Protein AF-A0A7C3SD48-F1 (afdb_monomer_lite)

Secondary structure (DSSP, 8-state):
------------------------------PPP-PPPS----PPPPP--PPPPPHHHHGGGSHHHH-THHHHHH-GGGT-THHHH---GGGSTTS----SB-SS-PBP-TTT----GGGT-SSTT----HHHHHHH-HHHHHHHHTT---HHHHTSS--GGGTS-HHHHH--S---S-TTSTTS----GGGT-SSPPP-HHHHHHTTTB-HHHHHBS-EEEEEEEEHHHHHHS---EEEEEEEEEEEEEEETTT-SEEEEEEEEEEETTEEEEEEEE---S-B-SSPPPGGGTTT-HHHHHHHHHS-EEEEEEETTTTEEEE--EEEE--TTHHHHEEEEEEEE-S-TT-SS--GGGEEEEEES-SEEEE-SEEPPPHHHHHHHTSPPP-

Radius of gyration: 27.3 Å; chains: 1; bounding box: 63×80×84 Å

Structure (mmCIF, N/CA/C/O backbone):
data_AF-A0A7C3SD48-F1
#
_entry.id   AF-A0A7C3SD48-F1
#
loop_
_atom_site.group_PDB
_atom_site.id
_atom_site.type_symbol
_atom_site.label_atom_id
_atom_site.label_alt_id
_atom_site.label_comp_id
_atom_site.label_asym_id
_atom_site.label_entity_id
_atom_site.label_seq_id
_atom_site.pdbx_PDB_ins_code
_atom_site.Cartn_x
_atom_site.Cartn_y
_atom_site.Cartn_z
_atom_site.occupancy
_atom_site.B_iso_or_equiv
_atom_site.auth_seq_id
_atom_site.auth_comp_id
_atom_site.auth_asym_id
_atom_site.auth_atom_id
_atom_site.pdbx_PDB_model_num
ATOM 1 N N . MET A 1 1 ? 36.835 -58.430 8.501 1.00 38.53 1 MET A N 1
ATOM 2 C CA . MET A 1 1 ? 35.767 -58.870 7.569 1.00 38.53 1 MET A CA 1
ATOM 3 C C . MET A 1 1 ? 35.406 -57.624 6.743 1.00 38.53 1 MET A C 1
ATOM 5 O O . MET A 1 1 ? 35.071 -56.643 7.382 1.00 38.53 1 MET A O 1
ATOM 9 N N . ARG A 1 2 ? 35.663 -57.452 5.424 1.00 35.22 2 ARG A N 1
ATOM 10 C CA . ARG A 1 2 ? 35.407 -58.311 4.225 1.00 35.22 2 ARG A CA 1
ATOM 11 C C . ARG A 1 2 ? 33.977 -58.880 4.274 1.00 35.22 2 ARG A C 1
ATOM 13 O O . ARG A 1 2 ? 33.668 -59.474 5.295 1.00 35.22 2 ARG A O 1
ATOM 20 N N . TRP A 1 3 ? 33.073 -58.777 3.291 1.00 29.19 3 TRP A N 1
ATOM 21 C CA . TRP A 1 3 ? 33.098 -58.478 1.835 1.00 29.19 3 TRP A CA 1
ATOM 22 C C . TRP A 1 3 ? 32.438 -57.100 1.527 1.00 29.19 3 TRP A C 1
ATOM 24 O O . TRP A 1 3 ? 31.829 -56.552 2.436 1.00 29.19 3 TRP A O 1
ATOM 34 N N . LEU A 1 4 ? 32.485 -56.404 0.372 1.00 36.09 4 LEU A N 1
ATOM 35 C CA . LEU A 1 4 ? 33.141 -56.492 -0.960 1.00 36.09 4 LEU A CA 1
ATOM 36 C C . LEU A 1 4 ? 32.512 -57.317 -2.132 1.00 36.09 4 LEU A C 1
ATOM 38 O O . LEU A 1 4 ? 32.632 -58.536 -2.155 1.00 36.09 4 LEU A O 1
ATOM 42 N N . LYS A 1 5 ? 32.072 -56.601 -3.198 1.00 36.56 5 LYS A N 1
ATOM 43 C CA . LYS A 1 5 ? 31.576 -57.048 -4.544 1.00 36.56 5 LYS A CA 1
ATOM 44 C C . LYS A 1 5 ? 30.115 -57.576 -4.556 1.00 36.56 5 LYS A C 1
ATOM 46 O O . LYS A 1 5 ? 29.639 -58.021 -3.525 1.00 36.56 5 LYS A O 1
ATOM 51 N N . VAL A 1 6 ? 29.321 -57.492 -5.639 1.00 33.00 6 VAL A N 1
ATOM 52 C CA . VAL A 1 6 ? 29.611 -57.524 -7.098 1.00 33.00 6 VAL A CA 1
ATOM 53 C C . VAL A 1 6 ? 28.765 -56.515 -7.913 1.00 33.00 6 VAL A C 1
ATOM 55 O O . VAL A 1 6 ? 27.625 -56.227 -7.569 1.00 33.00 6 VAL A O 1
ATOM 58 N N . ILE A 1 7 ? 29.335 -56.015 -9.018 1.00 33.94 7 ILE A N 1
ATOM 59 C CA . ILE A 1 7 ? 28.675 -55.229 -10.082 1.00 33.94 7 ILE A CA 1
ATOM 60 C C . ILE A 1 7 ? 28.072 -56.186 -11.121 1.00 33.94 7 ILE A C 1
ATOM 62 O O . ILE A 1 7 ? 28.750 -57.131 -11.517 1.00 33.94 7 ILE A O 1
ATOM 66 N N . SER A 1 8 ? 26.886 -55.889 -11.660 1.00 33.16 8 SER A N 1
ATOM 67 C CA . SER A 1 8 ? 26.476 -56.415 -12.969 1.00 33.16 8 SER A CA 1
ATOM 68 C C . SER A 1 8 ? 25.881 -55.304 -13.825 1.00 33.16 8 SER A C 1
ATOM 70 O O . SER A 1 8 ? 24.909 -54.660 -13.433 1.00 33.16 8 SER A O 1
ATOM 72 N N . ALA A 1 9 ? 26.489 -55.080 -14.986 1.00 31.39 9 ALA A N 1
ATOM 73 C CA . ALA A 1 9 ? 25.938 -54.272 -16.058 1.00 31.39 9 ALA A CA 1
ATOM 74 C C . ALA A 1 9 ? 25.482 -55.215 -17.175 1.00 31.39 9 ALA A C 1
ATOM 76 O O . ALA A 1 9 ? 26.219 -56.130 -17.540 1.00 31.39 9 ALA A O 1
ATOM 77 N N . VAL A 1 10 ? 24.307 -54.961 -17.750 1.00 32.81 10 VAL A N 1
ATOM 78 C CA . VAL A 1 10 ? 23.904 -55.559 -19.027 1.00 32.81 10 VAL A CA 1
ATOM 79 C C . VAL A 1 10 ? 23.527 -54.428 -19.969 1.00 32.81 10 VAL A C 1
ATOM 81 O O . VAL A 1 10 ? 22.491 -53.785 -19.821 1.00 32.81 10 VAL A O 1
ATOM 84 N N . SER A 1 11 ? 24.412 -54.179 -20.927 1.00 30.12 11 SER A N 1
ATOM 85 C CA . SER A 1 11 ? 24.164 -53.294 -22.059 1.00 30.12 11 SER A CA 1
ATOM 86 C C . SER A 1 11 ? 23.311 -54.011 -23.103 1.00 30.12 11 SER A C 1
ATOM 88 O O . SER A 1 11 ? 23.561 -55.177 -23.401 1.00 30.12 11 SER A O 1
ATOM 90 N N . CYS A 1 12 ? 22.386 -53.295 -23.742 1.00 26.22 12 CYS A N 1
ATOM 91 C CA . CYS A 1 12 ? 21.834 -53.711 -25.029 1.00 26.22 12 CYS A CA 1
ATOM 92 C C . CYS A 1 12 ? 21.652 -52.491 -25.949 1.00 26.22 12 CYS A C 1
ATOM 94 O O . CYS A 1 12 ? 20.689 -51.738 -25.840 1.00 26.22 12 CYS A O 1
ATOM 96 N N . ALA A 1 13 ? 22.629 -52.297 -26.834 1.00 30.70 13 ALA A N 1
ATOM 97 C CA . ALA A 1 13 ? 22.451 -51.703 -28.163 1.00 30.70 13 ALA A CA 1
ATOM 98 C C . ALA A 1 13 ? 22.385 -52.891 -29.162 1.00 30.70 13 ALA A C 1
ATOM 100 O O . ALA A 1 13 ? 22.770 -53.993 -28.778 1.00 30.70 13 ALA A O 1
ATOM 101 N N . ILE A 1 14 ? 21.950 -52.838 -30.425 1.00 31.33 14 ILE A N 1
ATOM 102 C CA . ILE A 1 14 ? 21.634 -51.785 -31.419 1.00 31.33 14 ILE A CA 1
ATOM 103 C C . ILE A 1 14 ? 20.412 -52.320 -32.248 1.00 31.33 14 ILE A C 1
ATOM 105 O O . ILE A 1 14 ? 20.005 -53.453 -32.021 1.00 31.33 14 ILE A O 1
ATOM 109 N N . LEU A 1 15 ? 19.710 -51.633 -33.165 1.00 28.50 15 LEU A N 1
ATOM 110 C CA . LEU A 1 15 ? 20.128 -50.933 -34.394 1.00 28.50 15 LEU A CA 1
ATOM 111 C C . LEU A 1 15 ? 19.014 -49.978 -34.921 1.00 28.50 15 LEU A C 1
ATOM 113 O O . LEU A 1 15 ? 17.834 -50.268 -34.787 1.00 28.50 15 LEU A O 1
ATOM 117 N N . PHE A 1 16 ? 19.439 -48.893 -35.583 1.00 28.95 16 PHE A N 1
ATOM 118 C CA . PHE A 1 16 ? 18.959 -48.291 -36.852 1.00 28.95 16 PHE A CA 1
ATOM 119 C C . PHE A 1 16 ? 17.470 -48.247 -37.273 1.00 28.95 16 PHE A C 1
ATOM 121 O O . PHE A 1 16 ? 16.777 -49.252 -37.372 1.00 28.95 16 PHE A O 1
ATOM 128 N N . GLY A 1 17 ? 17.069 -47.061 -37.756 1.00 25.89 17 GLY A N 1
ATOM 129 C CA . GLY A 1 17 ? 15.812 -46.822 -38.479 1.00 25.89 17 GLY A CA 1
ATOM 130 C C . GLY A 1 17 ? 15.655 -45.374 -38.963 1.00 25.89 17 GLY A C 1
ATOM 131 O O . GLY A 1 17 ? 14.656 -44.730 -38.660 1.00 25.89 17 GLY A O 1
ATOM 132 N N . ALA A 1 18 ? 16.661 -44.819 -39.648 1.00 31.88 18 ALA A N 1
ATOM 133 C CA . ALA A 1 18 ? 16.593 -43.457 -40.185 1.00 31.88 18 ALA A CA 1
ATOM 134 C C . ALA A 1 18 ? 15.917 -43.428 -41.565 1.00 31.88 18 ALA A C 1
ATOM 136 O O . ALA A 1 18 ? 16.291 -44.209 -42.437 1.00 31.88 18 ALA A O 1
ATOM 137 N N . LEU A 1 19 ? 15.016 -42.466 -41.801 1.00 27.53 19 LEU A N 1
ATOM 138 C CA . LEU A 1 19 ? 14.698 -42.015 -43.158 1.00 27.53 19 LEU A CA 1
ATOM 139 C C . LEU A 1 19 ? 14.314 -40.526 -43.177 1.00 27.53 19 LEU A C 1
ATOM 141 O O . LEU A 1 19 ? 13.212 -40.136 -42.801 1.00 27.53 19 LEU A O 1
ATOM 145 N N . PHE A 1 20 ? 15.249 -39.694 -43.636 1.00 29.91 20 PHE A N 1
ATOM 146 C CA . PHE A 1 20 ? 14.970 -38.346 -44.131 1.00 29.91 20 PHE A CA 1
ATOM 147 C C . PHE A 1 20 ? 14.580 -38.452 -45.607 1.00 29.91 20 PHE A C 1
ATOM 149 O O . PHE A 1 20 ? 15.361 -38.992 -46.387 1.00 29.91 20 PHE A O 1
ATOM 156 N N . ILE A 1 21 ? 13.458 -37.853 -46.014 1.00 31.11 21 ILE A N 1
ATOM 157 C CA . ILE A 1 21 ? 13.258 -37.404 -47.400 1.00 31.11 21 ILE A CA 1
ATOM 158 C C . ILE A 1 21 ? 12.649 -35.999 -47.366 1.00 31.11 21 ILE A C 1
ATOM 160 O O . ILE A 1 21 ? 11.553 -35.799 -46.847 1.00 31.11 21 ILE A O 1
ATOM 164 N N . LEU A 1 22 ? 13.368 -35.027 -47.934 1.00 31.92 22 LEU A N 1
ATOM 165 C CA . LEU A 1 22 ? 12.794 -33.746 -48.342 1.00 31.92 22 LEU A CA 1
ATOM 166 C C . LEU A 1 22 ? 12.055 -33.924 -49.670 1.00 31.92 22 LEU A C 1
ATOM 168 O O . LEU A 1 22 ? 12.597 -34.505 -50.610 1.00 31.92 22 LEU A O 1
ATOM 172 N N . SER A 1 23 ? 10.900 -33.280 -49.806 1.00 29.23 23 SER A N 1
ATOM 173 C CA . SER A 1 23 ? 10.507 -32.673 -51.080 1.00 29.23 23 SER A CA 1
ATOM 174 C C . SER A 1 23 ? 9.513 -31.542 -50.864 1.00 29.23 23 SER A C 1
ATOM 176 O O . SER A 1 23 ? 8.752 -31.540 -49.899 1.00 29.23 23 SER A O 1
ATOM 178 N N . ALA A 1 24 ? 9.589 -30.545 -51.740 1.00 30.25 24 ALA A N 1
ATOM 179 C CA . ALA A 1 24 ? 8.875 -29.281 -51.633 1.00 30.25 24 ALA A CA 1
ATOM 180 C C . ALA A 1 24 ? 7.983 -29.036 -52.861 1.00 30.25 24 ALA A C 1
ATOM 182 O O . ALA A 1 24 ? 8.193 -29.630 -53.914 1.00 30.25 24 ALA A O 1
ATOM 183 N N . CYS A 1 25 ? 7.087 -28.055 -52.713 1.00 26.86 25 CYS A N 1
ATOM 184 C CA . CYS A 1 25 ? 6.307 -27.381 -53.762 1.00 26.86 25 CYS A CA 1
ATOM 185 C C . CYS A 1 25 ? 5.092 -28.121 -54.366 1.00 26.86 25 CYS A C 1
ATOM 187 O O . CYS A 1 25 ? 5.075 -29.332 -54.543 1.00 26.86 25 CYS A O 1
ATOM 189 N N . GLY A 1 26 ? 4.071 -27.318 -54.705 1.00 26.05 26 GLY A N 1
ATOM 190 C CA . GLY A 1 26 ? 2.727 -27.737 -55.129 1.00 26.05 26 GLY A CA 1
ATOM 191 C C . GLY A 1 26 ? 1.731 -27.657 -53.959 1.00 26.05 26 GLY A C 1
ATOM 192 O O . GLY A 1 26 ? 1.863 -28.391 -52.992 1.00 26.05 26 GLY A O 1
ATOM 193 N N . GLY A 1 27 ? 0.736 -26.768 -53.905 1.00 29.73 27 GLY A N 1
ATOM 194 C CA . GLY A 1 27 ? 0.074 -26.024 -54.978 1.00 29.73 27 GLY A CA 1
ATOM 195 C C . GLY A 1 27 ? -1.321 -26.610 -55.206 1.00 29.73 27 GLY A C 1
ATOM 196 O O . GLY A 1 27 ? -1.489 -27.461 -56.068 1.00 29.73 27 GLY A O 1
ATOM 197 N N . GLY A 1 28 ? -2.314 -26.186 -54.414 1.00 27.39 28 GLY A N 1
ATOM 198 C CA . GLY A 1 28 ? -3.671 -26.742 -54.472 1.00 27.39 28 GLY A CA 1
ATOM 199 C C . GLY A 1 28 ? -4.683 -25.932 -53.661 1.00 27.39 28 GLY A C 1
ATOM 200 O O . GLY A 1 28 ? -4.669 -25.953 -52.433 1.00 27.39 28 GLY A O 1
ATOM 201 N N . ASN A 1 29 ? -5.561 -25.205 -54.356 1.00 37.38 29 ASN A N 1
ATOM 202 C CA . ASN A 1 29 ? -6.675 -24.466 -53.755 1.00 37.38 29 ASN A CA 1
ATOM 203 C C . ASN A 1 29 ? -7.796 -25.417 -53.307 1.00 37.38 29 ASN A C 1
ATOM 205 O O . ASN A 1 29 ? -8.109 -26.370 -54.014 1.00 37.38 29 ASN A O 1
ATOM 209 N N . GLY A 1 30 ? -8.458 -25.115 -52.183 1.00 29.97 30 GLY A N 1
ATOM 210 C CA . GLY A 1 30 ? -9.557 -25.954 -51.689 1.00 29.97 30 GLY A CA 1
ATOM 211 C C . GLY A 1 30 ? -10.222 -25.487 -50.391 1.00 29.97 30 GLY A C 1
ATOM 212 O O . GLY A 1 30 ? -10.349 -26.274 -49.459 1.00 29.97 30 GLY A O 1
ATOM 213 N N . LYS A 1 31 ? -10.654 -24.221 -50.301 1.00 34.53 31 LYS A N 1
ATOM 214 C CA . LYS A 1 31 ? -11.628 -23.812 -49.268 1.00 34.53 31 LYS A CA 1
ATOM 215 C C . LYS A 1 31 ? -13.054 -24.015 -49.801 1.00 34.53 31 LYS A C 1
ATOM 217 O O . LYS A 1 31 ? -13.300 -23.615 -50.939 1.00 34.53 31 LYS A O 1
ATOM 222 N N . PRO A 1 32 ? -14.003 -24.550 -49.012 1.00 32.78 32 PRO A N 1
ATOM 223 C CA . PRO A 1 32 ? -15.413 -24.511 -49.384 1.00 32.78 32 PRO A CA 1
ATOM 224 C C . PRO A 1 32 ? -15.902 -23.056 -49.394 1.00 32.78 32 PRO A C 1
ATOM 226 O O . PRO A 1 32 ? -15.677 -22.307 -48.442 1.00 32.78 32 PRO A O 1
ATOM 229 N N . SER A 1 33 ? -16.547 -22.654 -50.488 1.00 28.30 33 SER A N 1
ATOM 230 C CA . SER A 1 33 ? -17.109 -21.311 -50.643 1.00 28.30 33 SER A CA 1
ATOM 231 C C . SER A 1 33 ? -18.455 -21.210 -49.928 1.00 28.30 33 SER A C 1
ATOM 233 O O . SER A 1 33 ? -19.365 -21.986 -50.213 1.00 28.30 33 SER A O 1
ATOM 235 N N . ILE A 1 34 ? -18.591 -20.231 -49.032 1.00 32.56 34 ILE A N 1
ATOM 236 C CA . ILE A 1 34 ? -19.883 -19.774 -48.515 1.00 32.56 34 ILE A CA 1
ATOM 237 C C . ILE A 1 34 ? -20.142 -18.412 -49.154 1.00 32.56 34 ILE A C 1
ATOM 239 O O . ILE A 1 34 ? -19.518 -17.416 -48.790 1.00 32.56 34 ILE A O 1
ATOM 243 N N . THR A 1 35 ? -21.049 -18.370 -50.126 1.00 27.75 35 THR A N 1
ATOM 244 C CA . THR A 1 35 ? -21.513 -17.122 -50.740 1.00 27.75 35 THR A CA 1
ATOM 245 C C . THR A 1 35 ? -22.475 -16.402 -49.800 1.00 27.75 35 THR A C 1
ATOM 247 O O . THR A 1 35 ? -23.549 -16.922 -49.500 1.00 27.75 35 THR A O 1
ATOM 250 N N . LEU A 1 36 ? -22.105 -15.196 -49.368 1.00 31.92 36 LEU A N 1
ATOM 251 C CA . LEU A 1 36 ? -22.979 -14.265 -48.649 1.00 31.92 36 LEU A CA 1
ATOM 252 C C . LEU A 1 36 ? -23.486 -13.157 -49.597 1.00 31.92 36 LEU A C 1
ATOM 254 O O . LEU A 1 36 ? -22.782 -12.813 -50.549 1.00 31.92 36 LEU A O 1
ATOM 258 N N . PRO A 1 37 ? -24.689 -12.597 -49.360 1.00 35.53 37 PRO A N 1
ATOM 259 C CA . PRO A 1 37 ? -25.265 -11.542 -50.194 1.00 35.53 37 PRO A CA 1
ATOM 260 C C . PRO A 1 37 ? -24.562 -10.181 -49.996 1.00 35.53 37 PRO A C 1
ATOM 262 O O . PRO A 1 37 ? -23.902 -9.966 -48.975 1.00 35.53 37 PRO A O 1
ATOM 265 N N . PRO A 1 38 ? -24.708 -9.233 -50.943 1.00 38.19 38 PRO A N 1
ATOM 266 C CA . PRO A 1 38 ? -24.025 -7.945 -50.886 1.00 38.19 38 PRO A CA 1
ATOM 267 C C . PRO A 1 38 ? -24.673 -7.000 -49.863 1.00 38.19 38 PRO A C 1
ATOM 269 O O . PRO A 1 38 ? -25.750 -6.454 -50.085 1.00 38.19 38 PRO A O 1
ATOM 272 N N . GLY A 1 39 ? -23.976 -6.765 -48.753 1.00 34.50 39 GLY A N 1
ATOM 273 C CA . GLY A 1 39 ? -24.323 -5.762 -47.747 1.00 34.50 39 GLY A CA 1
ATOM 274 C C . GLY A 1 39 ? -23.087 -5.424 -46.921 1.00 34.50 39 GLY A C 1
ATOM 275 O O . GLY A 1 39 ? -22.559 -6.282 -46.218 1.00 34.50 39 GLY A O 1
ATOM 276 N N . GLY A 1 40 ? -22.575 -4.199 -47.059 1.00 37.94 40 GLY A N 1
ATOM 277 C CA . GLY A 1 40 ? -21.278 -3.821 -46.500 1.00 37.94 40 GLY A CA 1
ATOM 278 C C . GLY A 1 40 ? -21.261 -3.822 -44.971 1.00 37.94 40 GLY A C 1
ATOM 279 O O . GLY A 1 40 ? -21.968 -3.040 -44.340 1.00 37.94 40 GLY A O 1
ATOM 280 N N . THR A 1 41 ? -20.397 -4.643 -44.375 1.00 27.97 41 THR A N 1
ATOM 281 C CA . THR A 1 41 ? -20.031 -4.539 -42.961 1.00 27.97 41 THR A CA 1
ATOM 282 C C . THR A 1 41 ? -18.711 -3.790 -42.830 1.00 27.97 41 THR A C 1
ATOM 284 O O . THR A 1 41 ? -17.663 -4.242 -43.289 1.00 27.97 41 THR A O 1
ATOM 287 N N . ILE A 1 42 ? -18.748 -2.630 -42.173 1.00 33.03 42 ILE A N 1
ATOM 288 C CA . ILE A 1 42 ? -17.529 -1.974 -41.698 1.00 33.03 42 ILE A CA 1
ATOM 289 C C . ILE A 1 42 ? -16.943 -2.889 -40.619 1.00 33.03 42 ILE A C 1
ATOM 291 O O . ILE A 1 42 ? -17.514 -3.011 -39.534 1.00 33.03 42 ILE A O 1
ATOM 295 N N . GLN A 1 43 ? -15.816 -3.546 -40.903 1.00 30.56 43 GLN A N 1
ATOM 296 C CA . GLN A 1 43 ? -15.032 -4.159 -39.834 1.00 30.56 43 GLN A CA 1
ATOM 297 C C . GLN A 1 43 ? -14.589 -3.044 -38.877 1.00 30.56 43 GLN A C 1
ATOM 299 O O . GLN A 1 43 ? -14.025 -2.050 -39.346 1.00 30.56 43 GLN A O 1
ATOM 304 N N . PRO A 1 44 ? -14.795 -3.177 -37.552 1.00 38.06 44 PRO A N 1
ATOM 305 C CA . PRO A 1 44 ? -14.116 -2.293 -36.620 1.00 38.06 44 PRO A CA 1
ATOM 306 C C . PRO A 1 44 ? -12.607 -2.448 -36.860 1.00 38.06 44 PRO A C 1
ATOM 308 O O . PRO A 1 44 ? -12.153 -3.580 -37.068 1.00 38.06 44 PRO A O 1
ATOM 311 N N . PRO A 1 45 ? -11.821 -1.355 -36.859 1.00 35.53 45 PRO A N 1
ATOM 312 C CA . PRO A 1 45 ? -10.384 -1.465 -37.040 1.00 35.53 45 PRO A CA 1
ATOM 313 C C . PRO A 1 45 ? -9.839 -2.423 -35.982 1.00 35.53 45 PRO A C 1
ATOM 315 O O . PRO A 1 45 ? -10.024 -2.209 -34.780 1.00 35.53 45 PRO A O 1
ATOM 318 N N . GLY A 1 46 ? -9.193 -3.500 -36.440 1.00 36.28 46 GLY A N 1
ATOM 319 C CA . GLY A 1 46 ? -8.469 -4.401 -35.552 1.00 36.28 46 GLY A CA 1
ATOM 320 C C . GLY A 1 46 ? -7.499 -3.585 -34.692 1.00 36.28 46 GLY A C 1
ATOM 321 O O . GLY A 1 46 ? -7.023 -2.542 -35.154 1.00 36.28 46 GLY A O 1
ATOM 322 N N . PRO A 1 47 ? -7.225 -4.003 -33.442 1.00 36.44 47 PRO A N 1
ATOM 323 C CA . PRO A 1 47 ? -6.410 -3.212 -32.533 1.00 36.44 47 PRO A CA 1
ATOM 324 C C . PRO A 1 47 ? -5.094 -2.859 -33.220 1.00 36.44 47 PRO A C 1
ATOM 326 O O . PRO A 1 47 ? -4.343 -3.753 -33.609 1.00 36.44 47 PRO A O 1
ATOM 329 N N . ILE A 1 48 ? -4.839 -1.557 -33.384 1.00 35.88 48 ILE A N 1
ATOM 330 C CA . ILE A 1 48 ? -3.581 -1.061 -33.938 1.00 35.88 48 ILE A CA 1
ATOM 331 C C . ILE A 1 48 ? -2.491 -1.527 -32.979 1.00 35.88 48 ILE A C 1
ATOM 333 O O . ILE A 1 48 ? -2.299 -0.946 -31.907 1.00 35.88 48 ILE A O 1
ATOM 337 N N . VAL A 1 49 ? -1.799 -2.603 -33.356 1.00 44.72 49 VAL A N 1
ATOM 338 C CA . VAL A 1 49 ? -0.626 -3.097 -32.644 1.00 44.72 49 VAL A CA 1
ATOM 339 C C . VAL A 1 49 ? 0.471 -2.077 -32.899 1.00 44.72 49 VAL A C 1
ATOM 341 O O . VAL A 1 49 ? 1.242 -2.191 -33.850 1.00 44.72 49 VAL A O 1
ATOM 344 N N . LYS A 1 50 ? 0.495 -1.026 -32.072 1.00 52.22 50 LYS A N 1
ATOM 345 C CA . LYS A 1 50 ? 1.617 -0.094 -32.026 1.00 52.22 50 LYS A CA 1
ATOM 346 C C . LYS A 1 50 ? 2.891 -0.931 -31.864 1.00 52.22 50 LYS A C 1
ATOM 348 O O . LYS A 1 50 ? 2.900 -1.804 -30.988 1.00 52.22 50 LYS A O 1
ATOM 353 N N . PRO A 1 51 ? 3.938 -0.696 -32.675 1.00 56.00 51 PRO A N 1
ATOM 354 C CA . PRO A 1 51 ? 5.229 -1.329 -32.458 1.00 56.00 51 PRO A CA 1
ATOM 355 C C . PRO A 1 51 ? 5.653 -1.142 -31.002 1.00 56.00 51 PRO A C 1
ATOM 357 O O . PRO A 1 51 ? 5.455 -0.065 -30.434 1.00 56.00 51 PRO A O 1
ATOM 360 N N . ALA A 1 52 ? 6.191 -2.193 -30.386 1.00 73.81 52 ALA A N 1
ATOM 361 C CA . ALA A 1 52 ? 6.706 -2.084 -29.030 1.00 73.81 52 ALA A CA 1
ATOM 362 C C . ALA A 1 52 ? 7.839 -1.049 -29.015 1.00 73.81 52 ALA A C 1
ATOM 364 O O . ALA A 1 52 ? 8.778 -1.152 -29.804 1.00 73.81 52 ALA A O 1
ATOM 365 N N . VAL A 1 53 ? 7.739 -0.056 -28.130 1.00 85.56 53 VAL A N 1
ATOM 366 C CA . VAL A 1 53 ? 8.821 0.908 -27.907 1.00 85.56 53 VAL A CA 1
ATOM 367 C C . VAL A 1 53 ? 10.037 0.129 -27.379 1.00 85.56 53 VAL A C 1
ATOM 369 O O . VAL A 1 53 ? 9.865 -0.649 -26.434 1.00 85.56 53 VAL A O 1
ATOM 372 N N . PRO A 1 54 ? 11.241 0.283 -27.966 1.00 91.25 54 PRO A N 1
ATOM 373 C CA . PRO A 1 54 ? 12.444 -0.390 -27.481 1.00 91.25 54 PRO A CA 1
ATOM 374 C C . PRO A 1 54 ? 12.691 -0.103 -25.990 1.00 91.25 54 PRO A C 1
ATOM 376 O O . PRO A 1 54 ? 12.462 1.036 -25.562 1.00 91.25 54 PRO A O 1
ATOM 379 N N . PRO A 1 55 ? 13.157 -1.080 -25.187 1.00 91.44 55 PRO A N 1
ATOM 380 C CA . PRO A 1 55 ? 13.387 -0.897 -23.751 1.00 91.44 55 PRO A CA 1
ATOM 381 C C . PRO A 1 55 ? 14.227 0.335 -23.407 1.00 91.44 55 PRO A C 1
ATOM 383 O O . PRO A 1 55 ? 13.925 1.034 -22.446 1.00 91.44 55 PRO A O 1
ATOM 386 N N . GLU A 1 56 ? 15.224 0.651 -24.228 1.00 91.12 56 GLU A N 1
ATOM 387 C CA . GLU A 1 56 ? 16.150 1.775 -24.061 1.00 91.12 56 GLU A CA 1
ATOM 388 C C . GLU A 1 56 ? 15.438 3.134 -24.189 1.00 91.12 56 GLU A C 1
ATOM 390 O O . GLU A 1 56 ? 15.835 4.111 -23.557 1.00 91.12 56 GLU A O 1
ATOM 395 N N . GLN A 1 57 ? 14.365 3.190 -24.984 1.00 93.44 57 GLN A N 1
ATOM 396 C CA . GLN A 1 57 ? 13.531 4.379 -25.185 1.00 93.44 57 GLN A CA 1
ATOM 397 C C . GLN A 1 57 ? 12.373 4.442 -24.179 1.00 93.44 57 GLN A C 1
ATOM 399 O O . GLN A 1 57 ? 11.984 5.524 -23.745 1.00 93.44 57 GLN A O 1
ATOM 404 N N . ALA A 1 58 ? 11.822 3.289 -23.791 1.00 94.56 58 ALA A N 1
ATOM 405 C CA . ALA A 1 58 ? 10.703 3.204 -22.857 1.00 94.56 58 ALA A CA 1
ATOM 406 C C . ALA A 1 58 ? 11.135 3.404 -21.391 1.00 94.56 58 ALA A C 1
ATOM 408 O O . ALA A 1 58 ? 10.459 4.117 -20.640 1.00 94.56 58 ALA A O 1
ATOM 409 N N . PHE A 1 59 ? 12.273 2.825 -20.988 1.00 94.50 59 PHE A N 1
ATOM 410 C CA . PHE A 1 59 ? 12.703 2.750 -19.589 1.00 94.50 59 PHE A CA 1
ATOM 411 C C . PHE A 1 59 ? 12.805 4.108 -18.880 1.00 94.50 59 PHE A C 1
ATOM 413 O O . PHE A 1 59 ? 12.308 4.185 -17.751 1.00 94.50 59 PHE A O 1
ATOM 420 N N . PRO A 1 60 ? 13.327 5.193 -19.495 1.00 94.56 60 PRO A N 1
ATOM 421 C CA . PRO A 1 60 ? 13.359 6.516 -18.866 1.00 94.56 60 PRO A CA 1
ATOM 422 C C . PRO A 1 60 ? 11.982 7.040 -18.427 1.00 94.56 60 PRO A C 1
ATOM 424 O O . PRO A 1 60 ? 11.893 7.732 -17.418 1.00 94.56 60 PRO A O 1
ATOM 427 N N . THR A 1 61 ? 10.908 6.671 -19.138 1.00 94.75 61 THR A N 1
ATOM 428 C CA . THR A 1 61 ? 9.517 7.054 -18.806 1.00 94.75 61 THR A CA 1
ATOM 429 C C . THR A 1 61 ? 8.814 6.069 -17.863 1.00 94.75 61 THR A C 1
ATOM 431 O O . THR A 1 61 ? 7.800 6.401 -17.249 1.00 94.75 61 THR A O 1
ATOM 434 N N . SER A 1 62 ? 9.355 4.856 -17.711 1.00 94.50 62 SER A N 1
ATOM 435 C CA . SER A 1 62 ? 8.768 3.793 -16.889 1.00 94.50 62 SER A CA 1
ATOM 436 C C . SER A 1 62 ? 8.697 4.156 -15.401 1.00 94.50 62 SER A C 1
ATOM 438 O O . SER A 1 62 ? 9.402 5.037 -14.907 1.00 94.50 62 SER A O 1
ATOM 440 N N . LEU A 1 63 ? 7.903 3.415 -14.623 1.00 93.06 63 LEU A N 1
ATOM 441 C CA . LEU A 1 63 ? 7.885 3.566 -13.162 1.00 93.06 63 LEU A CA 1
ATOM 442 C C . LEU A 1 63 ? 9.196 3.126 -12.484 1.00 93.06 63 LEU A C 1
ATOM 444 O O . LEU A 1 63 ? 9.471 3.586 -11.375 1.00 93.06 63 LEU A O 1
ATOM 448 N N . HIS A 1 64 ? 10.021 2.294 -13.128 1.00 91.56 64 HIS A N 1
ATOM 449 C CA . HIS A 1 64 ? 11.344 1.916 -12.614 1.00 91.56 64 HIS A CA 1
ATOM 450 C C . HIS A 1 64 ? 12.398 3.001 -12.869 1.00 91.56 64 HIS A C 1
ATOM 452 O O . HIS A 1 64 ? 13.211 3.269 -11.978 1.00 91.56 64 HIS A O 1
ATOM 458 N N . GLY A 1 65 ? 12.329 3.658 -14.033 1.00 91.19 65 GLY A N 1
ATOM 459 C CA . GLY A 1 65 ? 13.171 4.796 -14.406 1.00 91.19 65 GLY A CA 1
ATOM 460 C C . GLY A 1 65 ? 12.790 6.094 -13.686 1.00 91.19 65 GLY A C 1
ATOM 461 O O . GLY A 1 65 ? 13.653 6.772 -13.146 1.00 91.19 65 GLY A O 1
ATOM 462 N N . THR A 1 66 ? 11.500 6.423 -13.591 1.00 90.31 66 THR A N 1
ATOM 463 C CA . THR A 1 66 ? 11.038 7.672 -12.946 1.00 90.31 66 THR A CA 1
ATOM 464 C C . THR A 1 66 ? 10.862 7.559 -11.432 1.00 90.31 66 THR A C 1
ATOM 466 O O . THR A 1 66 ? 11.009 8.545 -10.712 1.00 90.31 66 THR A O 1
ATOM 469 N N . ARG A 1 67 ? 10.469 6.378 -10.925 1.00 87.25 67 ARG A N 1
ATOM 470 C CA . ARG A 1 67 ? 10.094 6.120 -9.512 1.00 87.25 67 ARG A CA 1
ATOM 471 C C . ARG A 1 67 ? 8.997 7.055 -8.971 1.00 87.25 67 ARG A C 1
ATOM 473 O O . ARG A 1 67 ? 8.784 7.149 -7.756 1.00 87.25 67 ARG A O 1
ATOM 480 N N . LYS A 1 68 ? 8.240 7.674 -9.887 1.00 90.62 68 LYS A N 1
ATOM 481 C CA . LYS A 1 68 ? 7.262 8.756 -9.668 1.00 90.62 68 LYS A CA 1
ATOM 482 C C . LYS A 1 68 ? 6.197 8.428 -8.622 1.00 90.62 68 LYS A C 1
ATOM 484 O O . LYS A 1 68 ? 5.802 9.303 -7.857 1.00 90.62 68 LYS A O 1
ATOM 489 N N . GLY A 1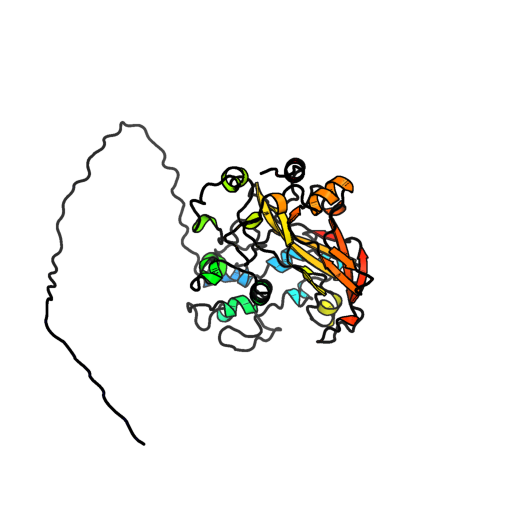 69 ? 5.839 7.146 -8.497 1.00 91.44 69 GLY A N 1
ATOM 490 C CA . GLY A 1 69 ? 4.866 6.634 -7.528 1.00 91.44 69 GLY A CA 1
ATOM 491 C C . GLY A 1 69 ? 5.026 7.167 -6.103 1.00 91.44 69 GLY A C 1
ATOM 492 O O . GLY A 1 69 ? 4.030 7.512 -5.474 1.00 91.44 69 GLY A O 1
ATOM 493 N N . LYS A 1 70 ? 6.253 7.287 -5.579 1.00 89.00 70 LYS A N 1
ATOM 494 C CA . LYS A 1 70 ? 6.446 7.834 -4.225 1.00 89.00 70 LYS A CA 1
ATOM 495 C C . LYS A 1 70 ? 6.190 9.336 -4.145 1.00 89.00 70 LYS A C 1
ATOM 497 O O . LYS A 1 70 ? 5.561 9.773 -3.189 1.00 89.00 70 LYS A O 1
ATOM 502 N N . ALA A 1 71 ? 6.641 10.097 -5.140 1.00 92.50 71 ALA A N 1
ATOM 503 C CA . ALA A 1 71 ? 6.409 11.538 -5.222 1.00 92.50 71 ALA A CA 1
ATOM 504 C C . ALA A 1 71 ? 4.917 11.855 -5.345 1.00 92.50 71 ALA A C 1
ATOM 506 O O . ALA A 1 71 ? 4.402 12.680 -4.595 1.00 92.50 71 ALA A O 1
ATOM 507 N N . THR A 1 72 ? 4.198 11.124 -6.200 1.00 95.12 72 THR A N 1
ATOM 508 C CA . THR A 1 72 ? 2.747 11.271 -6.360 1.00 95.12 72 THR A CA 1
ATOM 509 C C . THR A 1 72 ? 1.992 11.039 -5.053 1.00 95.12 72 THR A C 1
ATOM 511 O O . THR A 1 72 ? 1.153 11.861 -4.699 1.00 95.12 72 THR A O 1
ATOM 514 N N . TRP A 1 73 ? 2.295 9.973 -4.305 1.00 94.81 73 TRP A N 1
ATOM 515 C CA . TRP A 1 73 ? 1.613 9.707 -3.031 1.00 94.81 73 TRP A CA 1
ATOM 516 C C . TRP A 1 73 ? 2.037 10.665 -1.906 1.00 94.81 73 TRP A C 1
ATOM 518 O O . TRP A 1 73 ? 1.208 11.025 -1.076 1.00 94.81 73 TRP A O 1
ATOM 528 N N . TYR A 1 74 ? 3.297 11.107 -1.879 1.00 95.06 74 TYR A N 1
ATOM 529 C CA . TYR A 1 74 ? 3.796 12.025 -0.852 1.00 95.06 74 TYR A CA 1
ATOM 530 C C . TYR A 1 74 ? 3.285 13.46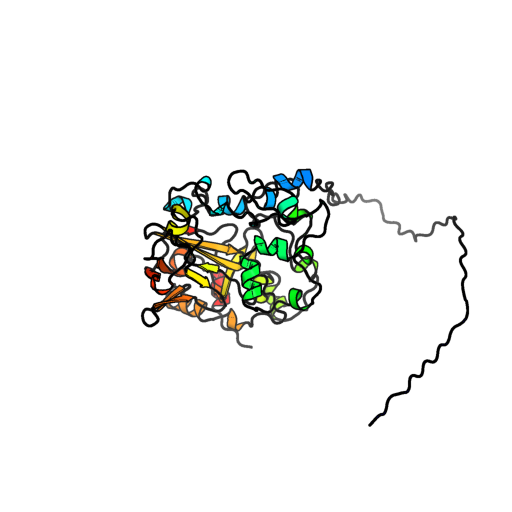4 -1.018 1.00 95.06 74 TYR A C 1
ATOM 532 O O . TYR A 1 74 ? 3.069 14.134 -0.011 1.00 95.06 74 TYR A O 1
ATOM 540 N N . SER A 1 75 ? 3.098 13.935 -2.255 1.00 96.19 75 SER A N 1
ATOM 541 C CA . SER A 1 75 ? 2.930 15.366 -2.527 1.00 96.19 75 SER A CA 1
ATOM 542 C C . SER A 1 75 ? 1.646 15.983 -1.961 1.00 96.19 75 SER A C 1
ATOM 544 O O . SER A 1 75 ? 0.559 15.405 -2.047 1.00 96.19 75 SER A O 1
ATOM 546 N N . ALA A 1 76 ? 1.769 17.212 -1.457 1.00 97.25 76 ALA A N 1
ATOM 547 C CA . ALA A 1 76 ? 0.707 17.991 -0.832 1.00 97.25 76 ALA A CA 1
ATOM 548 C C . ALA A 1 76 ? -0.446 18.277 -1.803 1.00 97.25 76 ALA A C 1
ATOM 550 O O . ALA A 1 76 ? -1.608 18.229 -1.406 1.00 97.25 76 ALA A O 1
ATOM 551 N N . VAL A 1 77 ? -0.139 18.478 -3.092 1.00 96.88 77 VAL A N 1
ATOM 552 C CA . VAL A 1 77 ? -1.134 18.691 -4.161 1.00 96.88 77 VAL A CA 1
ATOM 553 C C . VAL A 1 77 ? -2.087 17.495 -4.295 1.00 96.88 77 VAL A C 1
ATOM 555 O O . VAL A 1 77 ? -3.260 17.670 -4.608 1.00 96.88 77 VAL A O 1
ATOM 558 N N . ASN A 1 78 ? -1.616 16.284 -3.982 1.00 96.69 78 ASN A N 1
ATOM 559 C CA . ASN A 1 78 ? -2.423 15.061 -3.981 1.00 96.69 78 ASN A CA 1
ATOM 560 C C . ASN A 1 78 ? -2.986 14.721 -2.583 1.00 96.69 78 ASN A C 1
ATOM 562 O O . ASN A 1 78 ? -3.404 13.585 -2.347 1.00 96.69 78 ASN A O 1
ATOM 566 N N . GLY A 1 79 ? -2.948 15.656 -1.626 1.00 96.50 79 GLY A N 1
ATOM 567 C CA . GLY A 1 79 ? -3.326 15.420 -0.226 1.00 96.50 79 GLY A CA 1
ATOM 568 C C . GLY A 1 79 ? -2.378 14.473 0.521 1.00 96.50 79 GLY A C 1
ATOM 569 O O . GLY A 1 79 ? -2.810 13.769 1.434 1.00 96.50 79 GLY A O 1
ATOM 570 N N . GLY A 1 80 ? -1.118 14.389 0.086 1.00 96.88 80 GLY A N 1
ATOM 571 C CA . GLY A 1 80 ? -0.088 13.542 0.680 1.00 96.88 80 GLY A CA 1
ATOM 572 C C . GLY A 1 80 ? 0.590 14.158 1.905 1.00 96.88 80 GLY A C 1
ATOM 573 O O . GLY A 1 80 ? 0.316 15.290 2.303 1.00 96.88 80 GLY A O 1
ATOM 574 N N . PHE A 1 81 ? 1.498 13.391 2.512 1.00 96.38 81 PHE A N 1
ATOM 575 C CA . PHE A 1 81 ? 2.120 13.731 3.796 1.00 96.38 81 PHE A CA 1
ATOM 576 C C . PHE A 1 81 ? 2.971 15.016 3.783 1.00 96.38 81 PHE A C 1
ATOM 578 O O . PHE A 1 81 ? 3.129 15.639 4.831 1.00 96.38 81 PHE A O 1
ATOM 585 N N . GLU A 1 82 ? 3.439 15.469 2.614 1.00 96.94 82 GLU A N 1
ATOM 586 C CA . GLU A 1 82 ? 4.086 16.780 2.422 1.00 96.94 82 GLU A CA 1
ATOM 587 C C . GLU A 1 82 ? 3.254 17.936 3.007 1.00 96.94 82 GLU A C 1
ATOM 589 O O . GLU A 1 82 ? 3.815 18.872 3.568 1.00 96.94 82 GLU A O 1
ATOM 594 N N . ALA A 1 83 ? 1.916 17.841 2.968 1.00 97.31 83 ALA A N 1
ATOM 595 C CA . ALA A 1 83 ? 1.010 18.854 3.519 1.00 97.31 83 ALA A CA 1
ATOM 596 C C . ALA A 1 83 ? 1.060 18.978 5.058 1.00 97.31 83 ALA A C 1
ATOM 598 O O . ALA A 1 83 ? 0.585 19.969 5.611 1.00 97.31 83 ALA A O 1
ATOM 599 N N . LEU A 1 84 ? 1.613 17.985 5.769 1.00 96.56 84 LEU A N 1
ATOM 600 C CA . LEU A 1 84 ? 1.822 18.046 7.221 1.00 96.56 84 LEU A CA 1
ATOM 601 C C . LEU A 1 84 ? 3.257 18.424 7.604 1.00 96.56 84 LEU A C 1
ATOM 603 O O . LEU A 1 84 ? 3.445 19.035 8.664 1.00 96.56 84 LEU A O 1
ATOM 607 N N . THR A 1 85 ? 4.234 18.048 6.770 1.00 95.44 85 THR A N 1
ATOM 608 C CA . THR A 1 85 ? 5.676 18.205 7.019 1.00 95.44 85 THR A CA 1
ATOM 609 C C . THR A 1 85 ? 6.237 19.527 6.493 1.00 95.44 85 THR A C 1
ATOM 611 O O . THR A 1 85 ? 7.165 20.058 7.095 1.00 95.44 85 THR A O 1
ATOM 614 N N . ASN A 1 86 ? 5.706 20.042 5.375 1.00 95.69 86 ASN A N 1
ATOM 615 C CA . ASN A 1 86 ? 6.301 21.096 4.541 1.00 95.69 86 ASN A CA 1
ATOM 616 C C . ASN A 1 86 ? 7.746 20.800 4.070 1.00 95.69 86 ASN A C 1
ATOM 618 O O . ASN A 1 86 ? 8.481 21.715 3.702 1.00 95.69 86 ASN A O 1
ATOM 622 N N . ILE A 1 87 ? 8.158 19.527 4.061 1.00 94.56 87 ILE A N 1
ATOM 623 C CA . ILE A 1 87 ? 9.478 19.084 3.590 1.00 94.56 87 ILE A CA 1
ATOM 624 C C . ILE A 1 87 ? 9.314 18.523 2.173 1.00 94.56 87 ILE A C 1
ATOM 626 O O . ILE A 1 87 ? 8.599 17.533 2.022 1.00 94.56 87 ILE A O 1
ATOM 630 N N . PRO A 1 88 ? 9.961 19.088 1.137 1.00 92.75 88 PRO A N 1
ATOM 631 C CA . PRO A 1 88 ? 9.814 18.597 -0.228 1.00 92.75 88 PRO A CA 1
ATOM 632 C C . PRO A 1 88 ? 10.451 17.214 -0.387 1.00 92.75 88 PRO A C 1
ATOM 634 O O . PRO A 1 88 ? 11.488 16.920 0.216 1.00 92.75 88 PRO A O 1
ATOM 637 N N . ILE A 1 89 ? 9.879 16.365 -1.250 1.00 88.50 89 ILE A N 1
ATOM 638 C CA . ILE A 1 89 ? 10.325 14.962 -1.357 1.00 88.50 89 ILE A CA 1
ATOM 639 C C . ILE A 1 89 ? 11.816 14.791 -1.704 1.00 88.50 89 ILE A C 1
ATOM 641 O O . ILE A 1 89 ? 12.439 13.805 -1.310 1.00 88.50 89 ILE A O 1
ATOM 645 N N . THR A 1 90 ? 12.414 15.773 -2.378 1.00 86.44 90 THR A N 1
ATOM 646 C CA . THR A 1 90 ? 13.841 15.814 -2.731 1.00 86.44 90 THR A CA 1
ATOM 647 C C . THR A 1 90 ? 14.792 15.869 -1.529 1.00 86.44 90 THR A C 1
ATOM 649 O O . THR A 1 90 ? 15.968 15.559 -1.689 1.00 86.44 90 THR A O 1
ATOM 652 N N . GLN A 1 91 ? 14.315 16.209 -0.325 1.00 85.88 91 GLN A N 1
ATOM 653 C CA . GLN A 1 91 ? 15.123 16.257 0.907 1.00 85.88 91 GLN A CA 1
ATOM 654 C C . GLN A 1 91 ? 15.055 14.956 1.744 1.00 85.88 91 GLN A C 1
ATOM 656 O O . GLN A 1 91 ? 15.708 14.834 2.790 1.00 85.88 91 GLN A O 1
ATOM 661 N N . ILE A 1 92 ? 14.283 13.961 1.288 1.00 82.88 92 ILE A N 1
ATOM 662 C CA . ILE A 1 92 ? 13.949 12.740 2.034 1.00 82.88 92 ILE A CA 1
ATOM 663 C C . ILE A 1 92 ? 14.612 11.510 1.391 1.00 82.88 92 ILE A C 1
ATOM 665 O O . ILE A 1 92 ? 14.502 11.287 0.184 1.00 82.88 92 ILE A O 1
ATOM 669 N N . GLY A 1 93 ? 15.184 10.615 2.205 1.00 73.94 93 GLY A N 1
ATOM 670 C CA . GLY A 1 93 ? 15.716 9.313 1.761 1.00 73.94 93 GLY A CA 1
ATOM 671 C C . GLY A 1 93 ? 14.657 8.335 1.208 1.00 73.94 93 GLY A C 1
ATOM 672 O O . GLY A 1 93 ? 14.974 7.222 0.767 1.00 73.94 93 GLY A O 1
ATOM 673 N N . CYS A 1 94 ? 13.385 8.739 1.166 1.00 66.25 94 CYS A N 1
ATOM 674 C CA . CYS A 1 94 ? 12.284 8.013 0.546 1.00 66.25 94 CYS A CA 1
ATOM 675 C C . CYS A 1 94 ? 12.544 7.707 -0.936 1.00 66.25 94 CYS A C 1
ATOM 677 O O . CYS A 1 94 ? 12.168 6.617 -1.389 1.00 66.25 94 CYS A O 1
ATOM 679 N N . LEU A 1 95 ? 13.202 8.624 -1.659 1.00 66.88 95 LEU A N 1
ATOM 680 C CA . LEU A 1 95 ? 13.631 8.449 -3.054 1.00 66.88 95 LEU A CA 1
ATOM 681 C C . LEU A 1 95 ? 14.881 7.569 -3.188 1.00 66.88 95 LEU A C 1
ATOM 683 O O . LEU A 1 95 ? 15.035 6.885 -4.201 1.00 66.88 95 LEU A O 1
ATOM 687 N N . ASN A 1 96 ? 15.700 7.489 -2.134 1.00 66.56 96 ASN A N 1
ATOM 688 C CA . ASN A 1 96 ? 16.885 6.634 -2.049 1.00 66.56 96 ASN A CA 1
ATOM 689 C C . ASN A 1 96 ? 16.451 5.176 -1.824 1.00 66.56 96 ASN A C 1
ATOM 691 O O . ASN A 1 96 ? 16.542 4.598 -0.739 1.00 66.56 96 ASN A O 1
ATOM 695 N N . CYS A 1 97 ? 15.886 4.599 -2.881 1.00 60.81 97 CYS A N 1
ATOM 696 C CA . CYS A 1 97 ? 15.575 3.180 -3.033 1.00 60.81 97 CYS A CA 1
ATOM 697 C C . CYS A 1 97 ? 16.433 2.570 -4.144 1.00 60.81 97 CYS A C 1
ATOM 699 O O . CYS A 1 97 ? 15.959 1.749 -4.927 1.00 60.81 97 CYS A O 1
ATOM 701 N N . HIS A 1 98 ? 17.697 2.995 -4.190 1.00 67.56 98 HIS A N 1
ATOM 702 C CA . HIS A 1 98 ? 18.739 2.273 -4.901 1.00 67.56 98 HIS A CA 1
ATOM 703 C C . HIS A 1 98 ? 18.857 0.853 -4.320 1.00 67.56 98 HIS A C 1
ATOM 705 O O . HIS A 1 98 ? 18.681 0.680 -3.109 1.00 67.56 98 HIS A O 1
ATOM 711 N N . PRO A 1 99 ? 19.166 -0.169 -5.133 1.00 63.25 99 PRO A N 1
ATOM 712 C CA . PRO A 1 99 ? 19.263 -1.563 -4.685 1.00 63.25 99 PRO A CA 1
ATOM 713 C C . PRO A 1 99 ? 20.454 -1.858 -3.741 1.00 63.25 99 PRO A C 1
ATOM 715 O O . PRO A 1 99 ? 20.788 -3.020 -3.515 1.00 63.25 99 PRO A O 1
ATOM 718 N N . GLY A 1 100 ? 21.122 -0.833 -3.195 1.00 78.94 100 GLY A N 1
ATOM 719 C CA . GLY A 1 100 ? 22.399 -0.920 -2.474 1.00 78.94 100 GLY A CA 1
ATOM 720 C C . GLY A 1 100 ? 23.572 -1.191 -3.420 1.00 78.94 100 GLY A C 1
ATOM 721 O O . GLY A 1 100 ? 24.516 -0.410 -3.481 1.00 78.94 100 GLY A O 1
ATOM 722 N N . THR A 1 101 ? 23.447 -2.252 -4.214 1.00 89.31 101 THR A N 1
ATOM 723 C CA . THR A 1 101 ? 24.351 -2.635 -5.301 1.00 89.31 101 THR A CA 1
ATOM 724 C C . THR A 1 101 ? 23.576 -2.883 -6.590 1.00 89.3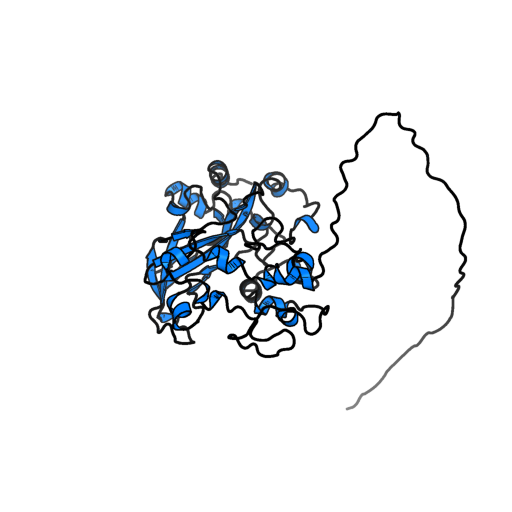1 101 THR A C 1
ATOM 726 O O . THR A 1 101 ? 22.428 -3.342 -6.547 1.00 89.31 101 THR A O 1
ATOM 729 N N . LYS A 1 102 ? 24.221 -2.644 -7.733 1.00 91.38 102 LYS A N 1
ATOM 730 C CA . LYS A 1 102 ? 23.736 -3.026 -9.068 1.00 91.38 102 LYS A CA 1
ATOM 731 C C . LYS A 1 102 ? 23.564 -4.555 -9.194 1.00 91.38 102 LYS A C 1
ATOM 733 O O . LYS A 1 102 ? 23.797 -5.313 -8.241 1.00 91.38 102 LYS A O 1
ATOM 738 N N . ALA A 1 103 ? 23.094 -5.038 -10.342 1.00 92.44 103 ALA A N 1
ATOM 739 C CA . ALA A 1 103 ? 22.829 -6.463 -10.560 1.00 92.44 103 ALA A CA 1
ATOM 740 C C . ALA A 1 103 ? 24.103 -7.332 -10.630 1.00 92.44 103 ALA A C 1
ATOM 742 O O . ALA A 1 103 ? 24.067 -8.510 -10.264 1.00 92.44 103 ALA A O 1
ATOM 743 N N . ASP A 1 104 ? 25.234 -6.754 -11.042 1.00 93.00 104 ASP A N 1
ATOM 744 C CA . ASP A 1 104 ? 26.568 -7.370 -11.005 1.00 93.00 104 ASP A CA 1
ATOM 745 C C . ASP A 1 104 ? 27.166 -7.434 -9.584 1.00 93.00 104 ASP A C 1
ATOM 747 O O . ASP A 1 104 ? 28.013 -8.282 -9.308 1.00 93.00 104 ASP A O 1
ATOM 751 N N . GLY A 1 105 ? 26.667 -6.599 -8.668 1.00 92.06 105 GLY A N 1
ATOM 752 C CA . GLY A 1 105 ? 27.155 -6.447 -7.299 1.00 92.06 105 GLY A CA 1
ATOM 753 C C . GLY A 1 105 ? 27.980 -5.180 -7.060 1.00 92.06 105 GLY A C 1
ATOM 754 O O . GLY A 1 105 ? 28.359 -4.939 -5.914 1.00 92.06 105 GLY A O 1
ATOM 755 N N . SER A 1 106 ? 28.220 -4.352 -8.083 1.00 92.00 106 SER A N 1
ATOM 756 C CA . SER A 1 106 ? 28.955 -3.092 -7.937 1.00 92.00 106 SER A CA 1
ATOM 757 C C . SER A 1 106 ? 28.235 -2.118 -6.982 1.00 92.00 106 SER A C 1
ATOM 759 O O . SER A 1 106 ? 26.996 -2.085 -6.932 1.00 92.00 106 SER A O 1
ATOM 761 N N . PRO A 1 107 ? 28.985 -1.358 -6.160 1.00 91.06 107 PRO A N 1
ATOM 762 C CA . PRO A 1 107 ? 28.412 -0.434 -5.188 1.00 91.06 107 PRO A CA 1
ATOM 763 C C . PRO A 1 107 ? 27.765 0.769 -5.876 1.00 91.06 107 PRO A C 1
ATOM 765 O O . PRO A 1 107 ? 28.242 1.253 -6.899 1.00 91.06 107 PRO A O 1
ATOM 768 N N . ILE A 1 108 ? 26.694 1.285 -5.277 1.00 86.94 108 ILE A N 1
ATOM 769 C CA . ILE A 1 108 ? 26.031 2.508 -5.733 1.00 86.94 108 ILE A CA 1
ATOM 770 C C . ILE A 1 108 ? 26.420 3.660 -4.810 1.00 86.94 108 ILE A C 1
ATOM 772 O O . ILE A 1 108 ? 26.124 3.603 -3.617 1.00 86.94 108 ILE A O 1
ATOM 776 N N . ASP A 1 109 ? 27.007 4.719 -5.369 1.00 86.19 109 ASP A N 1
ATOM 777 C CA . ASP A 1 109 ? 27.110 6.020 -4.703 1.00 86.19 109 ASP A CA 1
ATOM 778 C C . ASP A 1 109 ? 25.737 6.724 -4.721 1.00 86.19 109 ASP A C 1
ATOM 780 O O . ASP A 1 109 ? 25.266 7.099 -5.799 1.00 86.19 109 ASP A O 1
ATOM 784 N N . PRO A 1 110 ? 25.081 6.949 -3.566 1.00 80.56 110 PRO A N 1
ATOM 785 C CA . PRO A 1 110 ? 23.772 7.597 -3.520 1.00 80.56 110 PRO A CA 1
ATOM 786 C C . PRO A 1 110 ? 23.767 9.048 -4.024 1.00 80.56 110 PRO A C 1
ATOM 788 O O . PRO A 1 110 ? 22.691 9.547 -4.349 1.00 80.56 110 PRO A O 1
ATOM 791 N N . ALA A 1 111 ? 24.919 9.732 -4.071 1.00 81.62 111 ALA A N 1
ATOM 792 C CA . ALA A 1 111 ? 25.005 11.135 -4.481 1.00 81.62 111 ALA A CA 1
ATOM 793 C C . ALA A 1 111 ? 24.953 11.322 -6.008 1.00 81.62 111 ALA A C 1
ATOM 795 O O . ALA A 1 111 ? 24.381 12.302 -6.487 1.00 81.62 111 ALA A O 1
ATOM 796 N N . THR A 1 112 ? 25.522 10.388 -6.776 1.00 85.12 112 THR A N 1
ATOM 797 C CA . THR A 1 112 ? 25.573 10.446 -8.251 1.00 85.12 112 THR A CA 1
ATOM 798 C C . THR A 1 112 ? 24.607 9.488 -8.951 1.00 85.12 112 THR A C 1
ATOM 800 O O . THR A 1 112 ? 24.405 9.585 -10.165 1.00 85.12 112 THR A O 1
ATOM 803 N N . TYR A 1 113 ? 23.985 8.578 -8.200 1.00 86.44 113 TYR A N 1
ATOM 804 C CA . TYR A 1 113 ? 23.143 7.510 -8.723 1.00 86.44 113 TYR A CA 1
ATOM 805 C C . TYR A 1 113 ? 21.986 7.976 -9.619 1.00 86.44 113 TYR A C 1
ATOM 807 O O . TYR A 1 113 ? 21.165 8.815 -9.242 1.00 86.44 113 TYR A O 1
ATOM 815 N N . LYS A 1 114 ? 21.851 7.313 -10.773 1.00 87.69 114 LYS A N 1
ATOM 816 C CA . LYS A 1 114 ? 20.671 7.384 -11.640 1.00 87.69 114 LYS A CA 1
ATOM 817 C C . LYS A 1 114 ? 20.120 5.977 -11.920 1.00 87.69 114 LYS A C 1
ATOM 819 O O . LYS A 1 114 ? 20.897 5.024 -11.946 1.00 87.69 114 LYS A O 1
ATOM 824 N N . PRO A 1 115 ? 18.796 5.827 -12.110 1.00 89.31 115 PRO A N 1
ATOM 825 C CA . PRO A 1 115 ? 18.189 4.571 -12.545 1.00 89.31 115 PRO A CA 1
ATOM 826 C C . PRO A 1 115 ? 18.652 4.208 -13.957 1.00 89.31 115 PRO A C 1
ATOM 828 O O . PRO A 1 115 ? 18.603 5.052 -14.851 1.00 89.31 115 PRO A O 1
ATOM 831 N N . ASP A 1 116 ? 19.043 2.957 -14.174 1.00 90.81 116 ASP A N 1
ATOM 832 C CA . ASP A 1 116 ? 19.470 2.449 -15.482 1.00 90.81 116 ASP A CA 1
ATOM 833 C C . ASP A 1 116 ? 19.306 0.919 -15.564 1.00 90.81 116 ASP A C 1
ATOM 835 O O . ASP A 1 116 ? 18.939 0.262 -14.585 1.00 90.81 116 ASP A O 1
ATOM 839 N N . CYS A 1 117 ? 19.595 0.338 -16.731 1.00 92.56 117 CYS A N 1
ATOM 840 C CA . CYS A 1 117 ? 19.454 -1.097 -16.983 1.00 92.56 117 CYS A CA 1
ATOM 841 C C . CYS A 1 117 ? 20.267 -1.973 -16.010 1.00 92.56 117 CYS A C 1
ATOM 843 O O . CYS A 1 117 ? 19.818 -3.070 -15.674 1.00 92.56 117 CYS A O 1
ATOM 845 N N . SER A 1 118 ? 21.416 -1.494 -15.515 1.00 92.75 118 SER A N 1
ATOM 846 C CA . SER A 1 118 ? 22.291 -2.251 -14.605 1.00 92.75 118 SER A CA 1
ATOM 847 C C . SER A 1 118 ? 21.743 -2.379 -13.177 1.00 92.75 118 SER A C 1
ATOM 849 O O . SER A 1 118 ? 22.241 -3.177 -12.381 1.00 92.75 118 SER A O 1
ATOM 851 N N . ASP A 1 119 ? 20.672 -1.649 -12.836 1.00 91.75 119 ASP A N 1
ATOM 852 C CA . ASP A 1 119 ? 19.898 -1.918 -11.615 1.00 91.75 119 ASP A CA 1
ATOM 853 C C . ASP A 1 119 ? 19.294 -3.338 -11.629 1.00 91.75 119 ASP A C 1
ATOM 855 O O . ASP A 1 119 ? 19.142 -3.954 -10.570 1.00 91.75 119 ASP A O 1
ATOM 859 N N . CYS A 1 120 ? 18.961 -3.848 -12.822 1.00 92.69 120 CYS A N 1
ATOM 860 C CA . CYS A 1 120 ? 18.246 -5.109 -13.033 1.00 92.69 120 CYS A CA 1
ATOM 861 C C . CYS A 1 120 ? 19.090 -6.191 -13.726 1.00 92.69 120 CYS A C 1
ATOM 863 O O . CYS A 1 120 ? 18.993 -7.364 -13.360 1.00 92.69 120 CYS A O 1
ATOM 865 N N . HIS A 1 121 ? 19.898 -5.791 -14.707 1.00 94.44 121 HIS A N 1
ATOM 866 C CA . HIS A 1 121 ? 20.654 -6.660 -15.609 1.00 94.44 121 HIS A CA 1
ATOM 867 C C . HIS A 1 121 ? 22.153 -6.600 -15.319 1.00 94.44 121 HIS A C 1
ATOM 869 O O . HIS A 1 121 ? 22.676 -5.523 -15.042 1.00 94.44 121 HIS A O 1
ATOM 875 N N . LYS A 1 122 ? 22.872 -7.722 -15.422 1.00 94.38 122 LYS A N 1
ATOM 876 C CA . LYS A 1 122 ? 24.345 -7.681 -15.486 1.00 94.38 122 LYS A CA 1
ATOM 877 C C . LYS A 1 122 ? 24.788 -7.251 -16.877 1.00 94.38 122 LYS A C 1
ATOM 879 O O . LYS A 1 122 ? 25.591 -6.342 -17.010 1.00 94.38 122 LYS A O 1
ATOM 884 N N . GLU A 1 123 ? 24.179 -7.872 -17.882 1.00 92.00 123 GLU A N 1
ATOM 885 C CA . GLU A 1 123 ? 24.320 -7.531 -19.295 1.00 92.00 123 GLU A CA 1
ATOM 886 C C . GLU A 1 123 ? 22.922 -7.293 -19.888 1.00 92.00 123 GLU A C 1
ATOM 888 O O . GLU A 1 123 ? 22.010 -8.081 -19.601 1.00 92.00 123 GLU A O 1
ATOM 893 N N . PRO A 1 124 ? 22.701 -6.242 -20.703 1.00 86.31 124 PRO A N 1
ATOM 894 C CA . PRO A 1 124 ? 21.397 -5.966 -21.302 1.00 86.31 124 PRO A CA 1
ATOM 895 C C . PRO A 1 124 ? 20.792 -7.189 -22.009 1.00 86.31 124 PRO A C 1
ATOM 897 O O . PRO A 1 124 ? 21.406 -7.792 -22.886 1.00 86.31 124 PRO A O 1
ATOM 900 N N . GLY A 1 125 ? 19.565 -7.551 -21.623 1.00 83.62 125 GLY A N 1
ATOM 901 C CA . GLY A 1 125 ? 18.856 -8.719 -22.158 1.00 83.62 125 GLY A CA 1
ATOM 902 C C . GLY A 1 125 ? 19.071 -10.029 -21.389 1.00 83.62 125 GLY A C 1
ATOM 903 O O . GLY A 1 125 ? 18.447 -11.035 -21.739 1.00 83.62 125 GLY A O 1
ATOM 904 N N . ASP A 1 126 ? 19.885 -10.045 -20.328 1.00 93.00 126 ASP A N 1
ATOM 905 C CA . ASP A 1 126 ? 19.965 -11.197 -19.428 1.00 93.00 126 ASP A CA 1
ATOM 906 C C . ASP A 1 126 ? 18.650 -11.445 -18.649 1.00 93.00 126 ASP A C 1
ATOM 908 O O . ASP A 1 126 ? 17.716 -10.634 -18.622 1.00 93.00 126 ASP A O 1
ATOM 912 N N . ARG A 1 127 ? 18.541 -12.624 -18.025 1.00 92.12 127 ARG A N 1
ATOM 913 C CA . ARG A 1 127 ? 17.373 -12.970 -17.204 1.00 92.12 127 ARG A CA 1
ATOM 914 C C . ARG A 1 127 ? 17.521 -12.409 -15.793 1.00 92.12 127 ARG A C 1
ATOM 916 O O . ARG A 1 127 ? 18.282 -12.947 -14.989 1.00 92.12 127 ARG A O 1
ATOM 923 N N . VAL A 1 128 ? 16.688 -11.426 -15.464 1.00 92.75 128 VAL A N 1
ATOM 924 C CA . VAL A 1 128 ? 16.562 -10.885 -14.105 1.00 92.75 128 VAL A CA 1
ATOM 925 C C . 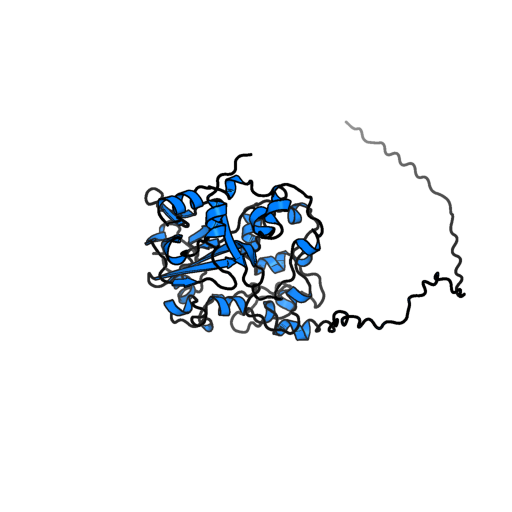VAL A 1 128 ? 16.060 -11.967 -13.138 1.00 92.75 128 VAL A C 1
ATOM 927 O O . VAL A 1 128 ? 15.039 -12.617 -13.371 1.00 92.75 128 VAL A O 1
ATOM 930 N N . SER A 1 129 ? 16.783 -12.160 -12.034 1.00 93.12 129 SER A N 1
ATOM 931 C CA . SER A 1 129 ? 16.385 -13.046 -10.931 1.00 93.12 129 SER A CA 1
ATOM 932 C C . SER A 1 129 ? 15.380 -12.356 -10.008 1.00 93.12 129 SER A C 1
ATOM 934 O O . SER A 1 129 ? 15.560 -11.182 -9.689 1.00 93.12 129 SER A O 1
ATOM 936 N N . ASP A 1 130 ? 14.401 -13.095 -9.471 1.00 94.56 130 ASP A N 1
ATOM 937 C CA . ASP A 1 130 ? 13.462 -12.589 -8.453 1.00 94.56 130 ASP A CA 1
ATOM 938 C C . ASP A 1 130 ? 14.192 -11.908 -7.274 1.00 94.56 130 ASP A C 1
ATOM 940 O O . ASP A 1 130 ? 13.694 -10.939 -6.710 1.00 94.56 130 ASP A O 1
ATOM 944 N N . GLN A 1 131 ? 15.407 -12.354 -6.923 1.00 93.31 131 GLN A N 1
ATOM 945 C CA . GLN A 1 131 ? 16.210 -11.735 -5.858 1.00 93.31 131 GLN A CA 1
ATOM 946 C C . GLN A 1 131 ? 16.591 -10.276 -6.153 1.00 93.31 131 GLN A C 1
ATOM 948 O O . GLN A 1 131 ? 16.658 -9.469 -5.228 1.00 93.31 131 GLN A O 1
ATOM 953 N N . ILE A 1 132 ? 16.789 -9.915 -7.426 1.00 93.44 132 ILE A N 1
ATOM 954 C CA . ILE A 1 132 ? 17.036 -8.529 -7.844 1.00 93.44 132 ILE A CA 1
ATOM 955 C C . ILE A 1 132 ? 15.780 -7.685 -7.614 1.00 93.44 132 ILE A C 1
ATOM 957 O O . ILE A 1 132 ? 15.859 -6.632 -6.982 1.00 93.44 132 ILE A O 1
ATOM 961 N N . CYS A 1 133 ? 14.605 -8.192 -8.005 1.00 93.44 133 CYS A N 1
ATOM 962 C CA . CYS A 1 133 ? 13.323 -7.540 -7.732 1.00 93.44 133 CYS A CA 1
ATOM 963 C C . CYS A 1 133 ? 13.126 -7.310 -6.221 1.00 93.44 133 CYS A C 1
ATOM 965 O O . CYS A 1 133 ? 12.757 -6.215 -5.793 1.00 93.44 133 CYS A O 1
ATOM 967 N N . LEU A 1 134 ? 13.419 -8.322 -5.396 1.00 93.31 134 LEU A N 1
ATOM 968 C CA . LEU A 1 134 ? 13.222 -8.286 -3.944 1.00 93.31 134 LEU A CA 1
ATOM 969 C C . LEU A 1 134 ? 14.154 -7.309 -3.199 1.00 93.31 134 LEU A C 1
ATOM 971 O O . LEU A 1 134 ? 13.762 -6.853 -2.121 1.00 93.31 134 LEU A O 1
ATOM 975 N N . LYS A 1 135 ? 15.308 -6.907 -3.770 1.00 89.00 135 LYS A N 1
ATOM 976 C CA . LYS A 1 135 ? 16.148 -5.819 -3.213 1.00 89.00 135 LYS A CA 1
ATOM 977 C C . LYS A 1 135 ? 15.328 -4.532 -3.019 1.00 89.00 135 LYS A C 1
ATOM 979 O O . LYS A 1 135 ? 15.395 -3.899 -1.964 1.00 89.00 135 LYS A O 1
ATOM 984 N N . CYS A 1 136 ? 14.518 -4.171 -4.018 1.00 88.12 136 CYS A N 1
ATOM 985 C CA . CYS A 1 136 ? 13.693 -2.958 -4.020 1.00 88.12 136 CYS A CA 1
ATOM 986 C C . CYS A 1 136 ? 12.251 -3.224 -3.549 1.00 88.12 136 CYS A C 1
ATOM 988 O O . CYS A 1 136 ? 11.701 -2.448 -2.762 1.00 88.12 136 CYS A O 1
ATOM 990 N N . HIS A 1 137 ? 11.651 -4.350 -3.947 1.00 90.81 137 HIS A N 1
ATOM 991 C CA . HIS A 1 137 ? 10.303 -4.781 -3.552 1.00 90.81 137 HIS A CA 1
ATOM 992 C C . HIS A 1 137 ? 10.287 -5.404 -2.145 1.00 90.81 137 HIS A C 1
ATOM 994 O O . HIS A 1 137 ? 9.781 -6.502 -1.910 1.00 90.81 137 HIS A O 1
ATOM 1000 N N . ARG A 1 138 ? 10.822 -4.667 -1.161 1.00 87.81 138 ARG A N 1
ATOM 1001 C CA . ARG A 1 138 ? 10.984 -5.132 0.228 1.00 87.81 138 ARG A CA 1
ATOM 1002 C C . ARG A 1 138 ? 9.657 -5.505 0.904 1.00 87.81 138 ARG A C 1
ATOM 1004 O O . ARG A 1 138 ? 9.655 -6.335 1.805 1.00 87.81 138 ARG A O 1
ATOM 1011 N N . ARG A 1 139 ? 8.519 -4.943 0.464 1.00 90.00 139 ARG A N 1
ATOM 1012 C CA . ARG A 1 139 ? 7.187 -5.353 0.954 1.00 90.00 139 ARG A CA 1
ATOM 1013 C C . ARG A 1 139 ? 6.883 -6.799 0.533 1.00 90.00 139 ARG A C 1
ATOM 1015 O O . ARG A 1 139 ? 6.535 -7.605 1.386 1.00 90.00 139 ARG A O 1
ATOM 1022 N N . GLN A 1 140 ? 7.118 -7.157 -0.727 1.00 92.88 140 GLN A N 1
ATOM 1023 C CA . GLN A 1 140 ? 7.000 -8.532 -1.226 1.00 92.88 140 GLN A CA 1
ATOM 1024 C C . GLN A 1 140 ? 8.031 -9.471 -0.580 1.00 92.88 140 GLN A C 1
ATOM 1026 O O . GLN A 1 140 ? 7.686 -10.597 -0.231 1.00 92.88 140 GLN A O 1
ATOM 1031 N N . ALA A 1 141 ? 9.263 -9.005 -0.337 1.00 93.12 141 ALA A N 1
ATOM 1032 C CA . ALA A 1 141 ? 10.264 -9.780 0.405 1.00 93.12 141 ALA A CA 1
ATOM 1033 C C . ALA A 1 141 ? 9.783 -10.122 1.826 1.00 93.12 141 ALA A C 1
ATOM 1035 O O . ALA A 1 141 ? 9.884 -11.271 2.252 1.00 93.12 141 ALA A O 1
ATOM 1036 N N . ASN A 1 142 ? 9.169 -9.160 2.521 1.00 92.81 142 ASN A N 1
ATOM 1037 C CA . ASN A 1 142 ? 8.554 -9.388 3.828 1.00 92.81 142 ASN A CA 1
ATOM 1038 C C . ASN A 1 142 ? 7.333 -10.327 3.743 1.00 92.81 142 ASN A C 1
ATOM 1040 O O . ASN A 1 142 ? 7.191 -11.198 4.593 1.00 92.81 142 ASN A O 1
ATOM 1044 N N . GLU A 1 143 ? 6.473 -10.218 2.721 1.00 92.69 143 GLU A N 1
ATOM 1045 C CA . GLU A 1 143 ? 5.353 -11.161 2.511 1.00 92.69 143 GLU A CA 1
ATOM 1046 C C . GLU A 1 143 ? 5.827 -12.613 2.325 1.00 92.69 143 GLU A C 1
ATOM 1048 O O . GLU A 1 143 ? 5.171 -13.535 2.814 1.00 92.69 143 GLU A O 1
ATOM 1053 N N . ILE A 1 144 ? 6.968 -12.814 1.655 1.00 93.50 144 ILE A N 1
ATOM 1054 C CA . ILE A 1 144 ? 7.622 -14.123 1.504 1.00 93.50 144 ILE A CA 1
ATOM 1055 C C . ILE A 1 144 ? 8.222 -14.583 2.840 1.00 93.50 144 ILE A C 1
ATOM 1057 O O . ILE A 1 144 ? 7.953 -15.702 3.273 1.00 93.50 144 ILE A O 1
ATOM 1061 N N . ALA A 1 145 ? 8.998 -13.725 3.512 1.00 95.00 145 ALA A N 1
ATOM 1062 C CA . ALA A 1 145 ? 9.684 -14.050 4.766 1.00 95.00 145 ALA A CA 1
ATOM 1063 C C . ALA A 1 145 ? 8.722 -14.359 5.929 1.00 95.00 145 ALA A C 1
ATOM 1065 O O . ALA A 1 145 ? 9.051 -15.149 6.808 1.00 95.00 145 ALA A O 1
ATOM 1066 N N . LEU A 1 146 ? 7.511 -13.790 5.913 1.00 94.56 146 LEU A N 1
ATOM 1067 C CA . LEU A 1 146 ? 6.441 -14.102 6.868 1.00 94.56 146 LEU A CA 1
ATOM 1068 C C . LEU A 1 146 ? 5.786 -15.481 6.635 1.00 94.56 146 LEU A C 1
ATOM 1070 O O . LEU A 1 146 ? 4.901 -15.864 7.398 1.00 94.56 146 LEU A O 1
ATOM 1074 N N . GLY A 1 147 ? 6.197 -16.229 5.603 1.00 93.75 147 GLY A N 1
ATOM 1075 C CA . GLY A 1 147 ? 5.790 -17.620 5.383 1.00 93.75 147 GLY A CA 1
ATOM 1076 C C . GLY A 1 147 ? 4.357 -17.809 4.878 1.00 93.75 147 GLY A C 1
ATOM 1077 O O . GLY A 1 147 ? 3.837 -18.925 4.918 1.00 93.75 147 GLY A O 1
ATOM 1078 N N . TYR A 1 148 ? 3.691 -16.750 4.403 1.00 92.88 148 TYR A N 1
ATOM 1079 C CA . TYR A 1 148 ? 2.311 -16.862 3.931 1.00 92.88 148 TYR A CA 1
ATOM 1080 C C . TYR A 1 148 ? 2.197 -17.759 2.685 1.00 92.88 148 TYR A C 1
ATOM 1082 O O . TYR A 1 148 ? 3.032 -17.673 1.773 1.00 92.88 148 TYR A O 1
ATOM 1090 N N . PRO A 1 149 ? 1.136 -18.588 2.599 1.00 92.38 149 PRO A N 1
ATOM 1091 C CA . PRO A 1 149 ? 0.899 -19.425 1.436 1.00 92.38 149 PRO A CA 1
ATOM 1092 C C . PRO A 1 149 ? 0.657 -18.566 0.193 1.00 92.38 149 PRO A C 1
ATOM 1094 O O . PRO A 1 149 ? -0.102 -17.598 0.223 1.00 92.38 149 PRO A O 1
ATOM 1097 N N . ASP A 1 150 ? 1.279 -18.967 -0.912 1.00 96.19 150 ASP A N 1
ATOM 1098 C CA . ASP A 1 150 ? 0.963 -18.476 -2.247 1.00 96.19 150 ASP A CA 1
ATOM 1099 C C . ASP A 1 150 ? 0.988 -19.658 -3.228 1.00 96.19 150 ASP A C 1
ATOM 1101 O O . ASP A 1 150 ? 1.964 -20.413 -3.279 1.00 96.19 150 ASP A O 1
ATOM 1105 N N . VAL A 1 151 ? -0.102 -19.858 -3.970 1.00 96.38 151 VAL A N 1
ATOM 1106 C CA . VAL A 1 151 ? -0.268 -21.003 -4.882 1.00 96.38 151 VAL A CA 1
ATOM 1107 C C . VAL A 1 151 ? 0.657 -20.942 -6.091 1.00 96.38 151 VAL A C 1
ATOM 1109 O O . VAL A 1 151 ? 1.077 -21.991 -6.575 1.00 96.38 151 VAL A O 1
ATOM 1112 N N . HIS A 1 152 ? 1.017 -19.741 -6.548 1.00 95.75 152 HIS A N 1
ATOM 1113 C CA . HIS A 1 152 ? 1.930 -19.553 -7.668 1.00 95.75 152 HIS A CA 1
ATOM 1114 C C . HIS A 1 152 ? 3.355 -19.857 -7.208 1.00 95.75 152 HIS A C 1
ATOM 1116 O O . HIS A 1 152 ? 4.004 -20.723 -7.791 1.00 95.75 152 HIS A O 1
ATOM 1122 N N . ARG A 1 153 ? 3.812 -19.276 -6.086 1.00 93.69 153 ARG A N 1
ATOM 1123 C CA . ARG A 1 153 ? 5.116 -19.637 -5.493 1.00 93.69 153 ARG A CA 1
ATOM 1124 C C . ARG A 1 153 ? 5.219 -21.140 -5.221 1.00 93.69 153 ARG A C 1
ATOM 1126 O O . ARG A 1 153 ? 6.228 -21.750 -5.566 1.00 93.69 153 ARG A O 1
ATOM 1133 N N . LYS A 1 154 ? 4.166 -21.755 -4.663 1.00 94.19 154 LYS A N 1
ATOM 1134 C CA . LYS A 1 154 ? 4.129 -23.201 -4.377 1.00 94.19 154 LYS A CA 1
ATOM 1135 C C . LYS A 1 154 ? 4.208 -24.073 -5.639 1.00 94.19 154 LYS A C 1
ATOM 1137 O O . LYS A 1 154 ? 4.684 -25.199 -5.545 1.00 94.19 154 LYS A O 1
ATOM 1142 N N . ALA A 1 155 ? 3.804 -23.572 -6.809 1.00 93.38 155 ALA A N 1
ATOM 1143 C CA . ALA A 1 155 ? 3.974 -24.290 -8.073 1.00 93.38 155 ALA A CA 1
ATOM 1144 C C . ALA A 1 155 ? 5.454 -24.454 -8.483 1.00 93.38 155 ALA A C 1
ATOM 1146 O O . ALA A 1 155 ? 5.756 -25.239 -9.376 1.00 93.38 155 ALA A O 1
ATOM 1147 N N . GLY A 1 156 ? 6.390 -23.733 -7.854 1.00 87.12 156 GLY A N 1
ATOM 1148 C CA . GLY A 1 156 ? 7.836 -23.928 -8.010 1.00 87.12 156 GLY A CA 1
ATOM 1149 C C . GLY A 1 156 ? 8.445 -23.306 -9.271 1.00 87.12 156 GLY A C 1
ATOM 1150 O O . GLY A 1 156 ? 9.605 -22.893 -9.229 1.00 87.12 156 GLY A O 1
ATOM 1151 N N . TYR A 1 157 ? 7.674 -23.153 -10.354 1.00 87.75 157 TYR A N 1
ATOM 1152 C CA . TYR A 1 157 ? 8.117 -22.552 -11.624 1.00 87.75 157 TYR A CA 1
ATOM 1153 C C . TYR A 1 157 ? 7.636 -21.109 -11.868 1.00 87.75 157 TYR A C 1
ATOM 1155 O O . TYR A 1 157 ? 8.214 -20.430 -12.713 1.00 87.75 157 TYR A O 1
ATOM 1163 N N . PHE A 1 158 ? 6.631 -20.608 -11.140 1.00 93.12 158 PHE A N 1
ATOM 1164 C CA . PHE A 1 158 ? 6.242 -19.192 -11.222 1.00 93.12 158 PHE A CA 1
ATOM 1165 C C . PHE A 1 158 ? 7.307 -18.290 -10.580 1.00 93.12 158 PHE A C 1
ATOM 1167 O O . PHE A 1 158 ? 7.857 -18.602 -9.521 1.00 93.12 158 PHE A O 1
ATOM 1174 N N . ARG A 1 159 ? 7.579 -17.162 -11.233 1.00 92.56 159 ARG A N 1
ATOM 1175 C CA . ARG A 1 159 ? 8.550 -16.117 -10.868 1.00 92.56 159 ARG A CA 1
ATOM 1176 C C . ARG A 1 159 ? 7.881 -14.744 -10.979 1.00 92.56 159 ARG A C 1
ATOM 1178 O O . ARG A 1 159 ? 6.757 -14.661 -11.480 1.00 92.56 159 ARG A O 1
ATOM 1185 N N . CYS A 1 160 ? 8.546 -13.661 -10.579 1.00 94.12 160 CYS A N 1
ATOM 1186 C CA . CYS A 1 160 ? 8.000 -12.301 -10.715 1.00 94.12 160 CYS A CA 1
ATOM 1187 C C . CYS A 1 160 ? 7.554 -12.013 -12.166 1.00 94.12 160 CYS A C 1
ATOM 1189 O O . CYS A 1 160 ? 6.405 -11.639 -12.418 1.00 94.12 160 CYS A O 1
ATOM 1191 N N . MET A 1 161 ? 8.418 -12.332 -13.132 1.00 93.62 161 MET A N 1
ATOM 1192 C CA . MET A 1 161 ? 8.164 -12.171 -14.573 1.00 93.62 161 MET A CA 1
ATOM 1193 C C . MET A 1 161 ? 7.145 -13.162 -15.170 1.00 93.62 161 MET A C 1
ATOM 1195 O O . MET A 1 161 ? 6.833 -13.086 -16.355 1.00 93.62 161 MET A O 1
ATOM 1199 N N . SER A 1 162 ? 6.601 -14.102 -14.386 1.00 94.06 162 SER A N 1
ATOM 1200 C CA . SER A 1 162 ? 5.472 -14.939 -14.829 1.00 94.06 162 SER A CA 1
ATOM 1201 C C . SER A 1 162 ? 4.133 -14.194 -14.772 1.00 94.06 162 SER A C 1
ATOM 1203 O O . SER A 1 162 ? 3.190 -14.590 -15.453 1.00 94.06 162 SER A O 1
ATOM 1205 N N . CYS A 1 163 ? 4.049 -13.126 -13.971 1.00 94.19 163 CYS A N 1
ATOM 1206 C CA . CYS A 1 163 ? 2.866 -12.270 -13.845 1.00 94.19 163 CYS A CA 1
ATOM 1207 C C . CYS A 1 163 ? 3.099 -10.876 -14.447 1.00 94.19 163 CYS A C 1
ATOM 1209 O O . CYS A 1 163 ? 2.210 -10.338 -15.111 1.00 94.19 163 CYS A O 1
ATOM 1211 N N . HIS A 1 164 ? 4.287 -10.311 -14.224 1.00 94.81 164 HIS A N 1
ATOM 1212 C CA . HIS A 1 164 ? 4.697 -8.996 -14.714 1.00 94.81 164 HIS A CA 1
ATOM 1213 C C . HIS A 1 164 ? 5.319 -9.099 -16.114 1.00 94.81 164 HIS A C 1
ATOM 1215 O O . HIS A 1 164 ? 6.127 -9.989 -16.374 1.00 94.81 164 HIS A O 1
ATOM 1221 N N . THR A 1 165 ? 4.937 -8.214 -17.039 1.00 93.00 165 THR A N 1
ATOM 1222 C CA . THR A 1 165 ? 5.404 -8.270 -18.438 1.00 93.00 165 THR A CA 1
ATOM 1223 C C . THR A 1 165 ? 6.668 -7.447 -18.662 1.00 93.00 165 THR A C 1
ATOM 1225 O O . THR A 1 165 ? 6.956 -6.518 -17.913 1.00 93.00 165 THR A O 1
ATOM 1228 N N . LEU A 1 166 ? 7.399 -7.727 -19.748 1.00 92.00 166 LEU A N 1
ATOM 1229 C CA . LEU A 1 166 ? 8.525 -6.885 -20.176 1.00 92.00 166 LEU A CA 1
ATOM 1230 C C . LEU A 1 166 ? 8.102 -5.424 -20.398 1.00 92.00 166 LEU A C 1
ATOM 1232 O O . LEU A 1 166 ? 8.837 -4.522 -20.021 1.00 92.00 166 LEU A O 1
ATOM 1236 N N . LYS A 1 167 ? 6.899 -5.187 -20.939 1.00 92.12 167 LYS A N 1
ATOM 1237 C CA . LYS A 1 167 ? 6.343 -3.837 -21.115 1.00 92.12 167 LYS A CA 1
ATOM 1238 C C . LYS A 1 167 ? 6.016 -3.165 -19.775 1.00 92.12 167 LYS A C 1
ATOM 1240 O O . LYS A 1 167 ? 6.221 -1.973 -19.622 1.00 92.12 167 LYS A O 1
ATOM 1245 N N . GLU A 1 168 ? 5.549 -3.911 -18.778 1.00 91.62 168 GLU A N 1
ATOM 1246 C CA . GLU A 1 168 ? 5.341 -3.369 -17.431 1.00 91.62 168 GLU A CA 1
ATOM 1247 C C . GLU A 1 168 ? 6.672 -3.015 -16.741 1.00 91.62 168 GLU A C 1
ATOM 1249 O O . GLU A 1 168 ? 6.756 -2.012 -16.035 1.00 91.62 168 GLU A O 1
ATOM 1254 N N . MET A 1 169 ? 7.732 -3.804 -16.961 1.00 92.81 169 MET A N 1
ATOM 1255 C CA . MET A 1 169 ? 9.046 -3.542 -16.358 1.00 92.81 169 MET A CA 1
ATOM 1256 C C . MET A 1 169 ? 9.806 -2.411 -17.060 1.00 92.81 169 MET A C 1
ATOM 1258 O O . MET A 1 169 ? 10.316 -1.519 -16.382 1.00 92.81 169 MET A O 1
ATOM 1262 N N . HIS A 1 170 ? 9.863 -2.424 -18.394 1.00 93.75 170 HIS A N 1
ATOM 1263 C CA . HIS A 1 170 ? 10.574 -1.429 -19.203 1.00 93.75 170 HIS A CA 1
ATOM 1264 C C . HIS A 1 170 ? 9.729 -0.189 -19.535 1.00 93.75 170 HIS A C 1
ATOM 1266 O O . HIS A 1 170 ? 10.271 0.794 -20.019 1.00 93.75 170 HIS A O 1
ATOM 1272 N N . GLY A 1 171 ? 8.422 -0.202 -19.274 1.00 93.75 171 GLY A N 1
ATOM 1273 C CA . GLY A 1 171 ? 7.491 0.830 -19.730 1.00 93.75 171 GLY A CA 1
ATOM 1274 C C . GLY A 1 171 ? 7.037 0.644 -21.183 1.00 93.75 171 GLY A C 1
ATOM 1275 O O . GLY A 1 171 ? 7.444 -0.276 -21.892 1.00 93.75 171 GLY A O 1
ATOM 1276 N N . ASP A 1 172 ? 6.174 1.555 -21.628 1.00 93.81 172 ASP A N 1
ATOM 1277 C CA . ASP A 1 172 ? 5.573 1.586 -22.968 1.00 93.81 172 ASP A CA 1
ATOM 1278 C C . ASP A 1 172 ? 5.748 2.944 -23.680 1.00 93.81 172 ASP A C 1
ATOM 1280 O O . ASP A 1 172 ? 5.087 3.216 -24.683 1.00 93.81 172 ASP A O 1
ATOM 1284 N N . GLY A 1 173 ? 6.637 3.796 -23.156 1.00 93.56 173 GLY A N 1
ATOM 1285 C CA . GLY A 1 173 ? 6.855 5.171 -23.613 1.00 93.56 173 GLY A CA 1
ATOM 1286 C C . GLY A 1 173 ? 5.933 6.213 -22.966 1.00 93.56 173 GLY A C 1
ATOM 1287 O O . GLY A 1 173 ? 6.064 7.398 -23.270 1.00 93.56 173 GLY A O 1
ATOM 1288 N N . ARG A 1 174 ? 5.006 5.813 -22.081 1.00 94.31 174 ARG A N 1
ATOM 1289 C CA . ARG A 1 174 ? 4.190 6.732 -21.278 1.00 94.31 174 ARG A CA 1
ATOM 1290 C C . ARG A 1 174 ? 4.715 6.825 -19.846 1.00 94.31 174 ARG A C 1
ATOM 1292 O O . ARG A 1 174 ? 4.898 5.822 -19.162 1.00 94.31 174 ARG A O 1
ATOM 1299 N N . GLU A 1 175 ? 4.837 8.056 -19.350 1.00 95.62 175 GLU A N 1
ATOM 1300 C CA . GLU A 1 175 ? 4.964 8.289 -17.913 1.00 95.62 175 GLU A CA 1
ATOM 1301 C C . GLU A 1 175 ? 3.654 7.993 -17.175 1.00 95.62 175 GLU A C 1
ATOM 1303 O O . GLU A 1 175 ? 2.588 8.507 -17.525 1.00 95.62 175 GLU A O 1
ATOM 1308 N N . TYR A 1 176 ? 3.766 7.236 -16.086 1.00 96.06 176 TYR A N 1
ATOM 1309 C CA . TYR A 1 176 ? 2.684 6.979 -15.141 1.00 96.06 176 TYR A CA 1
ATOM 1310 C C . TYR A 1 176 ? 3.011 7.593 -13.780 1.00 96.06 176 TYR A C 1
ATOM 1312 O O . TYR A 1 176 ? 4.143 7.529 -13.301 1.00 96.06 176 TYR A O 1
ATOM 1320 N N . SER A 1 177 ? 2.004 8.155 -13.116 1.00 95.75 177 SER A N 1
ATOM 1321 C CA . SER A 1 177 ? 2.146 8.726 -11.770 1.00 95.75 177 SER A CA 1
ATOM 1322 C C . SER A 1 177 ? 2.104 7.653 -10.678 1.00 95.75 177 SER A C 1
ATOM 1324 O O . SER A 1 177 ? 2.603 7.853 -9.576 1.00 95.75 177 SER A O 1
ATOM 1326 N N . SER A 1 178 ? 1.541 6.476 -10.960 1.00 94.94 178 SER A N 1
ATOM 1327 C CA . SER A 1 178 ? 1.546 5.340 -10.036 1.00 94.94 178 SER A CA 1
ATOM 1328 C C . SER A 1 178 ? 1.325 4.024 -10.775 1.00 94.94 178 SER A C 1
ATOM 1330 O O . SER A 1 178 ? 0.660 4.003 -11.805 1.00 94.94 178 SER A O 1
ATOM 1332 N N . TRP A 1 179 ? 1.762 2.900 -10.194 1.00 93.19 179 TRP A N 1
ATOM 1333 C CA . TRP A 1 179 ? 1.376 1.553 -10.659 1.00 93.19 179 TRP A CA 1
ATOM 1334 C C . TRP A 1 179 ? -0.147 1.320 -10.575 1.00 93.19 179 TRP A C 1
ATOM 1336 O O . TRP A 1 179 ? -0.696 0.388 -11.160 1.00 93.19 179 TRP A O 1
ATOM 1346 N N . LEU A 1 180 ? -0.847 2.181 -9.831 1.00 94.75 180 LEU A N 1
ATOM 1347 C CA . LEU A 1 180 ? -2.298 2.196 -9.713 1.00 94.75 180 LEU A CA 1
ATOM 1348 C C . LEU A 1 180 ? -3.011 2.959 -10.846 1.00 94.75 180 LEU A C 1
ATOM 1350 O O . LEU A 1 180 ? -4.238 2.872 -10.953 1.00 94.75 180 LEU A O 1
ATOM 1354 N N . GLU A 1 181 ? -2.283 3.662 -11.709 1.00 94.50 181 GLU A N 1
ATOM 1355 C CA . GLU A 1 181 ? -2.860 4.333 -12.871 1.00 94.50 181 GLU A CA 1
ATOM 1356 C C . GLU A 1 181 ? -3.303 3.305 -13.940 1.00 94.50 181 GLU A C 1
ATOM 1358 O O . GLU A 1 181 ? -2.628 2.287 -14.132 1.00 94.50 181 GLU A O 1
ATOM 1363 N N . PRO A 1 182 ? -4.440 3.505 -14.636 1.00 91.44 182 PRO A N 1
ATOM 1364 C CA . PRO A 1 182 ? -4.881 2.594 -15.693 1.00 91.44 182 PRO A CA 1
ATOM 1365 C C . PRO A 1 182 ? -3.821 2.406 -16.790 1.00 91.44 182 PRO A C 1
ATOM 1367 O O . PRO A 1 182 ? -3.347 3.372 -17.383 1.00 91.44 182 PRO A O 1
ATOM 1370 N N . GLY A 1 183 ? -3.464 1.150 -17.067 1.00 89.62 183 GLY A N 1
ATOM 1371 C CA . GLY A 1 183 ? -2.423 0.772 -18.033 1.00 89.62 183 GLY A CA 1
ATOM 1372 C C . GLY A 1 183 ? -1.023 0.581 -17.437 1.00 89.62 183 GLY A C 1
ATOM 1373 O O . GLY A 1 183 ? -0.238 -0.156 -18.020 1.00 89.62 183 GLY A O 1
ATOM 1374 N N . ALA A 1 184 ? -0.734 1.130 -16.250 1.00 92.62 184 ALA A N 1
ATOM 1375 C CA . ALA A 1 184 ? 0.597 1.063 -15.634 1.00 92.62 184 ALA A CA 1
ATOM 1376 C C . ALA A 1 184 ? 1.026 -0.346 -15.172 1.00 92.62 184 ALA A C 1
ATOM 1378 O O . ALA A 1 184 ? 2.196 -0.558 -14.867 1.00 92.62 184 ALA A O 1
ATOM 1379 N N . THR A 1 185 ? 0.088 -1.298 -15.075 1.00 92.06 185 THR A N 1
ATOM 1380 C CA . THR A 1 185 ? 0.364 -2.709 -14.748 1.00 92.06 185 THR A CA 1
ATOM 1381 C C . THR A 1 185 ? -0.513 -3.646 -15.572 1.00 92.06 185 THR A C 1
ATOM 1383 O O . THR A 1 185 ? -1.693 -3.365 -15.795 1.00 92.06 185 THR A O 1
ATOM 1386 N N . GLU A 1 186 ? 0.048 -4.781 -15.990 1.00 91.25 186 GLU A N 1
ATOM 1387 C CA . GLU A 1 186 ? -0.614 -5.813 -16.795 1.00 91.25 186 GLU A CA 1
ATOM 1388 C C . GLU A 1 186 ? -0.797 -7.138 -16.035 1.00 91.25 186 GLU A C 1
ATOM 1390 O O . GLU A 1 186 ? -1.422 -8.073 -16.551 1.00 91.25 186 GLU A O 1
ATOM 1395 N N . ALA A 1 187 ? -0.270 -7.244 -14.813 1.00 92.81 187 ALA A N 1
ATOM 1396 C CA . ALA A 1 187 ? -0.505 -8.369 -13.914 1.00 92.81 187 ALA A CA 1
ATOM 1397 C C . ALA A 1 187 ? -1.995 -8.463 -13.505 1.00 92.81 187 ALA A C 1
ATOM 1399 O O . ALA A 1 187 ? -2.487 -7.731 -12.639 1.00 92.81 187 ALA A O 1
ATOM 1400 N N . ALA A 1 188 ? -2.721 -9.399 -14.123 1.00 93.50 188 ALA A N 1
ATOM 1401 C CA . ALA A 1 188 ? -4.147 -9.643 -13.904 1.00 93.50 188 ALA A CA 1
ATOM 1402 C C . ALA A 1 188 ? -4.452 -11.149 -13.877 1.00 93.50 188 ALA A C 1
ATOM 1404 O O . ALA A 1 188 ? -3.920 -11.912 -14.686 1.00 93.50 188 ALA A O 1
ATOM 1405 N N . CYS A 1 189 ? -5.325 -11.571 -12.958 1.00 94.69 189 CYS A N 1
ATOM 1406 C CA . CYS A 1 189 ? -5.674 -12.977 -12.737 1.00 94.69 189 CYS A CA 1
ATOM 1407 C C . CYS A 1 189 ? -6.294 -13.599 -13.998 1.00 94.69 189 CYS A C 1
ATOM 1409 O O . CYS A 1 189 ? -5.975 -14.722 -14.383 1.00 94.69 189 CYS A O 1
ATOM 1411 N N . GLU A 1 190 ? -7.130 -12.817 -14.672 1.00 93.06 190 GLU A N 1
ATOM 1412 C CA . GLU A 1 190 ? -7.938 -13.149 -15.839 1.00 93.06 190 GLU A CA 1
ATOM 1413 C C . GLU A 1 190 ? -7.098 -13.537 -17.070 1.00 93.06 190 GLU A C 1
ATOM 1415 O O . GLU A 1 190 ? -7.587 -14.244 -17.948 1.00 93.06 190 GLU A O 1
ATOM 1420 N N . ARG A 1 191 ? -5.814 -13.147 -17.131 1.00 92.31 191 ARG A N 1
ATOM 1421 C CA . ARG A 1 191 ? -4.911 -13.526 -18.238 1.00 92.31 191 ARG A CA 1
ATOM 1422 C C . ARG A 1 191 ? -4.659 -15.036 -18.285 1.00 92.31 191 ARG A C 1
ATOM 1424 O O . ARG A 1 191 ? -4.592 -15.604 -19.381 1.00 92.31 191 ARG A O 1
ATOM 1431 N N . CYS A 1 192 ? -4.592 -15.665 -17.109 1.00 93.06 192 CYS A N 1
ATOM 1432 C CA . CYS A 1 192 ? -4.425 -17.108 -16.921 1.00 93.06 192 CYS A CA 1
ATOM 1433 C C . CYS A 1 192 ? -5.752 -17.790 -16.539 1.00 93.06 192 CYS A C 1
ATOM 1435 O O . CYS A 1 192 ? -6.089 -18.844 -17.073 1.00 93.06 192 CYS A O 1
ATOM 1437 N N . HIS A 1 193 ? -6.550 -17.170 -15.666 1.00 93.31 193 HIS A N 1
ATOM 1438 C CA . HIS A 1 193 ? -7.828 -17.688 -15.168 1.00 93.31 193 HIS A CA 1
ATOM 1439 C C . HIS A 1 193 ? -9.015 -17.151 -15.981 1.00 93.31 193 HIS A C 1
ATOM 1441 O O . HIS A 1 193 ? -9.882 -16.457 -15.457 1.00 93.31 193 HIS A O 1
ATOM 1447 N N . ARG A 1 194 ? -9.050 -17.476 -17.279 1.00 90.75 194 ARG A N 1
ATOM 1448 C CA . ARG A 1 194 ? -10.067 -16.971 -18.227 1.00 90.75 194 ARG A CA 1
ATOM 1449 C C . ARG A 1 194 ? -11.484 -17.490 -17.964 1.00 90.75 194 ARG A C 1
ATOM 1451 O O . ARG A 1 194 ? -12.449 -16.807 -18.278 1.00 90.75 194 ARG A O 1
ATOM 1458 N N . ALA A 1 195 ? -11.596 -18.685 -17.388 1.00 88.38 195 ALA A N 1
ATOM 1459 C CA . ALA A 1 195 ? -12.856 -19.304 -16.988 1.00 88.38 195 ALA A CA 1
ATOM 1460 C C . ALA A 1 195 ? -12.737 -19.826 -15.543 1.00 88.38 195 ALA A C 1
ATOM 1462 O O . ALA A 1 195 ? -12.386 -20.992 -15.332 1.00 88.38 195 ALA A O 1
ATOM 1463 N N . PRO A 1 196 ? -12.959 -18.973 -14.524 1.00 88.31 196 PRO A N 1
ATOM 1464 C CA . PRO A 1 196 ? -13.049 -19.417 -13.136 1.00 88.31 196 PRO A CA 1
ATOM 1465 C C . PRO A 1 196 ? -14.145 -20.481 -12.986 1.00 88.31 196 PRO A C 1
ATOM 1467 O O . PRO A 1 196 ? -15.219 -20.354 -13.571 1.00 88.31 196 PRO A O 1
ATOM 1470 N N . LYS A 1 197 ? -13.892 -21.537 -12.200 1.00 89.25 197 LYS A N 1
ATOM 1471 C CA . LYS A 1 197 ? -14.882 -22.606 -11.976 1.00 89.25 197 LYS A CA 1
ATOM 1472 C C . LYS A 1 197 ? -16.169 -22.019 -11.392 1.00 89.25 197 LYS A C 1
ATOM 1474 O O . LYS A 1 197 ? -16.099 -21.375 -10.346 1.00 89.25 197 LYS A O 1
ATOM 1479 N N . SER A 1 198 ? -17.321 -22.270 -12.016 1.00 93.44 198 SER A N 1
ATOM 1480 C CA . SER A 1 198 ? -18.610 -21.837 -11.460 1.00 93.44 198 SER A CA 1
ATOM 1481 C C . SER A 1 198 ? -18.835 -22.444 -10.070 1.00 93.44 198 SER A C 1
ATOM 1483 O O . SER A 1 198 ? -18.532 -23.612 -9.824 1.00 93.44 198 SER A O 1
ATOM 1485 N N . ASN A 1 199 ? -19.313 -21.606 -9.157 1.00 92.31 199 ASN A N 1
ATOM 1486 C CA . ASN A 1 199 ? -19.774 -21.931 -7.811 1.00 92.31 199 ASN A CA 1
ATOM 1487 C C . ASN A 1 199 ? -20.627 -20.750 -7.311 1.00 92.31 199 ASN A C 1
ATOM 1489 O O . ASN A 1 199 ? -20.608 -19.678 -7.921 1.00 92.31 199 ASN A O 1
ATOM 1493 N N . THR A 1 200 ? -21.336 -20.915 -6.194 1.00 93.50 200 THR A N 1
ATOM 1494 C CA . THR A 1 200 ? -22.218 -19.883 -5.621 1.00 93.50 200 THR A CA 1
ATOM 1495 C C . THR A 1 200 ? -21.526 -18.525 -5.462 1.00 93.50 200 THR A C 1
ATOM 1497 O O . THR A 1 200 ? -22.070 -17.504 -5.880 1.00 93.50 200 THR A O 1
ATOM 1500 N N . ALA A 1 201 ? -20.297 -18.497 -4.934 1.00 93.81 201 ALA A N 1
ATOM 1501 C CA . ALA A 1 201 ? -19.567 -17.253 -4.709 1.00 93.81 201 ALA A CA 1
ATOM 1502 C C . ALA A 1 201 ? -19.203 -16.544 -6.024 1.00 93.81 201 ALA A C 1
ATOM 1504 O O . ALA A 1 201 ? -19.455 -15.347 -6.141 1.00 93.81 201 ALA A O 1
ATOM 1505 N N . HIS A 1 202 ? -18.678 -17.256 -7.028 1.00 95.44 202 HIS A N 1
ATOM 1506 C CA . HIS A 1 202 ? -18.380 -16.674 -8.342 1.00 95.44 202 HIS A CA 1
ATOM 1507 C C . HIS A 1 202 ? 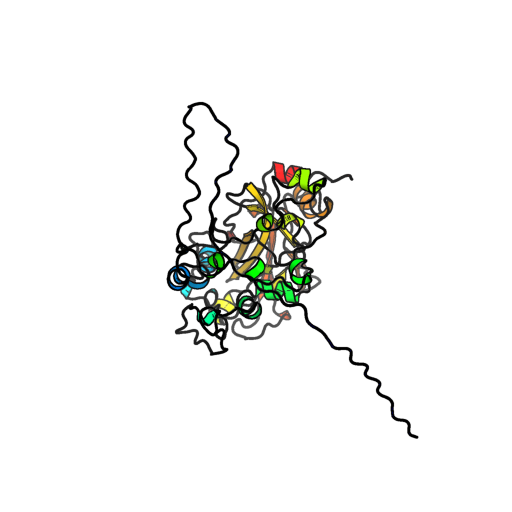-19.643 -16.207 -9.071 1.00 95.44 202 HIS A C 1
ATOM 1509 O O . HIS A 1 202 ? -19.644 -15.110 -9.624 1.00 95.44 202 HIS A O 1
ATOM 1515 N N . ASN A 1 203 ? -20.721 -16.991 -9.032 1.00 95.06 203 ASN A N 1
ATOM 1516 C CA . ASN A 1 203 ? -21.970 -16.664 -9.722 1.00 95.06 203 ASN A CA 1
ATOM 1517 C C . ASN A 1 203 ? -22.607 -15.367 -9.178 1.00 95.06 203 ASN A C 1
ATOM 1519 O O . ASN A 1 203 ? -23.226 -14.631 -9.940 1.00 95.06 203 ASN A O 1
ATOM 1523 N N . ILE A 1 204 ? -22.408 -15.058 -7.890 1.00 93.75 204 ILE A N 1
ATOM 1524 C CA . ILE A 1 204 ? -22.876 -13.816 -7.251 1.00 93.75 204 ILE A CA 1
ATOM 1525 C C . ILE A 1 204 ? -21.875 -12.658 -7.434 1.00 93.75 204 ILE A C 1
ATOM 1527 O O . ILE A 1 204 ? -22.272 -11.525 -7.708 1.00 93.75 204 ILE A O 1
ATOM 1531 N N . HIS A 1 205 ? -20.573 -12.914 -7.263 1.00 96.19 205 HIS A N 1
ATOM 1532 C CA . HIS A 1 205 ? -19.585 -11.852 -7.032 1.00 96.19 205 HIS A CA 1
ATOM 1533 C C . HIS A 1 205 ? -18.674 -11.518 -8.216 1.00 96.19 205 HIS A C 1
ATOM 1535 O O . HIS A 1 205 ? -18.106 -10.428 -8.224 1.00 96.19 205 HIS A O 1
ATOM 1541 N N . LEU A 1 206 ? -18.511 -12.388 -9.222 1.00 93.38 206 LEU A N 1
ATOM 1542 C CA . LEU A 1 206 ? -17.465 -12.227 -10.251 1.00 93.38 206 LEU A CA 1
ATOM 1543 C C . LEU A 1 206 ? -17.573 -10.905 -11.044 1.00 93.38 206 LEU A C 1
ATOM 1545 O O . LEU A 1 206 ? -16.567 -10.370 -11.519 1.00 93.38 206 LEU A O 1
ATOM 1549 N N . VAL A 1 207 ? -18.783 -10.348 -11.152 1.00 94.19 207 VAL A N 1
ATOM 1550 C CA . VAL A 1 207 ? -19.055 -9.053 -11.798 1.00 94.19 207 VAL A CA 1
ATOM 1551 C C . VAL A 1 207 ? -18.666 -7.859 -10.913 1.00 94.19 207 VAL A C 1
ATOM 1553 O O . VAL A 1 207 ? -18.197 -6.857 -11.441 1.00 94.19 207 VAL A O 1
ATOM 1556 N N . THR A 1 208 ? -18.809 -7.952 -9.588 1.00 96.12 208 THR A N 1
ATOM 1557 C CA . THR A 1 208 ? -18.763 -6.803 -8.654 1.00 96.12 208 THR A CA 1
ATOM 1558 C C . THR A 1 208 ? -17.593 -6.828 -7.665 1.00 96.12 208 THR A C 1
ATOM 1560 O O . THR A 1 208 ? -17.265 -5.802 -7.067 1.00 96.12 208 THR A O 1
ATOM 1563 N N . VAL A 1 209 ? -16.922 -7.967 -7.507 1.00 97.50 209 VAL A N 1
ATOM 1564 C CA . VAL A 1 209 ? -15.779 -8.170 -6.611 1.00 97.50 209 VAL A CA 1
ATOM 1565 C C . VAL A 1 209 ? -14.622 -8.752 -7.420 1.00 97.50 209 VAL A C 1
ATOM 1567 O O . VAL A 1 209 ? -14.785 -9.693 -8.195 1.00 97.50 209 VAL A O 1
ATOM 1570 N N . HIS A 1 210 ? -13.438 -8.165 -7.280 1.00 97.56 210 HIS A N 1
ATOM 1571 C CA . HIS A 1 210 ? -12.228 -8.632 -7.947 1.00 97.56 210 HIS A CA 1
ATOM 1572 C C . HIS A 1 210 ? -11.571 -9.769 -7.158 1.00 97.56 210 HIS A C 1
ATOM 1574 O O . HIS A 1 210 ? -11.584 -9.777 -5.926 1.00 97.56 210 HIS A O 1
ATOM 1580 N N . CYS A 1 211 ? -10.917 -10.687 -7.875 1.00 97.25 211 CYS A N 1
ATOM 1581 C CA . CYS A 1 211 ? -10.313 -11.908 -7.339 1.00 97.25 211 CYS A CA 1
ATOM 1582 C C . CYS A 1 211 ? -9.461 -11.685 -6.073 1.00 97.25 211 CYS A C 1
ATOM 1584 O O . CYS A 1 211 ? -9.494 -12.507 -5.161 1.00 97.25 211 CYS A O 1
ATOM 1586 N N . THR A 1 212 ? -8.732 -10.564 -5.976 1.00 97.19 212 THR A N 1
ATOM 1587 C CA . THR A 1 212 ? -7.888 -10.260 -4.803 1.00 97.19 212 THR A CA 1
ATOM 1588 C C . THR A 1 212 ? -8.667 -10.058 -3.505 1.00 97.19 212 THR A C 1
ATOM 1590 O O . THR A 1 212 ? -8.132 -10.379 -2.454 1.00 97.19 212 THR A O 1
ATOM 1593 N N . ALA A 1 213 ? -9.918 -9.590 -3.522 1.00 97.44 213 ALA A N 1
ATOM 1594 C CA . ALA A 1 213 ? -10.687 -9.442 -2.281 1.00 97.44 213 ALA A CA 1
ATOM 1595 C C . ALA A 1 213 ? -10.945 -10.802 -1.593 1.00 97.44 213 ALA A C 1
ATOM 1597 O O . ALA A 1 213 ? -10.911 -10.894 -0.367 1.00 97.44 213 ALA A O 1
ATOM 1598 N N . CYS A 1 214 ? -11.132 -11.865 -2.386 1.00 96.62 214 CYS A N 1
ATOM 1599 C CA . CYS A 1 214 ? -11.454 -13.210 -1.902 1.00 96.62 214 CYS A CA 1
ATOM 1600 C C . CYS A 1 214 ? -10.228 -14.136 -1.802 1.00 96.62 214 CYS A C 1
ATOM 1602 O O . CYS A 1 214 ? -10.132 -14.916 -0.858 1.00 96.62 214 CYS A O 1
ATOM 1604 N N . HIS A 1 215 ? -9.289 -14.057 -2.753 1.00 97.62 215 HIS A N 1
ATOM 1605 C CA . HIS A 1 215 ? -8.135 -14.965 -2.851 1.00 97.62 215 HIS A CA 1
ATOM 1606 C C . HIS A 1 215 ? -6.838 -14.427 -2.225 1.00 97.62 215 HIS A C 1
ATOM 1608 O O . HIS A 1 215 ? -5.850 -15.156 -2.171 1.00 97.62 215 HIS A O 1
ATOM 1614 N N . THR A 1 216 ? -6.792 -13.184 -1.732 1.00 97.00 216 THR A N 1
ATOM 1615 C CA . THR A 1 216 ? -5.644 -12.691 -0.952 1.00 97.00 216 THR A CA 1
ATOM 1616 C C . THR A 1 216 ? -5.740 -13.161 0.501 1.00 97.00 216 THR A C 1
ATOM 1618 O O . THR A 1 216 ? -6.636 -12.738 1.240 1.00 97.00 216 THR A O 1
ATOM 1621 N N . LYS A 1 217 ? -4.772 -13.974 0.954 1.00 96.19 217 LYS A N 1
ATOM 1622 C CA . LYS A 1 217 ? -4.709 -14.451 2.346 1.00 96.19 217 LYS A CA 1
ATOM 1623 C C . LYS A 1 217 ? -4.565 -13.299 3.340 1.00 96.19 217 LYS A C 1
ATOM 1625 O O . LYS A 1 217 ? -5.241 -13.294 4.368 1.00 96.19 217 LYS A O 1
ATOM 1630 N N . THR A 1 218 ? -3.707 -12.333 3.025 1.00 96.62 218 THR A N 1
ATOM 1631 C CA . THR A 1 218 ? -3.538 -11.083 3.777 1.00 96.62 218 THR A CA 1
ATOM 1632 C C . THR A 1 218 ? -2.820 -10.042 2.928 1.00 96.62 218 THR A C 1
ATOM 1634 O O . THR A 1 218 ? -1.963 -10.394 2.116 1.00 96.62 218 THR A O 1
ATOM 1637 N N . VAL A 1 219 ? -3.100 -8.763 3.158 1.00 96.38 219 VAL A N 1
ATOM 1638 C CA . VAL A 1 219 ? -2.155 -7.693 2.812 1.00 96.38 219 VAL A CA 1
ATOM 1639 C C . VAL A 1 219 ? -1.150 -7.508 3.951 1.00 96.38 219 VAL A C 1
ATOM 1641 O O . VAL A 1 219 ? -1.383 -7.980 5.067 1.00 96.38 219 VAL A O 1
ATOM 1644 N N . ILE A 1 220 ? -0.052 -6.795 3.697 1.00 94.75 220 ILE A N 1
ATOM 1645 C CA . ILE A 1 220 ? 0.760 -6.217 4.774 1.00 94.75 220 ILE A CA 1
ATOM 1646 C C . ILE A 1 220 ? 0.843 -4.695 4.646 1.00 94.75 220 ILE A C 1
ATOM 1648 O O . ILE A 1 220 ? 0.742 -4.135 3.547 1.00 94.75 220 ILE A O 1
ATOM 1652 N N . SER A 1 221 ? 1.052 -4.034 5.782 1.00 93.38 221 SER A N 1
ATOM 1653 C CA . SER A 1 221 ? 1.239 -2.588 5.911 1.00 93.38 221 SER A CA 1
ATOM 1654 C C . SER A 1 221 ? 2.454 -2.303 6.786 1.00 93.38 221 SER A C 1
ATOM 1656 O O . SER A 1 221 ? 2.499 -2.744 7.932 1.00 93.38 221 SER A O 1
ATOM 1658 N N . CYS A 1 222 ? 3.411 -1.523 6.279 1.00 90.50 222 CYS A N 1
ATOM 1659 C CA . CYS A 1 222 ? 4.374 -0.846 7.146 1.00 90.50 222 CYS A CA 1
ATOM 1660 C C . CYS A 1 222 ? 3.609 0.266 7.871 1.00 90.50 222 CYS A C 1
ATOM 1662 O O . CYS A 1 222 ? 3.108 1.179 7.212 1.00 90.50 222 CYS A O 1
ATOM 1664 N N . TYR A 1 223 ? 3.461 0.153 9.188 1.00 95.44 223 TYR A N 1
ATOM 1665 C CA . TYR A 1 223 ? 2.640 1.067 9.977 1.00 95.44 223 TYR A CA 1
ATOM 1666 C C . TYR A 1 223 ? 3.514 1.970 10.854 1.00 95.44 223 TYR A C 1
ATOM 1668 O O . TYR A 1 223 ? 4.534 1.527 11.387 1.00 95.44 223 TYR A O 1
ATOM 1676 N N . ASN A 1 224 ? 3.083 3.223 10.991 1.00 94.75 224 ASN A N 1
ATOM 1677 C CA . ASN A 1 224 ? 3.656 4.262 11.839 1.00 94.75 224 ASN A CA 1
ATOM 1678 C C . ASN A 1 224 ? 5.158 4.473 11.599 1.00 94.75 224 ASN A C 1
ATOM 1680 O O . ASN A 1 224 ? 5.983 4.227 12.478 1.00 94.75 224 ASN A O 1
ATOM 1684 N N . CYS A 1 225 ? 5.529 4.892 10.386 1.00 94.75 225 CYS A N 1
ATOM 1685 C CA . CYS A 1 225 ? 6.894 5.345 10.127 1.00 94.75 225 CYS A CA 1
ATOM 1686 C C . CYS A 1 225 ? 7.158 6.656 10.876 1.00 94.75 225 CYS A C 1
ATOM 1688 O O . CYS A 1 225 ? 6.568 7.677 10.526 1.00 94.75 225 CYS A O 1
ATOM 1690 N N . HIS A 1 226 ? 8.049 6.607 11.865 1.00 96.06 226 HIS A N 1
ATOM 1691 C CA . HIS A 1 226 ? 8.571 7.776 12.568 1.00 96.06 226 HIS A CA 1
ATOM 1692 C C . HIS A 1 226 ? 9.448 8.567 11.592 1.00 96.06 226 HIS A C 1
ATOM 1694 O O . HIS A 1 226 ? 10.488 8.078 11.132 1.00 96.06 226 HIS A O 1
ATOM 1700 N N . PHE A 1 227 ? 8.968 9.733 11.170 1.00 95.44 227 PHE A N 1
ATOM 1701 C CA . PHE A 1 227 ? 9.515 10.456 10.025 1.00 95.44 227 PHE A CA 1
ATOM 1702 C C . PHE A 1 227 ? 10.705 11.343 10.406 1.00 95.44 227 PHE A C 1
ATOM 1704 O O . PHE A 1 227 ? 11.578 11.583 9.582 1.00 95.44 227 PHE A O 1
ATOM 1711 N N . GLU A 1 228 ? 10.810 11.724 11.673 1.00 95.88 228 GLU A N 1
ATOM 1712 C CA . GLU A 1 228 ? 11.951 12.364 12.320 1.00 95.88 228 GLU A CA 1
ATOM 1713 C C . GLU A 1 228 ? 13.233 11.553 12.064 1.00 95.88 228 GLU A C 1
ATOM 1715 O O . GLU A 1 228 ? 14.247 12.092 11.627 1.00 95.88 228 GLU A O 1
ATOM 1720 N N . SER A 1 229 ? 13.169 10.222 12.204 1.00 94.88 229 SER A N 1
ATOM 1721 C CA . SER A 1 229 ? 14.287 9.323 11.866 1.00 94.88 229 SER A CA 1
ATOM 1722 C C . SER A 1 229 ? 14.655 9.319 10.381 1.00 94.88 229 SER A C 1
ATOM 1724 O O . SER A 1 229 ? 15.830 9.176 10.044 1.00 94.88 229 SER A O 1
ATOM 1726 N N . GLU A 1 230 ? 13.689 9.515 9.485 1.00 91.19 230 GLU A N 1
ATOM 1727 C CA . GLU A 1 230 ? 13.932 9.600 8.041 1.00 91.19 230 GLU A CA 1
ATOM 1728 C C . GLU A 1 230 ? 14.484 10.980 7.637 1.00 91.19 230 GLU A C 1
ATOM 1730 O O . GLU A 1 230 ? 15.332 11.071 6.748 1.00 91.19 230 GLU A O 1
ATOM 1735 N N . VAL A 1 231 ? 14.045 12.057 8.295 1.00 92.31 231 VAL A N 1
ATOM 1736 C CA . VAL A 1 231 ? 14.514 13.428 8.053 1.00 92.31 231 VAL A CA 1
ATOM 1737 C C . VAL A 1 231 ? 15.929 13.614 8.594 1.00 92.31 231 VAL A C 1
ATOM 1739 O O . VAL A 1 231 ? 16.814 14.024 7.838 1.00 92.31 231 VAL A O 1
ATOM 1742 N N . GLU A 1 232 ? 16.152 13.276 9.865 1.00 93.25 232 GLU A N 1
ATOM 1743 C CA . GLU A 1 232 ? 17.400 13.540 10.582 1.00 93.25 232 GLU A CA 1
ATOM 1744 C C . GLU A 1 232 ? 18.453 12.441 10.419 1.00 93.25 232 GLU A C 1
ATOM 1746 O O . GLU A 1 232 ? 19.625 12.741 10.212 1.00 93.25 232 GLU A O 1
ATOM 1751 N N . GLY A 1 233 ? 18.045 11.174 10.533 1.00 90.44 233 GLY A N 1
ATOM 1752 C CA . GLY A 1 233 ? 18.944 10.016 10.486 1.00 90.44 233 GLY A CA 1
ATOM 1753 C C . GLY A 1 233 ? 19.049 9.352 9.111 1.00 90.44 233 GLY A C 1
ATOM 1754 O O . GLY A 1 233 ? 19.922 8.515 8.906 1.00 90.44 233 GLY A O 1
ATOM 1755 N N . LYS A 1 234 ? 18.154 9.693 8.171 1.00 87.94 234 LYS A N 1
ATOM 1756 C CA . LYS A 1 234 ? 17.925 8.960 6.905 1.00 87.94 234 LYS A CA 1
ATOM 1757 C C . LYS A 1 234 ? 17.576 7.473 7.130 1.00 87.94 234 LYS A C 1
ATOM 1759 O O . LYS A 1 234 ? 17.902 6.608 6.315 1.00 87.94 234 LYS A O 1
ATOM 1764 N N . ILE A 1 235 ? 16.900 7.183 8.248 1.00 88.56 235 ILE A N 1
ATOM 1765 C CA . ILE A 1 235 ? 16.551 5.840 8.723 1.00 88.56 235 ILE A CA 1
ATOM 1766 C C . ILE A 1 235 ? 15.039 5.604 8.635 1.00 88.56 235 ILE A C 1
ATOM 1768 O O . ILE A 1 235 ? 14.236 6.233 9.325 1.00 88.56 235 ILE A O 1
ATOM 1772 N N . LYS A 1 236 ? 14.664 4.579 7.865 1.00 89.00 236 LYS A N 1
ATOM 1773 C CA . LYS A 1 236 ? 13.282 4.099 7.728 1.00 89.00 236 LYS A CA 1
ATOM 1774 C C . LYS A 1 236 ? 12.874 3.325 8.984 1.00 89.00 236 LYS A C 1
ATOM 1776 O O . LYS A 1 236 ? 13.124 2.122 9.062 1.00 89.00 236 LYS A O 1
ATOM 1781 N N . ARG A 1 237 ? 12.236 4.009 9.942 1.00 92.88 237 ARG A N 1
ATOM 1782 C CA . ARG A 1 237 ? 11.821 3.468 11.252 1.00 92.88 237 ARG A CA 1
ATOM 1783 C C . ARG A 1 237 ? 10.290 3.291 11.365 1.00 92.88 237 ARG A C 1
ATOM 1785 O O . ARG A 1 237 ? 9.621 4.143 11.946 1.00 92.88 237 ARG A O 1
ATOM 1792 N N . PRO A 1 238 ? 9.693 2.220 10.806 1.00 93.62 238 PRO A N 1
ATOM 1793 C CA . PRO A 1 238 ? 8.312 1.845 11.110 1.00 93.62 238 PRO A CA 1
ATOM 1794 C C . PRO A 1 238 ? 8.205 1.261 12.522 1.00 93.62 238 PRO A C 1
ATOM 1796 O O . PRO A 1 238 ? 9.113 0.554 12.956 1.00 93.62 238 PRO A O 1
ATOM 1799 N N . TYR A 1 239 ? 7.061 1.452 13.185 1.00 95.62 239 TYR A N 1
ATOM 1800 C CA . TYR A 1 239 ? 6.716 0.687 14.390 1.00 95.62 239 TYR A CA 1
ATOM 1801 C C . TYR A 1 239 ? 6.726 -0.821 14.115 1.00 95.62 239 TYR A C 1
ATOM 1803 O O . TYR A 1 239 ? 7.257 -1.615 14.889 1.00 95.62 239 TYR A O 1
ATOM 1811 N N . GLY A 1 240 ? 6.161 -1.228 12.976 1.00 93.38 240 GLY A N 1
ATOM 1812 C CA . GLY A 1 240 ? 6.167 -2.626 12.572 1.00 93.38 240 GLY A CA 1
ATOM 1813 C C . GLY A 1 240 ? 5.385 -2.916 11.298 1.00 93.38 240 GLY A C 1
ATOM 1814 O O . GLY A 1 240 ? 4.925 -2.021 10.583 1.00 93.38 240 GLY A O 1
ATOM 1815 N N . ILE A 1 241 ? 5.242 -4.212 11.016 1.00 93.38 241 ILE A N 1
ATOM 1816 C CA . ILE A 1 241 ? 4.476 -4.730 9.882 1.00 93.38 241 ILE A CA 1
ATOM 1817 C C . ILE A 1 241 ? 3.136 -5.261 10.392 1.00 93.38 241 ILE A C 1
ATOM 1819 O O . ILE A 1 241 ? 3.064 -6.329 11.004 1.00 93.38 241 ILE A O 1
ATOM 1823 N N . MET A 1 242 ? 2.065 -4.529 10.097 1.00 94.81 242 MET A N 1
ATOM 1824 C CA . MET A 1 242 ? 0.696 -4.992 10.307 1.00 94.81 242 MET A CA 1
ATOM 1825 C C . MET A 1 242 ? 0.297 -5.988 9.222 1.00 94.81 242 MET A C 1
ATOM 1827 O O . MET A 1 242 ? 0.679 -5.845 8.056 1.00 94.81 242 MET A O 1
ATOM 1831 N N . ARG A 1 243 ? -0.451 -7.015 9.629 1.00 95.75 243 ARG A N 1
ATOM 1832 C CA . ARG A 1 243 ? -0.720 -8.231 8.847 1.00 95.75 243 ARG A CA 1
ATOM 1833 C C . ARG A 1 243 ? -1.965 -8.970 9.353 1.00 95.75 243 ARG A C 1
ATOM 1835 O O . ARG A 1 243 ? -2.569 -8.566 10.348 1.00 95.75 243 ARG A O 1
ATOM 1842 N N . ASP A 1 244 ? -2.340 -10.034 8.654 1.00 97.19 244 ASP A N 1
ATOM 1843 C CA . ASP A 1 244 ? -3.557 -10.844 8.833 1.00 97.19 244 ASP A CA 1
ATOM 1844 C C . ASP A 1 244 ? -4.868 -10.054 8.659 1.00 97.19 244 ASP A C 1
ATOM 1846 O O . ASP A 1 244 ? -5.864 -10.314 9.334 1.00 97.19 244 ASP A O 1
ATOM 1850 N N . PHE A 1 245 ? -4.870 -9.087 7.737 1.00 98.06 245 PHE A N 1
ATOM 1851 C CA . PHE A 1 245 ? -6.041 -8.288 7.367 1.00 98.06 245 PHE A CA 1
ATOM 1852 C C . PHE A 1 245 ? -6.128 -8.068 5.848 1.00 98.06 245 PHE A C 1
ATOM 1854 O O . PHE A 1 245 ? -5.158 -8.290 5.119 1.00 98.06 245 PHE A O 1
ATOM 1861 N N . VAL A 1 246 ? -7.291 -7.629 5.364 1.00 98.19 246 VAL A N 1
ATOM 1862 C CA . VAL A 1 246 ? -7.508 -7.067 4.019 1.00 98.19 246 VAL A CA 1
ATOM 1863 C C . VAL A 1 246 ? -8.519 -5.931 4.149 1.00 98.19 246 VAL A C 1
ATOM 1865 O O . VAL A 1 246 ? -9.578 -6.135 4.737 1.00 98.19 246 VAL A O 1
ATOM 1868 N N . MET A 1 247 ? -8.229 -4.754 3.589 1.00 98.69 247 MET A N 1
ATOM 1869 C CA . MET A 1 247 ? -9.228 -3.682 3.487 1.00 98.69 247 MET A CA 1
ATOM 1870 C C . MET A 1 247 ? -10.031 -3.826 2.187 1.00 98.69 247 MET A C 1
ATOM 1872 O O . MET A 1 247 ? -9.487 -4.308 1.193 1.00 98.69 247 MET A O 1
ATOM 1876 N N . LEU A 1 248 ? -11.298 -3.408 2.163 1.00 98.69 248 LEU A N 1
ATOM 1877 C CA . LEU A 1 248 ? -12.132 -3.418 0.952 1.00 98.69 248 LEU A CA 1
ATOM 1878 C C . LEU A 1 248 ? -12.443 -1.997 0.475 1.00 98.69 248 LEU A C 1
ATOM 1880 O O . LEU A 1 248 ? -13.067 -1.226 1.199 1.00 98.69 248 LEU A O 1
ATOM 1884 N N . VAL A 1 249 ? -12.063 -1.687 -0.767 1.00 98.75 249 VAL A N 1
ATOM 1885 C CA . VAL A 1 249 ? -12.350 -0.413 -1.460 1.00 98.75 249 VAL A CA 1
ATOM 1886 C C . VAL A 1 249 ? -12.891 -0.692 -2.861 1.00 98.75 249 VAL A C 1
ATOM 1888 O O . VAL A 1 249 ? -12.609 -1.752 -3.425 1.00 98.75 249 VAL A O 1
ATOM 1891 N N . ARG A 1 250 ? -13.600 0.252 -3.488 1.00 98.06 250 ARG A N 1
ATOM 1892 C CA . ARG A 1 250 ? -13.802 0.200 -4.946 1.00 98.06 250 ARG A CA 1
ATOM 1893 C C . ARG A 1 250 ? -12.538 0.676 -5.656 1.00 98.06 250 ARG A C 1
ATOM 1895 O O . ARG A 1 250 ? -11.945 1.679 -5.266 1.00 98.06 250 ARG A O 1
ATOM 1902 N N . ARG A 1 251 ? -12.136 -0.007 -6.732 1.00 95.94 251 ARG A N 1
ATOM 1903 C CA . ARG A 1 251 ? -11.088 0.499 -7.634 1.00 95.94 251 ARG A CA 1
ATOM 1904 C C . ARG A 1 251 ? -11.699 1.492 -8.620 1.00 95.94 251 ARG A C 1
ATOM 1906 O O . ARG A 1 251 ? -12.559 1.120 -9.423 1.00 95.94 251 ARG A O 1
ATOM 1913 N N . GLN A 1 252 ? -11.209 2.730 -8.571 1.00 93.00 252 GLN A N 1
ATOM 1914 C CA . GLN A 1 252 ? -11.593 3.806 -9.483 1.00 93.00 252 GLN A CA 1
ATOM 1915 C C . GLN A 1 252 ? -11.443 3.351 -10.946 1.00 93.00 252 GLN A C 1
ATOM 1917 O O . GLN A 1 252 ? -10.453 2.708 -11.303 1.00 93.00 252 GLN A O 1
ATOM 1922 N N . GLY A 1 253 ? -12.449 3.640 -11.775 1.00 87.81 253 GLY A N 1
ATOM 1923 C CA . GLY A 1 253 ? -12.480 3.270 -13.196 1.00 87.81 253 GLY A CA 1
ATOM 1924 C C . GLY A 1 253 ? -12.714 1.783 -13.511 1.00 87.81 253 GLY A C 1
ATOM 1925 O O . GLY A 1 253 ? -12.785 1.436 -14.684 1.00 87.81 253 GLY A O 1
ATOM 1926 N N . VAL A 1 254 ? -12.845 0.901 -12.508 1.00 88.12 254 VAL A N 1
ATOM 1927 C CA . VAL A 1 254 ? -13.056 -0.553 -12.715 1.00 88.12 254 VAL A CA 1
ATOM 1928 C C . VAL A 1 254 ? -14.397 -1.050 -12.153 1.00 88.12 254 VAL A C 1
ATOM 1930 O O . VAL A 1 254 ? -14.863 -2.119 -12.535 1.00 88.12 254 VAL A O 1
ATOM 1933 N N . ASN A 1 255 ? -15.035 -0.286 -11.259 1.00 86.00 255 ASN A N 1
ATOM 1934 C CA . ASN A 1 255 ? -16.335 -0.602 -10.646 1.00 86.00 255 ASN A CA 1
ATOM 1935 C C . ASN A 1 255 ? -16.428 -2.008 -10.002 1.00 86.00 255 ASN A C 1
ATOM 1937 O O . ASN A 1 255 ? -17.481 -2.643 -9.989 1.00 86.00 255 ASN A O 1
ATOM 1941 N N . LYS A 1 256 ? -15.317 -2.496 -9.435 1.00 96.94 256 LYS A N 1
ATOM 1942 C CA . LYS A 1 256 ? -15.293 -3.687 -8.572 1.00 96.94 256 LYS A CA 1
ATOM 1943 C C . LYS A 1 256 ? -14.687 -3.367 -7.212 1.00 96.94 256 LYS A C 1
ATOM 1945 O O . LYS A 1 256 ? -13.848 -2.469 -7.095 1.00 96.94 256 LYS A O 1
ATOM 1950 N N . VAL A 1 257 ? -15.071 -4.144 -6.204 1.00 98.31 257 VAL A N 1
ATOM 1951 C CA . VAL A 1 257 ? -14.415 -4.165 -4.891 1.00 98.31 257 VAL A CA 1
ATOM 1952 C C . VAL A 1 257 ? -13.073 -4.891 -5.000 1.00 98.31 257 VAL A C 1
ATOM 1954 O O . VAL A 1 257 ? -13.008 -6.017 -5.490 1.00 98.31 257 VAL A O 1
ATOM 1957 N N . TYR A 1 258 ? -12.002 -4.246 -4.549 1.00 98.25 258 TYR A N 1
ATOM 1958 C CA . TYR A 1 258 ? -10.635 -4.762 -4.521 1.00 98.25 258 TYR A CA 1
ATOM 1959 C C . TYR A 1 258 ? -10.135 -4.884 -3.082 1.00 98.25 258 TYR A C 1
ATOM 1961 O O . TYR A 1 258 ? -10.517 -4.105 -2.208 1.00 98.25 258 TYR A O 1
ATOM 1969 N N . ALA A 1 259 ? -9.194 -5.808 -2.875 1.00 98.06 259 ALA A N 1
ATOM 1970 C CA . ALA A 1 259 ? -8.308 -5.753 -1.721 1.00 98.06 259 ALA A CA 1
ATOM 1971 C C . ALA A 1 259 ? -7.508 -4.439 -1.711 1.00 98.06 259 ALA A C 1
ATOM 1973 O O . ALA A 1 259 ? -6.987 -3.992 -2.739 1.00 98.06 259 ALA A O 1
ATOM 1974 N N . ALA A 1 260 ? -7.375 -3.862 -0.525 1.00 98.25 260 ALA A N 1
ATOM 1975 C CA . ALA A 1 260 ? -6.597 -2.678 -0.216 1.00 98.25 260 ALA A CA 1
ATOM 1976 C C . ALA A 1 260 ? -5.723 -2.909 1.018 1.00 98.25 260 ALA A C 1
ATOM 1978 O O . ALA A 1 260 ? -5.952 -3.815 1.824 1.00 98.25 260 ALA A O 1
ATOM 1979 N N . THR A 1 261 ? -4.712 -2.059 1.145 1.00 97.38 261 THR A N 1
ATOM 1980 C CA . THR A 1 261 ? -3.851 -1.938 2.319 1.00 97.38 261 THR A CA 1
ATOM 1981 C C . THR A 1 261 ? -3.772 -0.475 2.737 1.00 97.38 261 THR A C 1
ATOM 1983 O O . THR A 1 261 ? -4.275 0.416 2.048 1.00 97.38 261 THR A O 1
ATOM 1986 N N . MET A 1 262 ? -3.086 -0.241 3.846 1.00 96.50 262 MET A N 1
ATOM 1987 C CA . MET A 1 262 ? -2.743 1.085 4.330 1.00 96.50 262 MET A CA 1
ATOM 1988 C C . MET A 1 262 ? -1.223 1.286 4.394 1.00 96.50 262 MET A C 1
ATOM 1990 O O . MET A 1 262 ? -0.421 0.373 4.141 1.00 96.50 262 MET A O 1
ATOM 1994 N N . MET A 1 263 ? -0.831 2.516 4.701 1.00 95.50 263 MET A N 1
ATOM 1995 C CA . MET A 1 263 ? 0.500 2.896 5.163 1.00 95.50 263 MET A CA 1
ATOM 1996 C C . MET A 1 263 ? 0.363 4.184 5.975 1.00 95.50 263 MET A C 1
ATOM 1998 O O . MET A 1 263 ? -0.401 5.066 5.585 1.00 95.50 263 MET A O 1
ATOM 2002 N N . SER A 1 264 ? 1.087 4.302 7.083 1.00 96.94 264 SER A N 1
ATOM 2003 C CA . SER A 1 264 ? 0.978 5.452 7.984 1.00 96.94 264 SER A CA 1
ATOM 2004 C C . SER A 1 264 ? 2.332 5.984 8.434 1.00 96.94 264 SER A C 1
ATOM 2006 O O . SER A 1 264 ? 3.326 5.252 8.473 1.00 96.94 264 SER A O 1
ATOM 2008 N N . LEU A 1 265 ? 2.358 7.277 8.752 1.00 95.94 265 LEU A N 1
ATOM 2009 C CA . LEU A 1 265 ? 3.534 8.025 9.190 1.00 95.94 265 LEU A CA 1
ATOM 2010 C C . LEU A 1 265 ? 3.156 8.962 10.344 1.00 95.94 265 LEU A C 1
ATOM 2012 O O . LEU A 1 265 ? 1.999 9.379 10.444 1.00 95.94 265 LEU A O 1
ATOM 2016 N N . THR A 1 266 ? 4.135 9.308 11.174 1.00 97.50 266 THR A N 1
ATOM 2017 C CA . THR A 1 266 ? 4.038 10.372 12.183 1.00 97.50 266 THR A CA 1
ATOM 2018 C C . THR A 1 266 ? 5.168 11.378 11.993 1.00 97.50 266 THR A C 1
ATOM 2020 O O . THR A 1 266 ? 6.241 10.998 11.529 1.00 97.50 266 THR A O 1
ATOM 2023 N N . TYR A 1 267 ? 4.906 12.657 12.274 1.00 97.25 267 TYR A N 1
ATOM 2024 C CA . TYR A 1 267 ? 5.919 13.718 12.286 1.00 97.25 267 TYR A CA 1
ATOM 2025 C C . TYR A 1 267 ? 5.494 14.896 13.171 1.00 97.25 267 TYR A C 1
ATOM 2027 O O . TYR A 1 267 ? 4.407 15.444 12.977 1.00 97.25 267 TYR A O 1
ATOM 2035 N N . ASN A 1 268 ? 6.348 15.318 14.105 1.00 96.38 268 ASN A N 1
ATOM 2036 C CA . ASN A 1 268 ? 6.121 16.394 15.073 1.00 96.38 268 ASN A CA 1
ATOM 2037 C C . ASN A 1 268 ? 4.755 16.257 15.775 1.00 96.38 268 ASN A C 1
ATOM 2039 O O . ASN A 1 268 ? 3.956 17.195 15.811 1.00 96.38 268 ASN A O 1
ATOM 2043 N N . GLY A 1 269 ? 4.445 15.044 16.246 1.00 97.00 269 GLY A N 1
ATOM 2044 C CA . GLY A 1 269 ? 3.171 14.691 16.884 1.00 97.00 269 GLY A CA 1
ATOM 2045 C C . GLY A 1 269 ? 1.943 14.637 15.958 1.00 97.00 269 GLY A C 1
ATOM 2046 O O . GLY A 1 269 ? 0.858 14.263 16.408 1.00 97.00 269 GLY A O 1
ATOM 2047 N N . LYS A 1 270 ? 2.090 14.971 14.668 1.00 98.25 270 LYS A N 1
ATOM 2048 C CA . LYS A 1 270 ? 1.036 14.817 13.656 1.00 98.25 270 LYS A CA 1
ATOM 2049 C C . LYS A 1 270 ? 1.034 13.405 13.076 1.00 98.25 270 LYS A C 1
ATOM 2051 O O . LYS A 1 270 ? 2.084 12.773 12.968 1.00 98.25 270 LYS A O 1
ATOM 2056 N N . SER A 1 271 ? -0.127 12.935 12.636 1.00 98.31 271 SER A N 1
ATOM 2057 C CA . SER A 1 271 ? -0.357 11.580 12.132 1.00 98.31 271 SER A CA 1
ATOM 2058 C C . SER A 1 271 ? -0.992 11.560 10.737 1.00 98.31 271 SER A C 1
ATOM 2060 O O . SER A 1 271 ? -1.854 12.371 10.396 1.00 98.31 271 SER A O 1
ATOM 2062 N N . PHE A 1 272 ? -0.577 10.599 9.911 1.00 98.38 272 PHE A N 1
ATOM 2063 C CA . PHE A 1 272 ? -1.061 10.425 8.542 1.00 98.38 272 PHE A CA 1
ATOM 2064 C C . PHE A 1 272 ? -1.357 8.964 8.227 1.00 98.38 272 PHE A C 1
ATOM 2066 O O . PHE A 1 272 ? -0.586 8.076 8.599 1.00 98.38 272 PHE A O 1
ATOM 2073 N N . VAL A 1 273 ? -2.421 8.715 7.460 1.00 98.19 273 VAL A N 1
ATOM 2074 C CA . VAL A 1 273 ? -2.691 7.402 6.862 1.00 98.19 273 VAL A CA 1
ATOM 2075 C C . VAL A 1 273 ? -3.137 7.522 5.403 1.00 98.19 273 VAL A C 1
ATOM 2077 O O . VAL A 1 273 ? -4.045 8.278 5.059 1.00 98.19 273 VAL A O 1
ATOM 2080 N N . ALA A 1 274 ? -2.507 6.728 4.541 1.00 97.94 274 ALA A N 1
ATOM 2081 C CA . ALA A 1 274 ? -2.912 6.510 3.160 1.00 97.94 274 ALA A CA 1
ATOM 2082 C C . ALA A 1 274 ? -3.558 5.126 3.018 1.00 97.94 274 ALA A C 1
ATOM 2084 O O . ALA A 1 274 ? -2.988 4.135 3.481 1.00 97.94 274 ALA A O 1
ATOM 2085 N N . ILE A 1 275 ? -4.707 5.045 2.343 1.00 98.25 275 ILE A N 1
ATOM 2086 C CA . ILE A 1 275 ? -5.371 3.787 1.959 1.00 98.25 275 ILE A CA 1
ATOM 2087 C C . ILE A 1 275 ? -5.306 3.640 0.436 1.00 98.25 275 ILE A C 1
ATOM 2089 O O . ILE A 1 275 ? -5.608 4.577 -0.304 1.00 98.25 275 ILE A O 1
ATOM 2093 N N . ALA A 1 276 ? -4.911 2.457 -0.039 1.00 97.12 276 ALA A N 1
ATOM 2094 C CA . ALA A 1 276 ? -4.675 2.194 -1.457 1.00 97.12 276 ALA A CA 1
ATOM 2095 C C . ALA A 1 276 ? -5.094 0.767 -1.855 1.00 97.12 276 ALA A C 1
ATOM 2097 O O . ALA A 1 276 ? -4.874 -0.165 -1.072 1.00 97.12 276 ALA A O 1
ATOM 2098 N N . PRO A 1 277 ? -5.606 0.539 -3.083 1.00 96.88 277 PRO A N 1
ATOM 2099 C CA . PRO A 1 277 ? -5.755 -0.806 -3.631 1.00 96.88 277 PRO A CA 1
ATOM 2100 C C . PRO A 1 277 ? -4.413 -1.540 -3.623 1.00 96.88 277 PRO A C 1
ATOM 2102 O O . PRO A 1 277 ? -3.366 -0.947 -3.884 1.00 96.88 277 PRO A O 1
ATOM 2105 N N . TYR A 1 278 ? -4.434 -2.843 -3.364 1.00 95.19 278 TYR A N 1
ATOM 2106 C CA . TYR A 1 278 ? -3.213 -3.618 -3.191 1.00 95.19 278 TYR A CA 1
ATOM 2107 C C . TYR A 1 278 ? -3.326 -5.016 -3.805 1.00 95.19 278 TYR A C 1
ATOM 2109 O O . TYR A 1 278 ? -4.336 -5.707 -3.661 1.00 95.19 278 TYR A O 1
ATOM 2117 N N . ARG A 1 279 ? -2.263 -5.440 -4.498 1.00 92.75 279 ARG A N 1
ATOM 2118 C CA . ARG A 1 279 ? -2.096 -6.803 -5.022 1.00 92.75 279 ARG A CA 1
ATOM 2119 C C . ARG A 1 279 ? -1.028 -7.510 -4.178 1.00 92.75 279 ARG A C 1
ATOM 2121 O O . ARG A 1 279 ? 0.163 -7.422 -4.469 1.00 92.75 279 ARG A O 1
ATOM 2128 N N . ALA A 1 280 ? -1.458 -8.162 -3.100 1.00 94.00 280 ALA A N 1
ATOM 2129 C CA . ALA A 1 280 ? -0.565 -8.934 -2.237 1.00 94.00 280 ALA A CA 1
ATOM 2130 C C . ALA A 1 280 ? -0.074 -10.206 -2.940 1.00 94.00 280 ALA A C 1
ATOM 2132 O O . ALA A 1 280 ? -0.823 -10.832 -3.693 1.00 94.00 280 ALA A O 1
ATOM 2133 N N . HIS A 1 281 ? 1.153 -10.623 -2.643 1.00 94.75 281 HIS A N 1
ATOM 2134 C CA . HIS A 1 281 ? 1.760 -11.849 -3.159 1.00 94.75 281 HIS A CA 1
ATOM 2135 C C . HIS A 1 281 ? 1.515 -12.992 -2.157 1.00 94.75 281 HIS A C 1
ATOM 2137 O O . HIS A 1 281 ? 2.443 -13.582 -1.605 1.00 94.75 281 HIS A O 1
ATOM 2143 N N . THR A 1 282 ? 0.242 -13.228 -1.832 1.00 95.44 282 THR A N 1
ATOM 2144 C CA . THR A 1 282 ? -0.223 -14.195 -0.817 1.00 95.44 282 THR A CA 1
ATOM 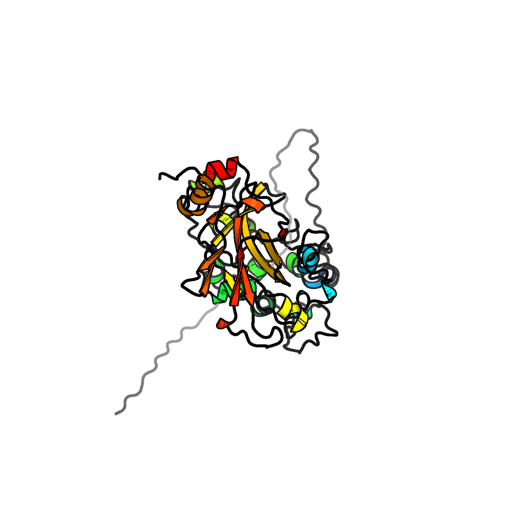2145 C C . THR A 1 282 ? -1.507 -14.893 -1.292 1.00 95.44 282 THR A C 1
ATOM 2147 O O . THR A 1 282 ? -2.521 -14.954 -0.589 1.00 95.44 282 THR A O 1
ATOM 2150 N N . ILE A 1 283 ? -1.513 -15.341 -2.551 1.00 96.62 283 ILE A N 1
ATOM 2151 C CA . ILE A 1 283 ? -2.718 -15.827 -3.230 1.00 96.62 283 ILE A CA 1
ATOM 2152 C C . ILE A 1 283 ? -3.024 -17.277 -2.845 1.00 96.62 283 ILE A C 1
ATOM 2154 O O . ILE A 1 283 ? -2.209 -18.174 -3.051 1.00 96.62 283 ILE A O 1
ATOM 2158 N N . VAL A 1 284 ? -4.226 -17.530 -2.328 1.00 96.38 284 VAL A N 1
ATOM 2159 C CA . VAL A 1 284 ? -4.678 -18.855 -1.877 1.00 96.38 284 VAL A CA 1
ATOM 2160 C C . VAL A 1 284 ? -5.727 -19.472 -2.800 1.00 96.38 284 VAL A C 1
ATOM 2162 O O . VAL A 1 284 ? -6.561 -18.780 -3.384 1.00 96.38 284 VAL A O 1
ATOM 2165 N N . LYS A 1 285 ? -5.685 -20.807 -2.918 1.00 93.31 285 LYS A N 1
ATOM 2166 C CA . LYS A 1 285 ? -6.655 -21.603 -3.686 1.00 93.31 285 LYS A CA 1
ATOM 2167 C C . LYS A 1 285 ? -8.043 -21.516 -3.059 1.00 93.31 285 LYS A C 1
ATOM 2169 O O . LYS A 1 285 ? -8.996 -21.149 -3.736 1.00 93.31 285 LYS A O 1
ATOM 2174 N N . GLU A 1 286 ? -8.120 -21.835 -1.770 1.00 92.56 286 GLU A N 1
ATOM 2175 C CA . GLU A 1 286 ? -9.348 -21.709 -0.996 1.00 92.56 286 GLU A CA 1
ATOM 2176 C C . GLU A 1 286 ? -9.514 -20.237 -0.612 1.00 92.56 286 GLU A C 1
ATOM 2178 O O . GLU A 1 286 ? -8.690 -19.676 0.116 1.00 92.56 286 GLU A O 1
ATOM 2183 N N . ALA A 1 287 ? -10.533 -19.603 -1.188 1.00 92.25 287 ALA A N 1
ATOM 2184 C CA . ALA A 1 287 ? -10.887 -18.218 -0.920 1.00 92.25 287 ALA A CA 1
ATOM 2185 C C . ALA A 1 287 ? -11.473 -18.047 0.489 1.00 92.25 287 ALA A C 1
ATOM 2187 O O . ALA A 1 287 ? -11.830 -19.022 1.155 1.00 92.25 287 ALA A O 1
ATOM 2188 N N . ARG A 1 288 ? -11.618 -16.788 0.914 1.00 94.00 288 ARG A N 1
ATOM 2189 C CA . ARG A 1 288 ? -12.372 -16.443 2.124 1.00 94.00 288 ARG A CA 1
ATOM 2190 C C . ARG A 1 288 ? -13.782 -17.017 2.092 1.00 94.00 288 ARG A C 1
ATOM 2192 O O . ARG A 1 288 ? -14.450 -16.977 1.056 1.00 94.00 288 ARG A O 1
ATOM 2199 N N . LYS A 1 289 ? -14.240 -17.487 3.248 1.00 94.69 289 LYS A N 1
ATOM 2200 C CA . LYS A 1 289 ? -15.636 -17.874 3.455 1.00 94.69 289 LYS A CA 1
ATOM 2201 C C . LYS A 1 289 ? -16.547 -16.642 3.490 1.00 94.69 289 LYS A C 1
ATOM 2203 O O . LYS A 1 289 ? -16.088 -15.515 3.675 1.00 94.69 289 LYS A O 1
ATOM 2208 N N . CYS A 1 290 ? -17.850 -16.854 3.325 1.00 95.38 290 CYS A N 1
ATOM 2209 C CA . CYS A 1 290 ? -18.830 -15.770 3.312 1.00 95.38 290 CYS A CA 1
ATOM 2210 C C . CYS A 1 290 ? -18.875 -15.001 4.645 1.00 95.38 290 CYS A C 1
ATOM 2212 O O . CYS A 1 290 ? -18.891 -13.776 4.620 1.00 95.38 290 CYS A O 1
ATOM 2214 N N . ASP A 1 291 ? -18.809 -15.697 5.780 1.00 95.50 291 ASP A N 1
ATOM 2215 C CA . ASP A 1 291 ? -18.803 -15.157 7.151 1.00 95.50 291 ASP A CA 1
ATOM 2216 C C . ASP A 1 291 ? -17.535 -14.355 7.514 1.00 95.50 291 ASP A C 1
ATOM 2218 O O . ASP A 1 291 ? -17.582 -13.482 8.378 1.00 95.50 291 ASP A O 1
ATOM 2222 N N . GLU A 1 292 ? -16.413 -14.555 6.811 1.00 96.38 292 GLU A N 1
ATOM 2223 C CA . GLU A 1 292 ? -15.235 -13.681 6.958 1.00 96.38 292 GLU A CA 1
ATOM 2224 C C . GLU A 1 292 ? -15.494 -12.246 6.461 1.00 96.38 292 GLU A C 1
ATOM 2226 O O . GLU A 1 292 ? -14.810 -11.316 6.895 1.00 96.38 292 GLU A O 1
ATOM 2231 N N . CYS A 1 293 ? -16.463 -12.060 5.556 1.00 96.94 293 CYS A N 1
ATOM 2232 C CA . CYS A 1 293 ? -16.825 -10.772 4.954 1.00 96.94 293 CYS A CA 1
ATOM 2233 C C . CYS A 1 293 ? -18.191 -10.258 5.438 1.00 96.94 293 CYS A C 1
ATOM 2235 O O . CYS A 1 293 ? -18.334 -9.080 5.757 1.00 96.94 293 CYS A O 1
ATOM 2237 N N . HIS A 1 294 ? -19.197 -11.133 5.459 1.00 97.44 294 HIS A N 1
ATOM 2238 C CA . HIS A 1 294 ? -20.596 -10.810 5.713 1.00 97.44 294 HIS A CA 1
ATOM 2239 C C . HIS A 1 294 ? -20.929 -10.910 7.201 1.00 97.44 294 HIS A C 1
ATOM 2241 O O . HIS A 1 294 ? -20.784 -11.962 7.817 1.00 97.44 294 HIS A O 1
ATOM 2247 N N . ASN A 1 295 ? -21.397 -9.796 7.761 1.00 97.38 295 ASN A N 1
ATOM 2248 C CA . ASN A 1 295 ? -21.692 -9.586 9.173 1.00 97.38 295 ASN A CA 1
ATOM 2249 C C . ASN A 1 295 ? -20.512 -9.962 10.091 1.00 97.38 295 ASN A C 1
ATOM 2251 O O . ASN A 1 295 ? -20.707 -10.483 11.187 1.00 97.38 295 ASN A O 1
ATOM 2255 N N . ASN A 1 296 ? -19.281 -9.698 9.643 1.00 97.50 296 ASN A N 1
ATOM 2256 C CA . ASN A 1 296 ? -18.080 -9.907 10.448 1.00 97.50 296 ASN A CA 1
ATOM 2257 C C . ASN A 1 296 ? -17.951 -8.849 11.567 1.00 97.50 296 ASN A C 1
ATOM 2259 O O . ASN A 1 296 ? -18.708 -7.879 11.611 1.00 97.50 296 ASN A O 1
ATOM 2263 N N . ALA A 1 297 ? -16.970 -9.005 12.461 1.00 98.12 297 ALA A N 1
ATOM 2264 C CA . ALA A 1 297 ? -16.797 -8.121 13.619 1.00 98.12 297 ALA A CA 1
ATOM 2265 C C . ALA A 1 297 ? -16.668 -6.623 13.261 1.00 98.12 297 ALA A C 1
ATOM 2267 O O . ALA A 1 297 ? -17.285 -5.796 13.923 1.00 98.12 297 ALA A O 1
ATOM 2268 N N . ALA A 1 298 ? -15.939 -6.267 12.196 1.00 98.50 298 ALA A N 1
ATOM 2269 C CA . ALA A 1 298 ? -15.774 -4.872 11.769 1.00 98.50 298 ALA A CA 1
ATOM 2270 C C . ALA A 1 298 ? -17.074 -4.281 11.189 1.00 98.50 298 ALA A C 1
ATOM 2272 O O . ALA A 1 298 ? -17.397 -3.118 11.420 1.00 98.50 298 ALA A O 1
ATOM 2273 N N . VAL A 1 299 ? -17.854 -5.090 10.464 1.00 98.44 299 VAL A N 1
ATOM 2274 C CA . VAL A 1 299 ? -19.189 -4.700 9.980 1.00 98.44 299 VAL A CA 1
ATOM 2275 C C . VAL A 1 299 ? -20.164 -4.512 11.150 1.00 98.44 299 VAL A C 1
ATOM 2277 O O . VAL A 1 299 ? -20.942 -3.558 11.154 1.00 98.44 299 VAL A O 1
ATOM 2280 N N . GLN A 1 300 ? -20.112 -5.392 12.155 1.00 98.44 300 GLN A N 1
ATOM 2281 C CA . GLN A 1 300 ? -20.935 -5.285 13.362 1.00 98.44 300 GLN A CA 1
ATOM 2282 C C . GLN A 1 300 ? -20.575 -4.045 14.194 1.00 98.44 300 GLN A C 1
ATOM 2284 O O . GLN A 1 300 ? -21.480 -3.313 14.589 1.00 98.44 300 GLN A O 1
ATOM 2289 N N . GLU A 1 301 ? -19.282 -3.770 14.404 1.00 98.62 301 GLU A N 1
ATOM 2290 C CA . GLU A 1 301 ? -18.789 -2.569 15.095 1.00 98.62 301 GLU A CA 1
ATOM 2291 C C . GLU A 1 301 ? -19.314 -1.295 14.415 1.00 98.62 301 GLU A C 1
ATOM 2293 O O . GLU A 1 301 ? -19.916 -0.445 15.078 1.00 98.62 301 GLU A O 1
ATOM 2298 N N . TYR A 1 302 ? -19.206 -1.218 13.082 1.00 98.56 302 TYR A N 1
ATOM 2299 C CA . TYR A 1 302 ? -19.712 -0.088 12.301 1.00 98.56 302 TYR A CA 1
ATOM 2300 C C . TYR A 1 302 ? -21.223 0.085 12.441 1.00 98.56 302 TYR A C 1
ATOM 2302 O O . TYR A 1 302 ? -21.699 1.189 12.697 1.00 98.56 302 TYR A O 1
ATOM 2310 N N . LYS A 1 303 ? -21.988 -1.007 12.345 1.00 97.38 303 LYS A N 1
ATOM 2311 C CA . LYS A 1 303 ? -23.449 -0.979 12.498 1.00 97.38 303 LYS A CA 1
ATOM 2312 C C . LYS A 1 303 ? -23.892 -0.532 13.899 1.00 97.38 303 LYS A C 1
ATOM 2314 O O . LYS A 1 303 ? -24.947 0.080 14.025 1.00 97.38 303 LYS A O 1
ATOM 2319 N N . GLN A 1 304 ? -23.122 -0.859 14.937 1.00 98.06 304 GLN A N 1
ATOM 2320 C CA . GLN A 1 304 ? -23.450 -0.540 16.331 1.00 98.06 304 GLN A CA 1
ATOM 2321 C C . GLN A 1 304 ? -22.993 0.862 16.758 1.00 98.06 304 GLN A C 1
ATOM 2323 O O . GLN A 1 304 ? -23.640 1.477 17.600 1.00 98.06 304 GLN A O 1
ATOM 2328 N N . THR A 1 305 ? -21.879 1.360 16.211 1.00 98.25 305 THR A N 1
ATOM 2329 C CA . THR A 1 305 ? -21.175 2.548 16.742 1.00 98.25 305 THR A CA 1
ATOM 2330 C C . THR A 1 305 ? -20.884 3.636 15.704 1.00 98.25 305 THR A C 1
ATOM 2332 O O . THR A 1 305 ? -20.439 4.726 16.062 1.00 98.25 305 THR A O 1
ATOM 2335 N N . GLY A 1 306 ? -21.063 3.344 14.412 1.00 98.25 306 GLY A N 1
ATOM 2336 C CA . GLY A 1 306 ? -20.554 4.161 13.307 1.00 98.25 306 GLY A CA 1
ATOM 2337 C C . GLY A 1 306 ? -19.026 4.135 13.159 1.00 98.25 306 GLY A C 1
ATOM 2338 O O . GLY A 1 306 ? -18.485 4.878 12.343 1.00 98.25 306 GLY A O 1
ATOM 2339 N N . LYS A 1 307 ? -18.303 3.320 13.943 1.00 98.56 307 LYS A N 1
ATOM 2340 C CA . LYS A 1 307 ? -16.835 3.235 13.955 1.00 98.56 307 LYS A CA 1
ATOM 2341 C C . LYS A 1 307 ? -16.333 1.858 13.534 1.00 98.56 307 LYS A C 1
ATOM 2343 O O . LYS A 1 307 ? -17.031 0.863 13.667 1.00 98.56 307 LYS A O 1
ATOM 2348 N N . ILE A 1 308 ? -15.101 1.814 13.036 1.00 98.75 308 ILE A N 1
ATOM 2349 C CA . ILE A 1 308 ? -14.350 0.573 12.827 1.00 98.75 308 ILE A CA 1
ATOM 2350 C C . ILE A 1 308 ? -12.961 0.772 13.413 1.00 98.75 308 ILE A C 1
ATOM 2352 O O . ILE A 1 308 ? -12.196 1.599 12.912 1.00 98.75 308 ILE A O 1
ATOM 2356 N N . THR A 1 309 ? -12.605 0.003 14.432 1.00 98.69 309 THR A N 1
ATOM 2357 C CA . THR A 1 309 ? -11.243 -0.029 14.958 1.00 98.69 309 THR A CA 1
ATOM 2358 C C . THR A 1 309 ? -10.341 -0.701 13.926 1.00 98.69 309 THR A C 1
ATOM 2360 O O . THR A 1 309 ? -10.523 -1.875 13.604 1.00 98.69 309 THR A O 1
ATOM 2363 N N . VAL A 1 310 ? -9.352 0.020 13.392 1.00 98.56 310 VAL A N 1
ATOM 2364 C CA . VAL A 1 310 ? -8.352 -0.541 12.464 1.00 98.56 310 VAL A CA 1
ATOM 2365 C C . VAL A 1 310 ? -7.048 -0.832 13.201 1.00 98.56 310 VAL A C 1
ATOM 2367 O O . VAL A 1 310 ? -6.465 -1.909 13.035 1.00 98.56 310 VAL A O 1
ATOM 2370 N N . THR A 1 311 ? -6.617 0.098 14.055 1.00 98.19 311 THR A N 1
ATOM 2371 C CA . THR A 1 311 ? -5.474 -0.062 14.961 1.00 98.19 311 THR A CA 1
ATOM 2372 C C . THR A 1 311 ? -5.826 0.466 16.344 1.00 98.19 311 THR A C 1
ATOM 2374 O O . THR A 1 311 ? -6.599 1.414 16.466 1.00 98.19 311 THR A O 1
ATOM 2377 N N . LYS A 1 312 ? -5.272 -0.163 17.383 1.00 97.88 312 LYS A N 1
ATOM 2378 C CA . LYS A 1 312 ? -5.525 0.196 18.780 1.00 97.88 312 LYS A CA 1
ATOM 2379 C C . LYS A 1 312 ? -4.272 0.024 19.630 1.00 97.88 312 LYS A C 1
ATOM 2381 O O . LYS A 1 312 ? -3.538 -0.947 19.442 1.00 97.88 312 LYS A O 1
ATOM 2386 N N . TRP A 1 313 ? -4.027 0.932 20.565 1.00 97.69 313 TRP A N 1
ATOM 2387 C CA . TRP A 1 313 ? -3.001 0.774 21.589 1.00 97.69 313 TRP A CA 1
ATOM 2388 C C . TRP A 1 313 ? -3.520 -0.104 22.730 1.00 97.69 313 TRP A C 1
ATOM 2390 O O . TRP A 1 313 ? -4.603 0.116 23.273 1.00 97.69 313 TRP A O 1
ATOM 2400 N N . ASP A 1 314 ? -2.736 -1.116 23.086 1.00 96.00 314 ASP A N 1
ATOM 2401 C CA . ASP A 1 314 ? -2.929 -1.936 24.273 1.00 96.00 314 ASP A CA 1
ATOM 2402 C C . ASP A 1 314 ? -2.003 -1.401 25.382 1.00 96.00 314 ASP A C 1
ATOM 2404 O O . ASP A 1 314 ? -0.796 -1.671 25.349 1.00 96.00 314 ASP A O 1
ATOM 2408 N N . PRO A 1 315 ? -2.529 -0.636 26.361 1.00 92.94 315 PRO A N 1
ATOM 2409 C CA . PRO A 1 315 ? -1.720 -0.080 27.440 1.00 92.94 315 PRO A CA 1
ATOM 2410 C C . PRO A 1 315 ? -1.239 -1.141 28.436 1.00 92.94 315 PRO A C 1
ATOM 2412 O O . PRO A 1 315 ? -0.228 -0.916 29.093 1.00 92.94 315 PRO A O 1
ATOM 2415 N N . ALA A 1 316 ? -1.909 -2.295 28.538 1.00 93.88 316 ALA A N 1
ATOM 2416 C CA . ALA A 1 316 ? -1.478 -3.383 29.416 1.00 93.88 316 ALA A CA 1
ATOM 2417 C C . ALA A 1 316 ? -0.282 -4.150 28.827 1.00 93.88 316 ALA A C 1
ATOM 2419 O O . ALA A 1 316 ? 0.535 -4.689 29.569 1.00 93.88 316 ALA A O 1
ATOM 2420 N N . GLN A 1 317 ? -0.165 -4.182 27.496 1.00 91.75 317 GLN A N 1
ATOM 2421 C CA . GLN A 1 317 ? 0.935 -4.839 26.780 1.00 91.75 317 GLN A CA 1
ATOM 2422 C C . GLN A 1 317 ? 1.969 -3.860 26.200 1.00 91.75 317 GLN A C 1
ATOM 2424 O O . GLN A 1 317 ? 2.918 -4.307 25.558 1.00 91.75 317 GLN A O 1
ATOM 2429 N N . GLY A 1 318 ? 1.783 -2.547 26.390 1.00 92.62 318 GLY A N 1
ATOM 2430 C CA . GLY A 1 318 ? 2.682 -1.501 25.893 1.00 92.62 318 GLY A CA 1
ATOM 2431 C C . GLY A 1 318 ? 2.896 -1.550 24.377 1.00 92.62 318 GLY A C 1
ATOM 2432 O O . GLY A 1 318 ? 4.023 -1.373 23.914 1.00 92.62 318 GLY A O 1
ATOM 2433 N N . LYS A 1 319 ? 1.857 -1.880 23.595 1.00 95.00 319 LYS A N 1
ATOM 2434 C CA . LYS A 1 319 ? 2.014 -2.139 22.155 1.00 95.00 319 LYS A CA 1
ATOM 2435 C C . LYS A 1 319 ? 0.804 -1.743 21.319 1.00 95.00 319 LYS A C 1
ATOM 2437 O O . LYS A 1 319 ? -0.333 -1.778 21.777 1.00 95.00 319 LYS A O 1
ATOM 2442 N N . LEU A 1 320 ? 1.044 -1.468 20.041 1.00 95.62 320 LEU A N 1
ATOM 2443 C CA . LEU A 1 320 ? -0.004 -1.221 19.059 1.00 95.62 320 LEU A CA 1
ATOM 2444 C C . LEU A 1 320 ? -0.420 -2.534 18.374 1.00 95.62 320 LEU A C 1
ATOM 2446 O O . LEU A 1 320 ? 0.420 -3.285 17.872 1.00 95.62 320 LEU A O 1
ATOM 2450 N N . VAL A 1 321 ? -1.724 -2.798 18.315 1.00 95.62 321 VAL A N 1
ATOM 2451 C CA . VAL A 1 321 ? -2.323 -3.953 17.629 1.00 95.62 321 VAL A CA 1
ATOM 2452 C C . VAL A 1 321 ? -3.176 -3.511 16.438 1.00 95.62 321 VAL A C 1
ATOM 2454 O O . VAL A 1 321 ? -3.615 -2.365 16.359 1.00 95.62 321 VAL A O 1
ATOM 2457 N N . ASN A 1 322 ? -3.409 -4.425 15.491 1.00 96.94 322 ASN A N 1
ATOM 2458 C CA . ASN A 1 322 ? -4.273 -4.201 14.330 1.00 96.94 322 ASN A CA 1
ATOM 2459 C C . ASN A 1 322 ? -5.441 -5.186 14.311 1.00 96.94 322 ASN A C 1
ATOM 2461 O O . ASN A 1 322 ? -5.258 -6.364 14.632 1.00 96.94 322 ASN A O 1
ATOM 2465 N N . THR A 1 323 ? -6.603 -4.721 13.859 1.00 97.88 323 THR A N 1
ATOM 2466 C CA . THR A 1 323 ? -7.770 -5.567 13.590 1.00 97.88 323 THR A CA 1
ATOM 2467 C C . THR A 1 323 ? -7.452 -6.569 12.486 1.00 97.88 323 THR A C 1
ATOM 2469 O O . THR A 1 323 ? -6.735 -6.262 11.528 1.00 97.88 323 THR A O 1
ATOM 2472 N N . LYS A 1 324 ? -7.941 -7.800 12.655 1.00 98.00 324 LYS A N 1
ATOM 2473 C CA . LYS A 1 324 ? -7.688 -8.935 11.760 1.00 98.00 324 LYS A CA 1
ATOM 2474 C C . LYS A 1 324 ? -8.908 -9.232 10.890 1.00 98.00 324 LYS A C 1
ATOM 2476 O O . LYS A 1 324 ? -10.026 -8.865 11.234 1.00 98.00 324 LYS A O 1
ATOM 2481 N N . GLY A 1 325 ? -8.696 -9.942 9.785 1.00 98.00 325 GLY A N 1
ATOM 2482 C CA . GLY A 1 325 ? -9.762 -10.304 8.850 1.00 98.00 325 GLY A CA 1
ATOM 2483 C C . GLY A 1 325 ? -10.097 -9.188 7.857 1.00 98.00 325 GLY A C 1
ATOM 2484 O O . GLY A 1 325 ? -9.213 -8.455 7.409 1.00 98.00 325 GLY A O 1
ATOM 2485 N N . VAL A 1 326 ? -11.360 -9.107 7.445 1.00 98.62 326 VAL A N 1
ATOM 2486 C CA . VAL A 1 326 ? -11.805 -8.198 6.380 1.00 98.62 326 VAL A CA 1
ATOM 2487 C C . VAL A 1 326 ? -12.342 -6.899 6.976 1.00 98.62 326 VAL A C 1
ATOM 2489 O O . VAL A 1 326 ? -13.290 -6.912 7.754 1.00 98.62 326 VAL A O 1
ATOM 2492 N N . ILE A 1 327 ? -11.749 -5.774 6.581 1.00 98.81 327 ILE A N 1
ATOM 2493 C CA . ILE A 1 327 ? -12.085 -4.435 7.072 1.00 98.81 327 ILE A CA 1
ATOM 2494 C C . ILE A 1 327 ? -12.737 -3.652 5.921 1.00 98.81 327 ILE A C 1
ATOM 2496 O O . ILE A 1 327 ? -12.040 -3.262 4.978 1.00 98.81 327 ILE A O 1
ATOM 2500 N N . PRO A 1 328 ? -14.060 -3.429 5.926 1.00 98.62 328 PRO A N 1
ATOM 2501 C CA . PRO A 1 328 ? -14.688 -2.584 4.919 1.00 98.62 328 PRO A CA 1
ATOM 2502 C C . PRO A 1 328 ? -14.276 -1.120 5.107 1.00 98.62 328 PRO A C 1
ATOM 2504 O O . PRO A 1 328 ? -14.083 -0.661 6.230 1.00 98.62 328 PRO A O 1
ATOM 2507 N N . VAL A 1 329 ? -14.158 -0.374 4.008 1.00 98.81 329 VAL A N 1
ATOM 2508 C CA . VAL A 1 329 ? -13.932 1.078 4.039 1.00 98.81 329 VAL A CA 1
ATOM 2509 C C . VAL A 1 329 ? -15.262 1.768 3.709 1.00 98.81 329 VAL A C 1
ATOM 2511 O O . VAL A 1 329 ? -15.636 1.777 2.536 1.00 98.81 329 VAL A O 1
ATOM 2514 N N . PRO A 1 330 ? -16.017 2.278 4.701 1.00 98.69 330 PRO A N 1
ATOM 2515 C CA . PRO A 1 330 ? -17.375 2.792 4.499 1.00 98.69 330 PRO A CA 1
ATOM 2516 C C . PRO A 1 330 ? -17.386 4.186 3.839 1.00 98.69 330 PRO A C 1
ATOM 2518 O O . PRO A 1 330 ? -16.339 4.833 3.779 1.00 98.69 330 PRO A O 1
ATOM 2521 N N . PRO A 1 331 ? -18.542 4.690 3.358 1.00 98.50 331 PRO A N 1
ATOM 2522 C CA . PRO A 1 331 ? -18.646 6.015 2.731 1.00 98.50 331 PRO A CA 1
ATOM 2523 C C . PRO A 1 331 ? -18.012 7.153 3.553 1.00 98.50 331 PRO A C 1
ATOM 2525 O O . PRO A 1 331 ? -17.304 7.999 3.007 1.00 98.50 331 PRO A O 1
ATOM 2528 N N . ASP A 1 332 ? -18.204 7.123 4.871 1.00 98.50 332 ASP A N 1
ATOM 2529 C CA . ASP A 1 332 ? -17.712 8.067 5.880 1.00 98.50 332 ASP A CA 1
ATOM 2530 C C . ASP A 1 332 ? -16.371 7.635 6.511 1.00 98.50 332 ASP A C 1
ATOM 2532 O O . ASP A 1 332 ? -16.068 7.960 7.658 1.00 98.50 332 ASP A O 1
ATOM 2536 N N . TRP A 1 333 ? -15.536 6.890 5.777 1.00 98.50 333 TRP A N 1
ATOM 2537 C CA . TRP A 1 333 ? -14.293 6.283 6.279 1.00 98.50 333 TRP A CA 1
ATOM 2538 C C . TRP A 1 333 ? -13.358 7.212 7.065 1.00 98.50 333 TRP A C 1
ATOM 2540 O O . TRP A 1 333 ? -12.657 6.728 7.950 1.00 98.50 333 TRP A O 1
ATOM 2550 N N . ARG A 1 334 ? -13.334 8.521 6.772 1.00 98.00 334 ARG A N 1
ATOM 2551 C CA . ARG A 1 334 ? -12.507 9.494 7.509 1.00 98.00 334 ARG A CA 1
ATOM 2552 C C . ARG A 1 334 ? -12.977 9.709 8.948 1.00 98.00 334 ARG A C 1
ATOM 2554 O O . ARG A 1 334 ? -12.180 10.052 9.809 1.00 98.00 334 ARG A O 1
ATOM 2561 N N . GLN A 1 335 ? -14.266 9.515 9.203 1.00 98.25 335 GLN A N 1
ATOM 2562 C CA . GLN A 1 335 ? -14.884 9.605 10.520 1.00 98.25 335 GLN A CA 1
ATOM 2563 C C . GLN A 1 335 ? -15.026 8.221 11.162 1.00 98.25 335 GLN A C 1
ATOM 2565 O O . GLN A 1 335 ? -14.911 8.107 12.384 1.00 98.25 335 GLN A O 1
ATOM 2570 N N . ALA A 1 336 ? -15.288 7.184 10.362 1.00 98.56 336 ALA A N 1
ATOM 2571 C CA . ALA A 1 336 ? -15.545 5.832 10.841 1.00 98.56 336 ALA A CA 1
ATOM 2572 C C . ALA A 1 336 ? -14.270 5.078 11.244 1.00 98.56 336 ALA A C 1
ATOM 2574 O O . ALA A 1 336 ? -14.214 4.514 12.339 1.00 98.56 336 ALA A O 1
ATOM 2575 N N . LEU A 1 337 ? -13.233 5.070 10.399 1.00 98.81 337 LEU A N 1
ATOM 2576 C CA . LEU A 1 337 ? -12.029 4.271 10.642 1.00 98.81 337 LEU A CA 1
ATOM 2577 C C . LEU A 1 337 ? -11.186 4.884 11.769 1.00 98.81 337 LEU A C 1
ATOM 2579 O O . LEU A 1 337 ? -10.679 5.996 11.640 1.00 98.81 337 LEU A O 1
ATOM 2583 N N . GLN A 1 338 ? -11.032 4.148 12.870 1.00 98.56 338 GLN A N 1
ATOM 2584 C CA . GLN A 1 338 ? -10.237 4.558 14.024 1.00 98.56 338 GLN A CA 1
ATOM 2585 C C . GLN A 1 338 ? -8.819 4.000 13.924 1.00 98.56 338 GLN A C 1
ATOM 2587 O O . GLN A 1 338 ? -8.611 2.805 13.687 1.00 98.56 338 GLN A O 1
ATOM 2592 N N . PHE A 1 339 ? -7.855 4.893 14.124 1.00 98.56 339 PHE A N 1
ATOM 2593 C CA . PHE A 1 339 ? -6.432 4.608 14.061 1.00 98.56 339 PHE A CA 1
ATOM 2594 C C . PHE A 1 339 ? -5.750 5.162 15.304 1.00 98.56 339 PHE A C 1
ATOM 2596 O O . PHE A 1 339 ? -5.731 6.377 15.499 1.00 98.56 339 PHE A O 1
ATOM 2603 N N . ASP A 1 340 ? -5.154 4.284 16.098 1.00 98.62 340 ASP A N 1
ATOM 2604 C CA . ASP A 1 340 ? -4.177 4.680 17.103 1.00 98.62 340 ASP A CA 1
ATOM 2605 C C . ASP A 1 340 ? -2.778 4.765 16.480 1.00 98.62 340 ASP A C 1
ATOM 2607 O O . ASP A 1 340 ? -2.392 3.964 15.612 1.00 98.62 340 ASP A O 1
ATOM 2611 N N . PHE A 1 341 ? -2.026 5.759 16.943 1.00 98.62 341 PHE A N 1
ATOM 2612 C CA . PHE A 1 341 ? -0.666 6.074 16.535 1.00 98.62 341 PHE A CA 1
ATOM 2613 C C . PHE A 1 341 ? 0.274 6.031 17.737 1.00 98.62 341 PHE A C 1
ATOM 2615 O O . PHE A 1 341 ? -0.121 6.235 18.888 1.00 98.62 341 PHE A O 1
ATOM 2622 N N . VAL A 1 342 ? 1.540 5.779 17.440 1.00 98.00 342 VAL A N 1
ATOM 2623 C CA . VAL A 1 342 ? 2.646 5.722 18.394 1.00 98.00 342 VAL A CA 1
ATOM 2624 C C . VAL A 1 342 ? 3.741 6.691 17.976 1.00 98.00 342 VAL A C 1
ATOM 2626 O O . VAL A 1 342 ? 3.806 7.098 16.817 1.00 98.00 342 VAL A O 1
ATOM 2629 N N . ASP A 1 343 ? 4.617 7.027 18.909 1.00 97.62 343 ASP A N 1
ATOM 2630 C CA . ASP A 1 343 ? 5.802 7.838 18.653 1.00 97.62 343 ASP A CA 1
ATOM 2631 C C . ASP A 1 343 ? 7.069 7.155 19.178 1.00 97.62 343 ASP A C 1
ATOM 2633 O O . ASP A 1 343 ? 6.983 6.274 20.040 1.00 97.62 343 ASP A O 1
ATOM 2637 N N . TYR A 1 344 ? 8.240 7.515 18.644 1.00 97.69 344 TYR A N 1
ATOM 2638 C CA . TYR A 1 344 ? 9.520 6.904 19.011 1.00 97.69 344 TYR A CA 1
ATOM 2639 C C . TYR A 1 344 ? 10.407 7.886 19.781 1.00 97.69 344 TYR A C 1
ATOM 2641 O O . TYR A 1 344 ? 11.084 8.735 19.216 1.00 97.69 344 TYR A O 1
ATOM 2649 N N . THR A 1 345 ? 10.479 7.690 21.095 1.00 97.06 345 THR A N 1
ATOM 2650 C CA . THR A 1 345 ? 11.198 8.572 22.037 1.00 97.06 345 THR A CA 1
ATOM 2651 C C . THR A 1 345 ? 12.715 8.334 22.114 1.00 97.06 345 THR A C 1
ATOM 2653 O O . THR A 1 345 ? 13.396 8.905 22.967 1.00 97.06 345 THR A O 1
ATOM 2656 N N . GLY A 1 346 ? 13.263 7.451 21.276 1.00 97.12 346 GLY A N 1
ATOM 2657 C CA . GLY A 1 346 ? 14.704 7.204 21.188 1.00 97.12 346 GLY A CA 1
ATOM 2658 C C . GLY A 1 346 ? 15.383 8.150 20.197 1.00 97.12 346 GLY A C 1
ATOM 2659 O O . GLY A 1 346 ? 14.716 8.779 19.382 1.00 97.12 346 GLY A O 1
ATOM 2660 N N . ASP A 1 347 ? 16.718 8.201 20.211 1.00 97.00 347 ASP A N 1
ATOM 2661 C CA . ASP A 1 347 ? 17.483 9.019 19.260 1.00 97.00 347 ASP A CA 1
ATOM 2662 C C . ASP A 1 347 ? 17.092 8.687 17.798 1.00 97.00 347 ASP A C 1
ATOM 2664 O O . ASP A 1 347 ? 17.297 7.544 17.358 1.00 97.00 347 ASP A O 1
ATOM 2668 N N . PRO A 1 348 ? 16.545 9.650 17.024 1.00 95.56 348 PRO A N 1
ATOM 2669 C CA . PRO A 1 348 ? 16.138 9.416 15.644 1.00 95.56 348 PRO A CA 1
ATOM 2670 C C . PRO A 1 348 ? 17.315 9.044 14.730 1.00 95.56 348 PRO A C 1
ATOM 2672 O O . PRO A 1 348 ? 17.089 8.345 13.736 1.00 95.56 348 PRO A O 1
ATOM 2675 N N . LYS A 1 349 ? 18.547 9.449 15.076 1.00 95.88 349 LYS A N 1
ATOM 2676 C CA . LYS A 1 349 ? 19.786 9.212 14.313 1.00 95.88 349 LYS A CA 1
ATOM 2677 C C . LYS A 1 349 ? 20.446 7.871 14.630 1.00 95.88 349 LYS A C 1
ATOM 2679 O O . LYS A 1 349 ? 21.287 7.423 13.852 1.00 95.88 349 LYS A O 1
ATOM 2684 N N . SER A 1 350 ? 20.056 7.201 15.717 1.00 96.00 350 SER A N 1
ATOM 2685 C CA . SER A 1 350 ? 20.603 5.886 16.059 1.00 96.00 350 SER A CA 1
ATOM 2686 C C . SER A 1 350 ? 20.266 4.854 14.971 1.00 96.00 350 SER A C 1
ATOM 2688 O O . SER A 1 350 ? 19.080 4.671 14.669 1.00 96.00 350 SER A O 1
ATOM 2690 N N . PRO A 1 351 ? 21.253 4.125 14.411 1.00 91.31 351 PRO A N 1
ATOM 2691 C CA . PRO A 1 351 ? 21.020 3.131 13.359 1.00 91.31 351 PRO A CA 1
ATOM 2692 C C . PRO A 1 351 ? 20.227 1.908 13.846 1.00 91.31 351 PRO A C 1
ATOM 2694 O O . PRO A 1 351 ? 19.726 1.132 13.031 1.00 91.31 351 PRO A O 1
ATOM 2697 N N . THR A 1 352 ? 20.096 1.720 15.162 1.00 94.00 352 THR A N 1
ATOM 2698 C CA . THR A 1 352 ? 19.300 0.654 15.780 1.00 94.00 352 THR A CA 1
ATOM 2699 C C . THR A 1 352 ? 17.962 1.190 16.289 1.00 94.00 352 THR A C 1
ATOM 2701 O O . THR A 1 352 ? 17.794 2.383 16.545 1.00 94.00 352 THR A O 1
ATOM 2704 N N . THR A 1 353 ? 16.966 0.310 16.417 1.00 94.12 353 THR A N 1
ATOM 2705 C CA . THR A 1 353 ? 15.664 0.641 17.019 1.00 94.12 353 THR A CA 1
ATOM 2706 C C . THR A 1 353 ? 15.535 -0.071 18.352 1.00 94.12 353 THR A C 1
ATOM 2708 O O . THR A 1 353 ? 15.534 -1.298 18.386 1.00 94.12 353 THR A O 1
ATOM 2711 N N . ASP A 1 354 ? 15.410 0.701 19.427 1.00 94.94 354 ASP A N 1
ATOM 2712 C CA . ASP A 1 354 ? 15.069 0.188 20.751 1.00 94.94 354 ASP A CA 1
ATOM 2713 C C . ASP A 1 354 ? 13.540 -0.002 20.824 1.00 94.94 354 ASP A C 1
ATOM 2715 O O . ASP A 1 354 ? 12.802 0.987 20.810 1.00 94.94 354 ASP A O 1
ATOM 2719 N N . PRO A 1 355 ? 13.022 -1.243 20.879 1.00 92.62 355 PRO A N 1
ATOM 2720 C CA . PRO A 1 355 ? 11.583 -1.481 20.878 1.00 92.62 355 PRO A CA 1
ATOM 2721 C C . PRO A 1 355 ? 10.874 -0.909 22.117 1.00 92.62 355 PRO A C 1
ATOM 2723 O O . PRO A 1 355 ? 9.662 -0.723 22.067 1.00 92.62 355 PRO A O 1
ATOM 2726 N N . THR A 1 356 ? 11.599 -0.595 23.199 1.00 94.00 356 THR A N 1
ATOM 2727 C CA . THR A 1 356 ? 11.029 -0.030 24.436 1.00 94.00 356 THR A CA 1
ATOM 2728 C C . THR A 1 356 ? 10.729 1.469 24.348 1.00 94.00 356 THR A C 1
ATOM 2730 O O . THR A 1 356 ? 10.042 2.006 25.212 1.00 94.00 356 THR A O 1
ATOM 2733 N N . LYS A 1 357 ? 11.216 2.158 23.305 1.00 96.50 357 LYS A N 1
ATOM 2734 C CA . LYS A 1 357 ? 11.041 3.612 23.120 1.00 96.50 357 LYS A CA 1
ATOM 2735 C C . LYS A 1 357 ? 9.764 4.008 22.386 1.00 96.50 357 LYS A C 1
ATOM 2737 O O . LYS A 1 357 ? 9.510 5.204 22.236 1.00 96.50 357 LYS A O 1
ATOM 2742 N N . TRP A 1 358 ? 8.972 3.036 21.940 1.00 96.88 358 TRP A N 1
ATOM 2743 C CA . TRP A 1 358 ? 7.670 3.293 21.338 1.00 96.88 358 TRP A CA 1
ATOM 2744 C C . TRP A 1 358 ? 6.616 3.562 22.410 1.00 96.88 358 TRP A C 1
ATOM 2746 O O . TRP A 1 358 ? 6.350 2.709 23.255 1.00 96.88 358 TRP A O 1
ATOM 2756 N N . VAL A 1 359 ? 5.993 4.735 22.345 1.00 97.12 359 VAL A N 1
ATOM 2757 C CA . VAL A 1 359 ? 4.941 5.173 23.272 1.00 97.12 359 VAL A CA 1
ATOM 2758 C C . VAL A 1 359 ? 3.656 5.476 22.511 1.00 97.12 359 VAL A C 1
ATOM 2760 O O . VAL A 1 359 ? 3.694 5.756 21.315 1.00 97.12 359 VAL A O 1
ATOM 2763 N N . PHE A 1 360 ? 2.509 5.443 23.187 1.00 98.25 360 PHE A N 1
ATOM 2764 C CA . PHE A 1 360 ? 1.264 5.942 22.603 1.00 98.25 360 PHE A CA 1
ATOM 2765 C C . PHE A 1 360 ? 1.376 7.439 22.294 1.00 98.25 360 PHE A C 1
ATOM 2767 O O . PHE A 1 360 ? 1.806 8.209 23.150 1.00 98.25 360 PHE A O 1
ATOM 2774 N N . LEU A 1 361 ? 0.961 7.838 21.089 1.00 98.25 361 LEU A N 1
ATOM 2775 C CA . LEU A 1 361 ? 0.922 9.238 20.670 1.00 98.25 361 LEU A CA 1
ATOM 2776 C C . LEU A 1 361 ? -0.496 9.803 20.782 1.00 98.25 361 LEU A C 1
ATOM 2778 O O . LEU A 1 361 ? -0.730 10.762 21.512 1.00 98.25 361 LEU A O 1
ATOM 2782 N N . LYS A 1 362 ? -1.436 9.228 20.022 1.00 98.31 362 LYS A N 1
ATOM 2783 C CA . LYS A 1 362 ? -2.820 9.710 19.906 1.00 98.31 362 LYS A CA 1
ATOM 2784 C C . LYS A 1 362 ? -3.727 8.697 19.212 1.00 98.31 362 LYS A C 1
ATOM 2786 O O . LYS A 1 362 ? -3.259 7.848 18.453 1.00 98.31 362 LYS A O 1
ATOM 2791 N N . SER A 1 363 ? -5.029 8.889 19.390 1.00 98.06 363 SER A N 1
ATOM 2792 C CA . SER A 1 363 ? -6.070 8.334 18.523 1.00 98.06 363 SER A CA 1
ATOM 2793 C C . SER A 1 363 ? -6.467 9.357 17.454 1.00 98.06 363 SER A C 1
ATOM 2795 O O . SER A 1 363 ? -6.530 10.556 17.727 1.00 98.06 363 SER A O 1
ATOM 2797 N N . GLY A 1 364 ? -6.766 8.883 16.246 1.00 97.44 364 GLY A N 1
ATOM 2798 C CA . GLY A 1 364 ? -7.171 9.707 15.106 1.00 97.44 364 GLY A CA 1
ATOM 2799 C C . GLY A 1 364 ? -6.000 10.181 14.235 1.00 97.44 364 GLY A C 1
ATOM 2800 O O . GLY A 1 364 ? -4.902 10.476 14.713 1.00 97.44 364 GLY A O 1
ATOM 2801 N N . ALA A 1 365 ? -6.247 10.239 12.925 1.00 97.88 365 ALA A N 1
ATOM 2802 C CA . ALA A 1 365 ? -5.303 10.736 11.927 1.00 97.88 365 ALA A CA 1
ATOM 2803 C C . ALA A 1 365 ? -5.534 12.234 11.662 1.00 97.88 365 ALA A C 1
ATOM 2805 O O . ALA A 1 365 ? -6.676 12.634 11.446 1.00 97.88 365 ALA A O 1
ATOM 2806 N N . ASP A 1 366 ? -4.474 13.047 11.613 1.00 98.31 366 ASP A N 1
ATOM 2807 C CA . ASP A 1 366 ? -4.587 14.471 11.243 1.00 98.31 366 ASP A CA 1
ATOM 2808 C C . ASP A 1 366 ? -4.818 14.668 9.739 1.00 98.31 366 ASP A C 1
ATOM 2810 O O . ASP A 1 366 ? -5.469 15.626 9.326 1.00 98.31 366 ASP A O 1
ATOM 2814 N N . LEU A 1 367 ? -4.310 13.753 8.906 1.00 98.12 367 LEU A N 1
ATOM 2815 C CA . LEU A 1 367 ? -4.562 13.740 7.465 1.00 98.12 367 LEU A CA 1
ATOM 2816 C C . LEU A 1 367 ? -4.768 12.313 6.942 1.00 98.12 367 LEU A C 1
ATOM 2818 O O . LEU A 1 367 ? -4.043 11.378 7.290 1.00 98.12 367 LEU A O 1
ATOM 2822 N N . MET A 1 368 ? -5.769 12.154 6.074 1.00 98.38 368 MET A N 1
ATOM 2823 C CA . MET A 1 368 ? -6.180 10.866 5.515 1.00 98.38 368 MET A CA 1
ATOM 2824 C C . MET A 1 368 ? -6.302 10.939 3.992 1.00 98.38 368 MET A C 1
ATOM 2826 O O . MET A 1 368 ? -7.154 11.660 3.456 1.00 98.38 368 MET A O 1
ATOM 2830 N N . GLN A 1 369 ? -5.487 10.143 3.299 1.00 98.06 369 GLN A N 1
ATOM 2831 C CA . GLN A 1 369 ? -5.388 10.120 1.840 1.00 98.06 369 GLN A CA 1
ATOM 2832 C C . GLN A 1 369 ? -5.947 8.814 1.258 1.00 98.06 369 GLN A C 1
ATOM 2834 O O . GLN A 1 369 ? -5.736 7.725 1.791 1.00 98.06 369 GLN A O 1
ATOM 2839 N N . MET A 1 370 ? -6.627 8.918 0.118 1.00 97.94 370 MET A N 1
ATOM 2840 C CA . MET A 1 370 ? -7.002 7.778 -0.715 1.00 97.94 370 MET A CA 1
ATOM 2841 C C . MET A 1 370 ? -6.880 8.203 -2.177 1.00 97.94 370 MET A C 1
ATOM 2843 O O . MET A 1 370 ? -7.505 9.180 -2.579 1.00 97.94 370 MET A O 1
ATOM 2847 N N . LEU A 1 371 ? -6.068 7.486 -2.956 1.00 96.94 371 LEU A N 1
ATOM 2848 C CA . LEU A 1 371 ? -5.889 7.707 -4.395 1.00 96.94 371 LEU A CA 1
ATOM 2849 C C . LEU A 1 371 ? -6.189 6.413 -5.159 1.00 96.94 371 LEU A C 1
ATOM 2851 O O . LEU A 1 371 ? -5.948 5.312 -4.654 1.00 96.94 371 LEU A O 1
ATOM 2855 N N . TYR A 1 372 ? -6.671 6.544 -6.399 1.00 96.69 372 TYR A N 1
ATOM 2856 C CA . TYR A 1 372 ? -7.026 5.426 -7.290 1.00 96.69 372 TYR A CA 1
ATOM 2857 C C . TYR A 1 372 ? -8.094 4.471 -6.714 1.00 96.69 372 TYR A C 1
ATOM 2859 O O . TYR A 1 372 ? -8.222 3.320 -7.146 1.00 96.69 372 TYR A O 1
ATOM 2867 N N . ALA A 1 373 ? -8.864 4.932 -5.729 1.00 97.25 373 ALA A N 1
ATOM 2868 C CA . ALA A 1 373 ? -9.885 4.165 -5.034 1.00 97.25 373 ALA A CA 1
ATOM 2869 C C . ALA A 1 373 ? -10.992 5.063 -4.493 1.00 97.25 373 ALA A C 1
ATOM 2871 O O . ALA A 1 373 ? -10.812 6.267 -4.326 1.00 97.25 373 ALA A O 1
ATOM 2872 N N . GLU A 1 374 ? -12.114 4.430 -4.179 1.00 97.69 374 GLU A N 1
ATOM 2873 C CA . GLU A 1 374 ? -13.253 5.034 -3.500 1.00 97.69 374 GLU A CA 1
ATOM 2874 C C . GLU A 1 374 ? -13.668 4.135 -2.317 1.00 97.69 374 GLU A C 1
ATOM 2876 O O . GLU A 1 374 ? -13.524 2.905 -2.406 1.00 97.69 374 GLU A O 1
ATOM 2881 N N . PRO A 1 375 ? -14.220 4.695 -1.225 1.00 98.25 375 PRO A N 1
ATOM 2882 C CA . PRO A 1 375 ? -14.877 3.898 -0.187 1.00 98.25 375 PRO A CA 1
ATOM 2883 C C . PRO A 1 375 ? -16.053 3.106 -0.770 1.00 98.25 375 PRO A C 1
ATOM 2885 O O . PRO A 1 375 ? -16.612 3.501 -1.791 1.00 98.25 375 PRO A O 1
ATOM 2888 N N . LEU A 1 376 ? -16.468 2.018 -0.120 1.00 98.50 376 LEU A N 1
ATOM 2889 C CA . LEU A 1 376 ? -17.657 1.234 -0.480 1.00 98.50 376 LEU A CA 1
ATOM 2890 C C . LEU A 1 376 ? -18.938 2.094 -0.467 1.00 98.50 376 LEU A C 1
ATOM 2892 O O . LEU A 1 376 ? -18.991 3.118 0.206 1.00 98.50 376 LEU A O 1
ATOM 2896 N N . THR A 1 377 ? -19.962 1.711 -1.238 1.00 97.88 377 THR A N 1
ATOM 2897 C CA . THR A 1 377 ? -21.255 2.425 -1.243 1.00 97.88 377 THR A CA 1
ATOM 2898 C C . THR A 1 377 ? -22.099 2.042 -0.018 1.00 97.88 377 THR A C 1
ATOM 2900 O O . THR A 1 377 ? -21.856 0.983 0.576 1.00 97.88 377 THR A O 1
ATOM 2903 N N . PRO A 1 378 ? -23.133 2.828 0.347 1.00 98.06 378 PRO A N 1
ATOM 2904 C CA . PRO A 1 378 ? -24.108 2.422 1.360 1.00 98.06 378 PRO A CA 1
ATOM 2905 C C . PRO A 1 378 ? -24.732 1.048 1.070 1.00 98.06 378 PRO A C 1
ATOM 2907 O O . PRO A 1 378 ? -24.839 0.218 1.967 1.00 98.06 378 PRO A O 1
ATOM 2910 N N . GLU A 1 379 ? -25.051 0.736 -0.190 1.00 97.44 379 GLU A N 1
ATOM 2911 C CA . GLU A 1 379 ? -25.644 -0.551 -0.587 1.00 97.44 379 GLU A CA 1
ATOM 2912 C C . GLU A 1 379 ? -24.637 -1.706 -0.476 1.00 97.44 379 GLU A C 1
ATOM 2914 O O . GLU A 1 379 ? -25.013 -2.835 -0.158 1.00 97.44 379 GLU A O 1
ATOM 2919 N N . GLN A 1 380 ? -23.347 -1.445 -0.718 1.00 97.62 380 GLN A N 1
ATOM 2920 C CA . GLN A 1 380 ? -22.276 -2.417 -0.483 1.00 97.62 380 GLN A CA 1
ATOM 2921 C C . GLN A 1 380 ? -22.111 -2.693 1.020 1.00 97.62 380 GLN A C 1
ATOM 2923 O O . GLN A 1 380 ? -22.015 -3.857 1.410 1.00 97.62 380 GLN A O 1
ATOM 2928 N N . MET A 1 381 ? -22.169 -1.659 1.867 1.00 98.25 381 MET A N 1
ATOM 2929 C CA . MET A 1 381 ? -22.165 -1.814 3.328 1.00 98.25 381 MET A CA 1
ATOM 2930 C C . MET A 1 381 ? -23.415 -2.546 3.842 1.00 98.25 381 MET A C 1
ATOM 2932 O O . MET A 1 381 ? -23.296 -3.428 4.692 1.00 98.25 381 MET A O 1
ATOM 2936 N N . GLN A 1 382 ? -24.596 -2.265 3.285 1.00 97.31 382 GLN A N 1
ATOM 2937 C CA . GLN A 1 382 ? -25.850 -2.960 3.602 1.00 97.31 382 GLN A CA 1
ATOM 2938 C C . GLN A 1 382 ? -25.763 -4.461 3.268 1.00 97.31 382 GLN A C 1
ATOM 2940 O O . GLN A 1 382 ? -26.128 -5.308 4.086 1.00 97.31 382 GLN A O 1
ATOM 2945 N N . LYS A 1 383 ? -25.215 -4.810 2.094 1.00 96.12 383 LYS A N 1
ATOM 2946 C CA . LYS A 1 383 ? -24.984 -6.208 1.683 1.00 96.12 383 LYS A CA 1
ATOM 2947 C C . LYS A 1 383 ? -23.978 -6.915 2.589 1.00 96.12 383 LYS A C 1
ATOM 2949 O O . LYS A 1 383 ? -24.225 -8.047 2.997 1.00 96.12 383 LYS A O 1
ATOM 2954 N N . LEU A 1 384 ? -22.882 -6.247 2.955 1.00 97.44 384 LEU A N 1
ATOM 2955 C CA . LEU A 1 384 ? -21.939 -6.776 3.944 1.00 97.44 384 LEU A CA 1
ATOM 2956 C C . LEU A 1 384 ? -22.579 -6.921 5.331 1.00 97.44 384 LEU A C 1
ATOM 2958 O O . LEU A 1 384 ? -22.219 -7.838 6.050 1.00 97.44 384 LEU A O 1
ATOM 2962 N N . SER A 1 385 ? -23.561 -6.095 5.697 1.00 96.44 385 SER A N 1
ATOM 2963 C CA . SER A 1 385 ? -24.291 -6.180 6.978 1.00 96.44 385 SER A CA 1
ATOM 2964 C C . SER A 1 385 ? -25.334 -7.303 7.047 1.00 96.44 385 SER A C 1
ATOM 2966 O O . SER A 1 385 ? -25.969 -7.487 8.086 1.00 96.44 385 SER A O 1
ATOM 2968 N N . THR A 1 386 ? -25.531 -8.048 5.958 1.00 92.94 386 THR A N 1
ATOM 2969 C CA . THR A 1 386 ? -26.442 -9.199 5.908 1.00 92.94 386 THR A CA 1
ATOM 2970 C C . THR A 1 386 ? -25.689 -10.457 6.350 1.00 92.94 386 THR A C 1
ATOM 2972 O O . THR A 1 386 ? -24.685 -10.774 5.714 1.00 92.94 386 THR A O 1
ATOM 2975 N N . PRO A 1 387 ? -26.118 -11.181 7.403 1.00 89.12 387 PRO A N 1
ATOM 2976 C CA . PRO A 1 387 ? -25.493 -12.445 7.787 1.00 89.12 387 PRO A CA 1
ATOM 2977 C C . PRO A 1 387 ? -25.600 -13.489 6.674 1.00 89.12 387 PRO A C 1
ATOM 2979 O O . PRO A 1 387 ? -26.629 -13.588 6.006 1.00 89.12 387 PRO A O 1
ATOM 2982 N N . TYR A 1 388 ? -24.554 -14.295 6.502 1.00 81.00 388 TYR A N 1
ATOM 2983 C CA . TYR A 1 388 ? -24.628 -15.483 5.659 1.00 81.00 388 TYR A CA 1
ATOM 2984 C C . TYR A 1 388 ? -25.226 -16.648 6.456 1.00 81.00 388 TYR A C 1
ATOM 2986 O O . TYR A 1 388 ? -24.622 -17.096 7.430 1.00 81.00 388 TYR A O 1
ATOM 2994 N N . SER A 1 389 ? -26.379 -17.147 6.012 1.00 68.69 389 SER A N 1
ATOM 2995 C CA . SER A 1 389 ? -26.896 -18.462 6.401 1.00 68.69 389 SER A CA 1
ATOM 2996 C C . SER A 1 389 ? -26.617 -19.443 5.253 1.00 68.69 389 SER A C 1
ATOM 2998 O O . SER A 1 389 ? -26.989 -19.115 4.122 1.00 68.69 389 SER A O 1
ATOM 3000 N N . PRO A 1 390 ? -25.926 -20.572 5.506 1.00 61.22 390 PRO A N 1
ATOM 3001 C CA . PRO A 1 390 ? -25.555 -21.548 4.478 1.00 61.22 390 PRO A CA 1
ATOM 3002 C C . PRO A 1 390 ? -26.733 -22.338 3.896 1.00 61.22 390 PRO A C 1
ATOM 3004 O O . PRO A 1 390 ? -27.717 -22.565 4.634 1.00 61.22 390 PRO A O 1
#

pLDDT: mean 85.71, std 21.22, range [25.89, 98.81]

Sequence (390 aa):
MRWLKVISAVSCAILFGALFILSACGGGNGKPSITLPPGGTIQPPGPIVKPAVPPEQAFPTSLHGTRKGKATWYSAVNGGFEALTNIPITQIGCLNCHPGTKADGSPIDPATYKPDCSDCHKEPGDRVSDQICLKCHRRQANEIALGYPDVHRKAGYFRCMSCHTLKEMHGDGREYSSWLEPGATEAACERCHRAPKSNTAHNIHLVTVHCTACHTKTVISCYNCHFESEVEGKIKRPYGIMRDFVMLVRRQGVNKVYAATMMSLTYNGKSFVAIAPYRAHTIVKEARKCDECHNNAAVQEYKQTGKITVTKWDPAQGKLVNTKGVIPVPPDWRQALQFDFVDYTGDPKSPTTDPTKWVFLKSGADLMQMLYAEPLTPEQMQKLSTPYSP

Foldseek 3Di:
DDDDDDDDDDDDDDDDDDDDDDDDDDDDDDDDDDDDDDDDDDDDPDPPPDPFDPLVLFQCQACQQPVLQVQCQQDVVQLHVCVVVVDHPVLWCSVVLQLCAFPVRHGDDSVPDGGDPRLFDPDPPDDGALVSVCSRVVQQVVLVVVPFDFPQVVVVPDGPCNQWPPCLNSPRNHHDNHCLPPPNTRRAPCVPPVDPDDDPCCVPAVQAAGLQLWFAQKHKEQEAFECLLRNPQVARDGLDIAMQEWEWWAQPPRNHIATKDKYKYDDPLAIEMEIEGDDHNRGHPHTDDLQLQAQHPQLVCCVVPVAGEQKDQDPVVQDIHGDHTYHACAQVNQVHYKDWHWHFQDDSNDNDGDNNRIHTRDMHHPTYGYPSTHGDYPVRSVRSHHDDDD